Protein AF-K1Z0U1-F1 (afdb_monomer_lite)

Foldseek 3Di:
DDDDDDDDDDDDDDDDDDDDDDDPDDDPDDDDFQQAFDADLQLDTDDQDLLLFCSNCLAFDFAAVVQWDDPQQQWIAGPLFQKIWRLELPQQFWDFLVVLQVSQQVCLVCVVVTPRPNHHDNDNAKGFAALLRVLVLFALQDQFSQVVSCVSRGPPRDQWWEFHPAQAQDNQWGWTAGRRFGWIDIDGSHDITTTIIMDHDPPPATAGAFADDDDDVPDPDPPRGHDDADVVQWDDPVQQWIAGPAFQKIWGLALQQAFWFFQSVLQVQLQVCLVPVPDVRGPPPRRRHPHRAKGFAAPQRLLVQAHNNAFQQRGDPPRNHDNDDQWWEFHSRAGNSRRQKGWTAGRGRGIIDIDGRRDITTTMIMGHDPVGTHSTHGSHNSDPDDPDDDDDPDDDDDDDDDDDFAWDDPQQQWIAGPVPRDIDRLEPCFQPDDDPVCQVVSLQCCLVPVVVTPRPRHRDNDNDDDFAALCRLVVNADPPDDPFRVVVSVVNRRPDDDQFFGQHPNRDTDGSGVD

Structure (mmCIF, N/CA/C/O backbone):
data_AF-K1Z0U1-F1
#
_entry.id   AF-K1Z0U1-F1
#
loop_
_atom_site.group_PDB
_atom_site.id
_atom_site.type_symbol
_atom_site.label_atom_id
_atom_site.label_alt_id
_atom_site.label_comp_id
_atom_site.label_asym_id
_atom_site.label_entity_id
_atom_site.label_seq_id
_atom_site.pdbx_PDB_ins_code
_atom_site.Cartn_x
_atom_site.Cartn_y
_atom_site.Cartn_z
_atom_site.occupancy
_atom_site.B_iso_or_equiv
_atom_site.auth_seq_id
_atom_site.auth_comp_id
_atom_site.auth_asym_id
_atom_site.auth_atom_id
_atom_site.pdbx_PDB_model_num
ATOM 1 N N . MET A 1 1 ? 73.669 57.831 -0.403 1.00 35.62 1 MET A N 1
ATOM 2 C CA . MET A 1 1 ? 72.636 58.658 0.254 1.00 35.62 1 MET A CA 1
ATOM 3 C C . MET A 1 1 ? 71.558 57.719 0.785 1.00 35.62 1 MET A C 1
ATOM 5 O O . MET A 1 1 ? 71.158 56.834 0.049 1.00 35.62 1 MET A O 1
ATOM 9 N N . PHE A 1 2 ? 71.170 57.910 2.048 1.00 36.03 2 PHE A N 1
ATOM 10 C CA . PHE A 1 2 ? 70.019 57.343 2.772 1.00 36.03 2 PHE A CA 1
ATOM 11 C C . PHE A 1 2 ? 69.942 55.834 3.088 1.00 36.03 2 PHE A C 1
ATOM 13 O O . PHE A 1 2 ? 69.554 54.991 2.289 1.00 36.03 2 PHE A O 1
ATOM 20 N N . ARG A 1 3 ? 70.239 55.551 4.366 1.00 32.03 3 ARG A N 1
ATOM 21 C CA . ARG A 1 3 ? 69.765 54.416 5.171 1.00 32.03 3 ARG A CA 1
ATOM 22 C C . ARG A 1 3 ? 68.413 54.758 5.823 1.00 32.03 3 ARG A C 1
ATOM 24 O O . ARG A 1 3 ? 68.182 55.918 6.152 1.00 32.03 3 ARG A O 1
ATOM 31 N N . LYS A 1 4 ? 67.713 53.679 6.203 1.00 36.88 4 LYS A N 1
ATOM 32 C CA . LYS A 1 4 ? 66.630 53.507 7.199 1.00 36.88 4 LYS A CA 1
ATOM 33 C C . LYS A 1 4 ? 65.205 53.541 6.652 1.00 36.88 4 LYS A C 1
ATOM 35 O O . LYS A 1 4 ? 64.700 54.613 6.369 1.00 36.88 4 LYS A O 1
ATOM 40 N N . HIS A 1 5 ? 64.520 52.402 6.773 1.00 35.06 5 HIS A N 1
ATOM 41 C CA . HIS A 1 5 ? 63.205 52.334 7.415 1.00 35.06 5 HIS A CA 1
ATOM 42 C C . HIS A 1 5 ? 63.049 50.994 8.150 1.00 35.06 5 HIS A C 1
ATOM 44 O O . HIS A 1 5 ? 63.146 49.926 7.556 1.00 35.06 5 HIS A O 1
ATOM 50 N N . GLN A 1 6 ? 62.868 51.089 9.469 1.00 35.28 6 GLN A N 1
ATOM 51 C CA . GLN A 1 6 ? 62.226 50.083 10.311 1.00 35.28 6 GLN A CA 1
ATOM 52 C C . GLN A 1 6 ? 60.742 50.442 10.374 1.00 35.28 6 GLN A C 1
ATOM 54 O O . GLN A 1 6 ? 60.444 51.621 10.542 1.00 35.28 6 GLN A O 1
ATOM 59 N N . TRP A 1 7 ? 59.850 49.453 10.332 1.00 29.70 7 TRP A N 1
ATOM 60 C CA . TRP A 1 7 ? 58.493 49.578 10.865 1.00 29.70 7 TRP A CA 1
ATOM 61 C C . TRP A 1 7 ? 58.103 48.294 11.597 1.00 29.70 7 TRP A C 1
ATOM 63 O O . TRP A 1 7 ? 58.432 47.188 11.172 1.00 29.70 7 TRP A O 1
ATOM 73 N N . GLN A 1 8 ? 57.494 48.503 12.760 1.00 31.22 8 GLN A N 1
ATOM 74 C CA . GLN A 1 8 ? 57.138 47.525 13.780 1.00 31.22 8 GLN A CA 1
ATOM 75 C C . GLN A 1 8 ? 55.838 46.789 13.425 1.00 31.22 8 GLN A C 1
ATOM 77 O O . GLN A 1 8 ? 54.935 47.384 12.843 1.00 31.22 8 GLN A O 1
ATOM 82 N N . PHE A 1 9 ? 55.723 45.522 13.831 1.00 29.97 9 PHE A N 1
ATOM 83 C CA . PHE A 1 9 ? 54.470 44.764 13.804 1.00 29.97 9 PHE A CA 1
ATOM 84 C C . PHE A 1 9 ? 53.770 44.861 15.167 1.00 29.97 9 PHE A C 1
ATOM 86 O O . PHE A 1 9 ? 54.335 44.466 16.187 1.00 29.97 9 PHE A O 1
ATOM 93 N N . SER A 1 10 ? 52.538 45.373 15.178 1.00 31.59 10 SER A N 1
ATOM 94 C CA . SER A 1 10 ? 51.626 45.332 16.326 1.00 31.59 10 SER A CA 1
ATOM 95 C C . SER A 1 10 ? 50.847 44.013 16.335 1.00 31.59 10 SER A C 1
ATOM 97 O O . SER A 1 10 ? 50.192 43.674 15.352 1.00 31.59 10 SER A O 1
ATOM 99 N N . PHE A 1 11 ? 50.900 43.286 17.452 1.00 30.92 11 PHE A N 1
ATOM 100 C CA . PHE A 1 11 ? 50.076 42.103 17.719 1.00 30.92 11 PHE A CA 1
ATOM 101 C C . PHE A 1 11 ? 48.714 42.526 18.287 1.00 30.92 11 PHE A C 1
ATOM 103 O O . PHE A 1 11 ? 48.653 43.185 19.324 1.00 30.92 11 PHE A O 1
ATOM 110 N N . ILE A 1 12 ? 47.628 42.124 17.623 1.00 33.00 12 ILE A N 1
ATOM 111 C CA . ILE A 1 12 ? 46.251 42.232 18.122 1.00 33.00 12 ILE A CA 1
ATOM 112 C C . ILE A 1 12 ? 45.885 40.885 18.756 1.00 33.00 12 ILE A C 1
ATOM 114 O O . ILE A 1 12 ? 45.892 39.858 18.081 1.00 33.00 12 ILE A O 1
ATOM 118 N N . TRP A 1 13 ? 45.583 40.891 20.055 1.00 29.09 13 TRP A N 1
ATOM 119 C CA . TRP A 1 13 ? 45.054 39.740 20.789 1.00 29.09 13 TRP A CA 1
ATOM 120 C C . TRP A 1 13 ? 43.532 39.668 20.614 1.00 29.09 13 TRP A C 1
ATOM 122 O O . TRP A 1 13 ? 42.821 40.575 21.043 1.00 29.09 13 TRP A O 1
ATOM 132 N N . LEU A 1 14 ? 43.033 38.591 20.003 1.00 29.03 14 LEU A N 1
ATOM 133 C CA . LEU A 1 14 ? 41.606 38.273 19.930 1.00 29.03 14 LEU A CA 1
ATOM 134 C C . LEU A 1 14 ? 41.264 37.291 21.065 1.00 29.03 14 LEU A C 1
ATOM 136 O O . LEU A 1 14 ? 41.678 36.135 21.041 1.00 29.03 14 LEU A O 1
ATOM 140 N N . LEU A 1 15 ? 40.538 37.767 22.079 1.00 29.97 15 LEU A N 1
ATOM 141 C CA . LEU A 1 15 ? 39.983 36.953 23.165 1.00 29.97 15 LEU A CA 1
ATOM 142 C C . LEU A 1 15 ? 38.707 36.255 22.673 1.00 29.97 15 LEU A C 1
ATOM 144 O O . LEU A 1 15 ? 37.690 36.911 22.463 1.00 29.97 15 LEU A O 1
ATOM 148 N N . ILE A 1 16 ? 38.752 34.931 22.508 1.00 32.31 16 ILE A N 1
ATOM 149 C CA . ILE A 1 16 ? 37.563 34.093 22.300 1.00 32.31 16 ILE A CA 1
ATOM 150 C C . ILE A 1 16 ? 37.161 33.518 23.661 1.00 32.31 16 ILE A C 1
ATOM 152 O O . ILE A 1 16 ? 37.873 32.697 24.237 1.00 32.31 16 ILE A O 1
ATOM 156 N N . THR A 1 17 ? 36.027 33.968 24.195 1.00 33.22 17 THR A N 1
ATOM 157 C CA . THR A 1 17 ? 35.403 33.399 25.394 1.00 33.22 17 THR A CA 1
ATOM 158 C C . THR A 1 17 ? 34.650 32.124 25.022 1.00 33.22 17 THR A C 1
ATOM 160 O O . THR A 1 17 ? 33.667 32.175 24.285 1.00 33.22 17 THR A O 1
ATOM 163 N N . LEU A 1 18 ? 35.113 30.984 25.534 1.00 27.16 18 LEU A N 1
ATOM 164 C CA . LEU A 1 18 ? 34.466 29.681 25.402 1.00 27.16 18 LEU A CA 1
ATOM 165 C C . LEU A 1 18 ? 33.324 29.579 26.431 1.00 27.16 18 LEU A C 1
ATOM 167 O O . LEU A 1 18 ? 33.569 29.403 27.623 1.00 27.16 18 LEU A O 1
ATOM 171 N N . SER A 1 19 ? 32.076 29.716 25.987 1.00 30.39 19 SER A N 1
ATOM 172 C CA . SER A 1 19 ? 30.898 29.426 26.811 1.00 30.39 19 SER A CA 1
ATOM 173 C C . SER A 1 19 ? 30.681 27.913 26.869 1.00 30.39 19 SER A C 1
ATOM 175 O O . SER A 1 19 ? 30.326 27.291 25.871 1.00 30.39 19 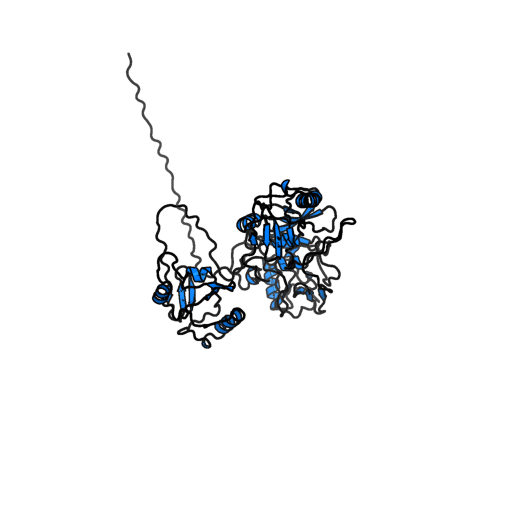SER A O 1
ATOM 177 N N . ILE A 1 20 ? 30.908 27.318 28.040 1.00 30.67 20 ILE A N 1
ATOM 178 C CA . ILE A 1 20 ? 30.615 25.909 28.320 1.00 30.67 20 ILE A CA 1
ATOM 179 C C . ILE A 1 20 ? 29.103 25.781 28.547 1.00 30.67 20 ILE A C 1
ATOM 181 O O . ILE A 1 20 ? 28.593 26.195 29.587 1.00 30.67 20 ILE A O 1
ATOM 185 N N . PHE A 1 21 ? 28.382 25.210 27.582 1.00 28.41 21 PHE A N 1
ATOM 186 C CA . PHE A 1 21 ? 27.039 24.679 27.813 1.00 28.41 21 PHE A CA 1
ATOM 187 C C . PHE A 1 21 ? 27.177 23.280 28.421 1.00 28.41 21 PHE A C 1
ATOM 189 O O . PHE A 1 21 ? 27.604 22.346 27.749 1.00 28.41 21 PHE A O 1
ATOM 196 N N . VAL A 1 22 ? 26.824 23.130 29.699 1.00 28.00 22 VAL A N 1
ATOM 197 C CA . VAL A 1 22 ? 26.619 21.810 30.310 1.00 28.00 22 VAL A CA 1
ATOM 198 C C . VAL A 1 22 ? 25.203 21.367 29.955 1.00 28.00 22 VAL A C 1
ATOM 200 O O . VAL A 1 22 ? 24.237 21.771 30.596 1.00 28.00 22 VAL A O 1
ATOM 203 N N . SER A 1 23 ? 25.065 20.565 28.900 1.00 26.28 23 SER A N 1
ATOM 204 C CA . SER A 1 23 ? 23.836 19.823 28.625 1.00 26.28 23 SER A CA 1
ATOM 205 C C . SER A 1 23 ? 23.777 18.614 29.558 1.00 26.28 23 SER A C 1
ATOM 207 O O . SER A 1 23 ? 24.543 17.665 29.402 1.00 26.28 23 SER A O 1
ATOM 209 N N . THR A 1 24 ? 22.876 18.634 30.538 1.00 25.89 24 THR A N 1
ATOM 210 C CA . THR A 1 24 ? 22.551 17.450 31.338 1.00 25.89 24 THR A CA 1
ATOM 211 C C . THR A 1 24 ? 21.703 16.501 30.494 1.00 25.89 24 THR A C 1
ATOM 213 O O . THR A 1 24 ? 20.479 16.622 30.451 1.00 25.89 24 THR A O 1
ATOM 216 N N . THR A 1 25 ? 22.338 15.562 29.797 1.00 27.08 25 THR A N 1
ATOM 217 C CA . THR A 1 25 ? 21.637 14.402 29.239 1.00 27.08 25 THR A CA 1
ATOM 218 C C . THR A 1 25 ? 21.277 13.473 30.391 1.00 27.08 25 THR A C 1
ATOM 220 O O . THR A 1 25 ? 22.159 12.946 31.069 1.00 27.08 25 THR A O 1
ATOM 223 N N . SER A 1 26 ? 19.981 13.291 30.639 1.00 29.16 26 SER A N 1
ATOM 224 C CA . SER A 1 26 ? 19.518 12.189 31.485 1.00 29.16 26 SER A CA 1
ATOM 225 C C . SER A 1 26 ? 19.732 10.878 30.721 1.00 29.16 26 SER A C 1
ATOM 227 O O . SER A 1 26 ? 19.401 10.833 29.534 1.00 29.16 26 SER A O 1
ATOM 229 N N . PRO A 1 27 ? 20.272 9.819 31.345 1.00 27.59 27 PRO A N 1
ATOM 230 C CA . PRO A 1 27 ? 20.353 8.521 30.701 1.00 27.59 27 PRO A CA 1
ATOM 231 C C . PRO A 1 27 ? 18.944 7.923 30.661 1.00 27.59 27 PRO A C 1
ATOM 233 O O . PRO A 1 27 ? 18.348 7.650 31.701 1.00 27.59 27 PRO A O 1
ATOM 236 N N . VAL A 1 28 ? 18.392 7.728 29.464 1.00 28.66 28 VAL A N 1
ATOM 237 C CA . VAL A 1 28 ? 17.271 6.802 29.279 1.00 28.66 28 VAL A CA 1
ATOM 238 C C . VAL A 1 28 ? 17.891 5.410 29.204 1.00 28.66 28 VAL A C 1
ATOM 240 O O . VAL A 1 28 ? 18.362 4.994 28.152 1.00 28.66 28 VAL A O 1
ATOM 243 N N . SER A 1 29 ? 17.961 4.720 30.343 1.00 31.48 29 SER A N 1
ATOM 244 C CA . SER A 1 29 ? 18.227 3.281 30.391 1.00 31.48 29 SER A CA 1
ATOM 245 C C . SER A 1 29 ? 16.896 2.532 30.395 1.00 31.48 29 SER A C 1
ATOM 247 O O . SER A 1 29 ? 16.054 2.779 31.262 1.00 31.48 29 SER A O 1
ATOM 249 N N . GLY A 1 30 ? 16.716 1.615 29.448 1.00 27.45 30 GLY A N 1
ATOM 250 C CA . GLY A 1 30 ? 15.532 0.767 29.358 1.00 27.45 30 GLY A CA 1
ATOM 251 C C . GLY A 1 30 ? 15.436 0.044 28.019 1.00 27.45 30 GLY A C 1
ATOM 252 O O . GLY A 1 30 ? 14.681 0.472 27.151 1.00 27.45 30 GLY A O 1
ATOM 253 N N . ASP A 1 31 ? 16.190 -1.047 27.892 1.00 35.94 31 ASP A N 1
ATOM 254 C CA . ASP A 1 31 ? 16.196 -1.986 26.768 1.00 35.94 31 ASP A CA 1
ATOM 255 C C . ASP A 1 31 ? 14.805 -2.527 26.388 1.00 35.94 31 ASP A C 1
ATOM 257 O O . ASP A 1 31 ? 13.952 -2.785 27.244 1.00 35.94 31 ASP A O 1
ATOM 261 N N . THR A 1 32 ? 14.574 -2.695 25.079 1.00 33.72 32 THR A N 1
ATOM 262 C CA . THR A 1 32 ? 13.774 -3.757 24.416 1.00 33.72 32 THR A CA 1
ATOM 263 C C . THR A 1 32 ? 13.890 -3.584 22.881 1.00 33.72 32 THR A C 1
ATOM 265 O O . THR A 1 32 ? 13.810 -2.448 22.409 1.00 33.72 32 THR A O 1
ATOM 268 N N . PRO A 1 33 ? 14.123 -4.651 22.084 1.00 32.78 33 PRO A N 1
ATOM 269 C CA . PRO A 1 33 ? 14.409 -4.551 20.646 1.00 32.78 33 PRO A CA 1
ATOM 270 C C . PRO A 1 33 ? 13.156 -4.208 19.816 1.00 32.78 33 PRO A C 1
ATOM 272 O O . PRO A 1 33 ? 12.057 -4.670 20.114 1.00 32.78 33 PRO A O 1
ATOM 275 N N . LEU A 1 34 ? 13.323 -3.385 18.774 1.00 36.78 34 LEU A N 1
ATOM 276 C CA . LEU A 1 34 ? 12.239 -2.821 17.955 1.00 36.78 34 LEU A CA 1
ATOM 277 C C . LEU A 1 34 ? 11.529 -3.892 17.108 1.00 36.78 34 LEU A C 1
ATOM 279 O O . LEU A 1 34 ? 12.112 -4.463 16.189 1.00 36.78 34 LEU A O 1
ATOM 283 N N . VAL A 1 35 ? 10.256 -4.116 17.430 1.00 46.69 35 VAL A N 1
ATOM 284 C CA . VAL A 1 35 ? 9.271 -4.937 16.717 1.00 46.69 35 VAL A CA 1
ATOM 285 C C . VAL A 1 35 ? 8.175 -3.976 16.276 1.00 46.69 35 VAL A C 1
ATOM 287 O O . VAL A 1 35 ? 7.444 -3.490 17.135 1.00 46.69 35 VAL A O 1
ATOM 290 N N . GLY A 1 36 ? 8.121 -3.642 14.981 1.00 62.62 36 GLY A N 1
ATOM 291 C CA . GLY A 1 36 ? 7.304 -2.525 14.499 1.00 62.62 36 GLY A CA 1
ATOM 292 C C . GLY A 1 36 ? 7.750 -1.171 15.073 1.00 62.62 36 GLY A C 1
ATOM 293 O O . GLY A 1 36 ? 8.184 -1.073 16.218 1.00 62.62 36 GLY A O 1
ATOM 294 N N . GLN A 1 37 ? 7.699 -0.088 14.299 1.00 77.12 37 GLN A N 1
ATOM 295 C CA . GLN A 1 37 ? 7.966 1.242 14.867 1.00 77.12 37 GLN A CA 1
ATOM 296 C C . GLN A 1 37 ? 6.645 1.914 15.231 1.00 77.12 37 GLN A C 1
ATOM 298 O O . GLN A 1 37 ? 5.746 2.029 14.398 1.00 77.12 37 GLN A O 1
ATOM 303 N N . CYS A 1 38 ? 6.536 2.343 16.488 1.00 86.06 38 CYS A N 1
ATOM 304 C CA . CYS A 1 38 ? 5.384 3.073 16.998 1.00 86.06 38 CYS A CA 1
ATOM 305 C C . CYS A 1 38 ? 5.815 4.452 17.467 1.00 86.06 38 CYS A C 1
ATOM 307 O O . CYS A 1 38 ? 6.906 4.618 18.013 1.00 86.06 38 CYS A O 1
ATOM 309 N N . TYR A 1 39 ? 4.945 5.437 17.277 1.00 88.31 39 TYR A N 1
ATOM 310 C CA . TYR A 1 39 ? 5.265 6.831 17.556 1.00 88.31 39 TYR A CA 1
ATOM 311 C C . TYR A 1 39 ? 4.127 7.534 18.282 1.00 88.31 39 TYR A C 1
ATOM 313 O O . TYR A 1 39 ? 2.955 7.252 18.025 1.00 88.31 39 TYR A O 1
ATOM 321 N N . ASP A 1 40 ? 4.463 8.480 19.152 1.00 87.75 40 ASP A N 1
ATOM 322 C CA . ASP A 1 40 ? 3.481 9.401 19.726 1.00 87.75 40 ASP A CA 1
ATOM 323 C C . ASP A 1 40 ? 3.001 10.444 18.688 1.00 87.75 40 ASP A C 1
ATOM 325 O O . ASP A 1 40 ? 3.449 10.467 17.533 1.00 87.75 40 ASP A O 1
ATOM 329 N N . ALA A 1 41 ? 2.070 11.321 19.082 1.00 89.25 41 ALA A N 1
ATOM 330 C CA . ALA A 1 41 ? 1.560 12.397 18.224 1.00 89.25 41 ALA A CA 1
ATOM 331 C C . ALA A 1 41 ? 2.625 13.435 17.814 1.00 89.25 41 ALA A C 1
ATOM 333 O O . ALA A 1 41 ? 2.437 14.160 16.842 1.00 89.25 41 ALA A O 1
ATOM 334 N N . LYS A 1 42 ? 3.752 13.505 18.534 1.00 87.31 42 LYS A N 1
ATOM 335 C CA . LYS A 1 42 ? 4.887 14.394 18.239 1.00 87.31 42 LYS A CA 1
ATOM 336 C C . LYS A 1 42 ? 5.961 13.707 17.395 1.00 87.31 42 LYS A C 1
ATOM 338 O O . LYS A 1 42 ? 7.005 14.307 17.153 1.00 87.31 42 LYS A O 1
ATOM 343 N N . GLY A 1 43 ? 5.718 12.472 16.959 1.00 85.94 43 GLY A N 1
ATOM 344 C CA . GLY A 1 43 ? 6.647 11.703 16.143 1.00 85.94 43 GLY A CA 1
ATOM 345 C C . GLY A 1 43 ? 7.806 11.079 16.923 1.00 85.94 43 GLY A C 1
ATOM 346 O O . GLY A 1 43 ? 8.726 10.544 16.302 1.00 85.94 43 GLY A O 1
ATOM 347 N N . ASN A 1 44 ? 7.785 11.100 18.260 1.00 84.69 44 ASN A N 1
ATOM 348 C CA . ASN A 1 44 ? 8.805 10.415 19.052 1.00 84.69 44 ASN A CA 1
ATOM 349 C C . ASN A 1 44 ? 8.539 8.915 19.053 1.00 84.69 44 ASN A C 1
ATOM 351 O O . ASN A 1 44 ? 7.395 8.486 19.201 1.00 84.69 44 ASN A O 1
ATOM 355 N N . LEU A 1 45 ? 9.604 8.125 18.948 1.00 85.38 45 LEU A N 1
ATOM 356 C CA . LEU A 1 45 ? 9.532 6.674 19.058 1.00 85.38 45 LEU A CA 1
ATOM 357 C C . LEU A 1 45 ? 9.045 6.267 20.459 1.00 85.38 45 LEU A C 1
ATOM 359 O O . LEU A 1 45 ? 9.559 6.747 21.471 1.00 85.38 45 LEU A O 1
ATOM 363 N N . ILE A 1 46 ? 8.075 5.359 20.511 1.00 83.94 46 ILE A N 1
ATOM 364 C CA . ILE A 1 46 ? 7.513 4.797 21.742 1.00 83.94 46 ILE A CA 1
ATOM 365 C C . ILE A 1 46 ? 7.491 3.269 21.676 1.00 83.94 46 ILE A C 1
ATOM 367 O O . ILE A 1 46 ? 7.627 2.666 20.612 1.00 83.94 46 ILE A O 1
ATOM 371 N N . LYS A 1 47 ? 7.285 2.624 22.828 1.00 83.44 47 LYS A N 1
ATOM 372 C CA . LYS A 1 47 ? 7.064 1.174 22.880 1.00 83.44 47 LYS A CA 1
ATOM 373 C C . LYS A 1 47 ? 5.745 0.823 22.193 1.00 83.44 47 LYS A C 1
ATOM 375 O O . LYS A 1 47 ? 4.723 1.429 22.501 1.00 83.44 47 LYS A O 1
ATOM 380 N N . CYS A 1 48 ? 5.771 -0.174 21.312 1.00 82.81 48 CYS A N 1
ATOM 381 C CA . CYS A 1 48 ? 4.591 -0.614 20.572 1.00 82.81 48 CYS A CA 1
ATOM 382 C C . CYS A 1 48 ? 3.503 -1.325 21.391 1.00 82.81 48 CYS A C 1
ATOM 384 O O . CYS A 1 48 ? 2.338 -1.021 21.129 1.00 82.81 48 CYS A O 1
ATOM 386 N N . PRO A 1 49 ? 3.809 -2.221 22.355 1.00 85.25 49 PRO A N 1
ATOM 387 C CA . PRO A 1 49 ? 2.792 -3.053 22.992 1.00 85.25 49 PRO A CA 1
ATOM 388 C C . PRO A 1 49 ? 1.594 -2.273 23.533 1.00 85.25 49 PRO A C 1
ATOM 390 O O . PRO A 1 49 ? 1.729 -1.404 24.398 1.00 85.25 49 PRO A O 1
ATOM 393 N N . GLY A 1 50 ? 0.407 -2.603 23.025 1.00 83.56 50 GLY A N 1
ATOM 394 C CA . GLY A 1 50 ? -0.854 -2.006 23.454 1.00 83.56 50 GLY A CA 1
ATOM 395 C C . GLY A 1 50 ? -1.090 -0.590 22.930 1.00 83.56 50 GLY A C 1
ATOM 396 O O . GLY A 1 50 ? -2.004 0.084 23.412 1.00 83.56 50 GLY A O 1
ATOM 397 N N . THR A 1 51 ? -0.308 -0.108 21.961 1.00 88.50 51 THR A N 1
ATOM 398 C CA . THR A 1 51 ? -0.552 1.178 21.288 1.00 88.50 51 THR A CA 1
ATOM 399 C C . THR A 1 51 ? -1.690 1.092 20.272 1.00 88.50 51 THR A C 1
ATOM 401 O O . THR A 1 51 ? -2.366 2.099 20.068 1.00 88.50 51 THR A O 1
ATOM 404 N N . GLY A 1 52 ? -1.965 -0.089 19.707 1.00 88.38 52 GLY A N 1
ATOM 405 C CA . GLY A 1 52 ? -2.923 -0.289 18.615 1.00 88.38 52 GLY A CA 1
ATOM 406 C C . GLY A 1 52 ? -2.419 0.195 17.251 1.00 88.38 52 GLY A C 1
ATOM 407 O O . GLY A 1 52 ? -3.190 0.222 16.292 1.00 88.38 52 GLY A O 1
ATOM 408 N N . GLN A 1 53 ? -1.151 0.605 17.166 1.00 91.38 53 GLN A N 1
ATOM 409 C CA . GLN A 1 53 ? -0.521 1.043 15.925 1.00 91.38 53 GLN A CA 1
ATOM 410 C C . GLN A 1 53 ? -0.173 -0.152 15.033 1.00 91.38 53 GLN A C 1
ATOM 412 O O . GLN A 1 53 ? -0.153 -1.306 15.468 1.00 91.38 53 GLN A O 1
ATOM 417 N N . ASP A 1 54 ? 0.145 0.123 13.773 1.00 84.56 54 ASP A N 1
ATOM 418 C CA . ASP A 1 54 ? 0.561 -0.907 12.820 1.00 84.56 54 ASP A CA 1
ATOM 419 C C . ASP A 1 54 ? 1.819 -1.651 13.302 1.00 84.56 54 ASP A C 1
ATOM 421 O O . ASP A 1 54 ? 1.906 -2.867 13.178 1.00 84.56 54 ASP A O 1
ATOM 425 N N . GLY A 1 55 ? 2.743 -0.953 13.975 1.00 81.19 55 GLY A N 1
ATOM 426 C CA . GLY A 1 55 ? 3.913 -1.581 14.593 1.00 81.19 55 GLY A CA 1
ATOM 427 C C . GLY A 1 55 ? 3.597 -2.508 15.780 1.00 81.19 55 GLY A C 1
ATOM 428 O O . GLY A 1 55 ? 4.344 -3.442 16.039 1.00 81.19 55 GLY A O 1
ATOM 429 N N . ASP A 1 56 ? 2.479 -2.298 16.480 1.00 83.94 56 ASP A N 1
ATOM 430 C CA . ASP A 1 56 ? 2.009 -3.168 17.573 1.00 83.94 56 ASP A CA 1
ATOM 431 C C . ASP A 1 56 ? 1.293 -4.403 17.025 1.00 83.94 56 ASP A C 1
ATOM 433 O O . ASP A 1 56 ? 1.541 -5.535 17.433 1.00 83.94 56 ASP A O 1
ATOM 437 N N . THR A 1 57 ? 0.411 -4.180 16.051 1.00 80.25 57 THR A N 1
ATOM 438 C CA . THR A 1 57 ? -0.437 -5.235 15.485 1.00 80.25 57 THR A CA 1
ATOM 439 C C . THR A 1 57 ? 0.293 -6.100 14.462 1.00 80.25 57 THR A C 1
ATOM 441 O O . THR A 1 57 ? 0.021 -7.297 14.384 1.00 80.25 57 THR A O 1
ATOM 444 N N . MET A 1 58 ? 1.201 -5.507 13.678 1.00 79.31 58 MET A N 1
ATOM 445 C CA . MET A 1 58 ? 1.942 -6.123 12.572 1.00 79.31 58 MET A CA 1
ATOM 446 C C . MET A 1 58 ? 1.069 -7.044 11.707 1.00 79.31 58 MET A C 1
ATOM 448 O O . MET A 1 58 ? 1.481 -8.158 11.366 1.00 79.31 58 MET A O 1
ATOM 452 N N . ALA A 1 59 ? -0.151 -6.600 11.395 1.00 81.38 59 ALA A N 1
ATOM 453 C CA . ALA A 1 59 ? -1.139 -7.414 10.700 1.00 81.38 59 ALA A CA 1
ATOM 454 C C . ALA A 1 59 ? -0.696 -7.747 9.263 1.00 81.38 59 ALA A C 1
ATOM 456 O O . ALA A 1 59 ? -0.061 -6.935 8.584 1.00 81.38 59 ALA A O 1
ATOM 457 N N . GLY A 1 60 ? -1.066 -8.942 8.795 1.00 77.50 60 GLY A N 1
ATOM 458 C CA . GLY A 1 60 ? -0.744 -9.445 7.459 1.00 77.50 60 GLY A CA 1
ATOM 459 C C . GLY A 1 60 ? 0.403 -10.462 7.393 1.00 77.50 60 GLY A C 1
ATOM 460 O O . GLY A 1 60 ? 1.114 -10.750 8.360 1.00 77.50 60 GLY A O 1
ATOM 461 N N . LEU A 1 61 ? 0.573 -11.030 6.201 1.00 79.81 61 LEU A N 1
ATOM 462 C CA . LEU A 1 61 ? 1.580 -12.040 5.884 1.00 79.81 61 LEU A CA 1
ATOM 463 C C . LEU A 1 61 ? 2.983 -11.423 5.799 1.00 79.81 61 LEU A C 1
ATOM 465 O O . LEU A 1 61 ? 3.172 -10.336 5.245 1.00 79.81 61 LEU A O 1
ATOM 469 N N . ALA A 1 62 ? 3.976 -12.134 6.335 1.00 79.62 62 ALA A N 1
ATOM 470 C CA . ALA A 1 62 ? 5.378 -11.742 6.227 1.00 79.62 62 ALA A CA 1
ATOM 471 C C . ALA A 1 62 ? 5.845 -11.720 4.764 1.00 79.62 62 ALA A C 1
ATOM 473 O O . ALA A 1 62 ? 5.346 -12.478 3.927 1.00 79.62 62 ALA A O 1
ATOM 474 N N . TRP A 1 63 ? 6.813 -10.855 4.459 1.00 80.31 63 TRP A N 1
ATOM 475 C CA . TRP A 1 63 ? 7.406 -10.819 3.125 1.00 80.31 63 TRP A CA 1
ATOM 476 C C . TRP A 1 63 ? 8.379 -11.992 2.943 1.00 80.31 63 TRP A C 1
ATOM 478 O O . TRP A 1 63 ? 8.992 -12.431 3.919 1.00 80.31 63 TRP A O 1
ATOM 488 N N . PRO A 1 64 ? 8.519 -12.522 1.716 1.00 79.88 64 PRO A N 1
ATOM 489 C CA . PRO A 1 64 ? 9.543 -13.513 1.417 1.00 79.88 64 PRO A CA 1
ATOM 490 C C . PRO A 1 64 ? 10.940 -12.889 1.469 1.00 79.88 64 PRO A C 1
ATOM 492 O O . PRO A 1 64 ? 11.108 -11.731 1.095 1.00 79.88 64 PRO A O 1
ATOM 495 N N . GLU A 1 65 ? 11.938 -13.686 1.851 1.00 75.12 65 GLU A N 1
ATOM 496 C CA . GLU A 1 65 ? 13.346 -13.282 1.864 1.00 75.12 65 GLU A CA 1
ATOM 497 C C . GLU A 1 65 ? 14.214 -14.241 1.026 1.00 75.12 65 GLU A C 1
ATOM 499 O O . GLU A 1 65 ? 14.210 -15.447 1.293 1.00 75.12 65 GLU A O 1
ATOM 504 N N . PRO A 1 66 ? 14.965 -13.741 0.023 1.00 82.62 66 PRO A N 1
ATOM 505 C CA . PRO A 1 66 ? 14.932 -12.367 -0.484 1.00 82.62 66 PRO A CA 1
ATOM 506 C C . PRO A 1 66 ? 13.615 -12.063 -1.219 1.00 82.62 66 PRO A C 1
ATOM 508 O O . PRO A 1 66 ? 13.088 -12.910 -1.948 1.00 82.62 66 PRO A O 1
ATOM 511 N N . ARG A 1 67 ? 13.100 -10.835 -1.074 1.00 87.06 67 ARG A N 1
ATOM 512 C CA . ARG A 1 67 ? 11.903 -10.393 -1.810 1.00 87.06 67 ARG A CA 1
ATOM 513 C C . ARG A 1 67 ? 12.189 -10.205 -3.297 1.00 87.06 67 ARG A C 1
ATOM 515 O O . ARG A 1 67 ? 11.444 -10.710 -4.133 1.00 87.06 67 ARG A O 1
ATOM 522 N N . PHE A 1 68 ? 13.250 -9.474 -3.620 1.00 91.25 68 PHE A N 1
ATOM 523 C CA . PHE A 1 68 ? 13.632 -9.157 -4.992 1.00 91.25 68 PHE A CA 1
ATOM 524 C C . PHE A 1 68 ? 14.803 -10.028 -5.431 1.00 91.25 68 PHE A C 1
ATOM 526 O O . PHE A 1 68 ? 15.816 -10.122 -4.741 1.00 91.25 68 PHE A O 1
ATOM 533 N N . VAL A 1 69 ? 14.655 -10.676 -6.584 1.00 93.44 69 VAL A N 1
ATOM 534 C CA . VAL A 1 69 ? 15.660 -11.576 -7.153 1.00 93.44 69 VAL A CA 1
ATOM 535 C C . VAL A 1 69 ? 16.074 -11.050 -8.520 1.00 93.44 69 VAL A C 1
ATOM 537 O O . VAL A 1 69 ? 15.259 -11.022 -9.439 1.00 93.44 69 VAL A O 1
ATOM 540 N N . ASP A 1 70 ? 17.334 -10.640 -8.650 1.00 94.56 70 ASP A N 1
ATOM 541 C CA . ASP A 1 70 ? 17.936 -10.271 -9.933 1.00 94.56 70 ASP A CA 1
ATOM 542 C C . ASP A 1 70 ? 18.096 -11.516 -10.817 1.00 94.56 70 ASP A C 1
ATOM 544 O O . ASP A 1 70 ? 18.769 -12.484 -10.441 1.00 94.56 70 ASP A O 1
ATOM 548 N N . ASN A 1 71 ? 17.472 -11.486 -11.994 1.00 93.44 71 ASN A N 1
ATOM 549 C CA . ASN A 1 71 ? 17.508 -12.583 -12.958 1.00 93.44 71 ASN A CA 1
ATOM 550 C C . ASN A 1 71 ? 18.768 -12.543 -13.846 1.00 93.44 71 ASN A C 1
ATOM 552 O O . ASN A 1 71 ? 19.001 -13.476 -14.614 1.00 93.44 71 ASN A O 1
ATOM 556 N N . ARG A 1 72 ? 19.611 -11.505 -13.711 1.00 95.50 72 ARG A N 1
ATOM 557 C CA . ARG A 1 72 ? 20.856 -11.280 -14.472 1.00 95.50 72 ARG A CA 1
ATOM 558 C C . ARG A 1 72 ? 20.660 -11.134 -15.982 1.00 95.50 72 ARG A C 1
ATOM 560 O O . ARG A 1 72 ? 21.576 -11.397 -16.756 1.00 95.50 72 ARG A O 1
ATOM 567 N N . ASP A 1 73 ? 19.475 -10.697 -16.381 1.00 95.81 73 ASP A N 1
ATOM 568 C CA . ASP A 1 73 ? 19.072 -10.425 -17.764 1.00 95.81 73 ASP A CA 1
ATOM 569 C C . ASP A 1 73 ? 18.490 -9.002 -17.927 1.00 95.81 73 ASP A C 1
ATOM 571 O O . ASP A 1 73 ? 17.836 -8.687 -18.922 1.00 95.81 73 ASP A O 1
ATOM 575 N N . GLY A 1 74 ? 18.713 -8.139 -16.926 1.00 95.69 74 GLY A N 1
ATOM 576 C CA . GLY A 1 74 ? 18.129 -6.800 -16.828 1.00 95.69 74 GLY A CA 1
ATOM 577 C C . GLY A 1 74 ? 16.709 -6.775 -16.255 1.00 95.69 74 GLY A C 1
ATOM 578 O O . GLY A 1 74 ? 16.036 -5.745 -16.336 1.00 95.69 74 GLY A O 1
ATOM 579 N N . THR A 1 75 ? 16.249 -7.873 -15.647 1.00 97.56 75 THR A N 1
ATOM 580 C CA . THR A 1 75 ? 14.960 -7.953 -14.947 1.00 97.56 75 THR A CA 1
ATOM 581 C C . THR A 1 75 ? 15.107 -8.385 -13.485 1.00 97.56 75 THR A C 1
ATOM 583 O O . THR A 1 75 ? 16.076 -9.038 -13.095 1.00 97.56 75 THR A O 1
ATOM 586 N N . VAL A 1 76 ? 14.124 -8.019 -12.659 1.00 97.38 76 VAL A N 1
ATOM 587 C CA . VAL A 1 76 ? 14.038 -8.391 -11.240 1.00 97.38 76 VAL A CA 1
ATOM 588 C C . VAL A 1 76 ? 12.684 -9.035 -10.963 1.00 97.38 76 VAL A C 1
ATOM 590 O O . VAL A 1 76 ? 11.638 -8.466 -11.279 1.00 97.38 76 VAL A O 1
ATOM 593 N N . THR A 1 77 ? 12.694 -10.214 -10.344 1.00 95.38 77 THR A N 1
ATOM 594 C CA . THR A 1 77 ? 11.487 -10.917 -9.892 1.00 95.38 77 THR A CA 1
ATOM 595 C C . THR A 1 77 ? 11.136 -10.511 -8.460 1.00 95.38 77 THR A C 1
ATOM 597 O O . THR A 1 77 ? 11.954 -10.681 -7.559 1.00 95.38 77 THR A O 1
ATOM 600 N N . ASP A 1 78 ? 9.910 -10.040 -8.226 1.00 94.56 78 ASP A N 1
ATOM 601 C CA . ASP A 1 78 ? 9.350 -9.807 -6.890 1.00 94.56 78 ASP A CA 1
ATOM 602 C C . ASP A 1 78 ? 8.612 -11.061 -6.395 1.00 94.56 78 ASP A C 1
ATOM 604 O O . ASP A 1 78 ? 7.524 -11.399 -6.867 1.00 94.56 78 ASP A O 1
ATOM 608 N N . LYS A 1 79 ? 9.189 -11.757 -5.413 1.00 89.69 79 LYS A N 1
ATOM 609 C CA . LYS A 1 79 ? 8.639 -12.982 -4.811 1.00 89.69 79 LYS A CA 1
ATOM 610 C C . LYS A 1 79 ? 7.377 -12.743 -3.981 1.00 89.69 79 LYS A C 1
ATOM 612 O O . LYS A 1 79 ? 6.623 -13.695 -3.740 1.00 89.69 79 LYS A O 1
ATOM 617 N N . LEU A 1 80 ? 7.127 -11.503 -3.550 1.00 86.62 80 LEU A N 1
ATOM 618 C CA . LEU A 1 80 ? 5.906 -11.156 -2.824 1.00 86.62 80 LEU A CA 1
ATOM 619 C C . LEU A 1 80 ? 4.692 -11.218 -3.755 1.00 86.62 80 LEU A C 1
ATOM 621 O O . LEU A 1 80 ? 3.656 -11.773 -3.393 1.00 86.62 80 LEU A O 1
ATOM 625 N N . THR A 1 81 ? 4.839 -10.687 -4.968 1.00 89.88 81 THR A N 1
ATOM 626 C CA . THR A 1 81 ? 3.742 -10.505 -5.929 1.00 89.88 81 THR A CA 1
ATOM 627 C C . THR A 1 81 ? 3.741 -11.519 -7.072 1.00 89.88 81 THR A C 1
ATOM 629 O O . THR A 1 81 ? 2.702 -11.702 -7.712 1.00 89.88 81 THR A O 1
ATOM 632 N N . ASN A 1 82 ? 4.869 -12.203 -7.296 1.00 90.56 82 ASN A N 1
ATOM 633 C CA . ASN A 1 82 ? 5.183 -13.000 -8.489 1.00 90.56 82 ASN A CA 1
ATOM 634 C C . ASN A 1 82 ? 5.142 -12.173 -9.792 1.00 90.56 82 ASN A C 1
ATOM 636 O O . ASN A 1 82 ? 4.771 -12.670 -10.860 1.00 90.56 82 ASN A O 1
ATOM 640 N N . LEU A 1 83 ? 5.509 -10.895 -9.698 1.00 93.94 83 LEU A N 1
ATOM 641 C CA . LEU A 1 83 ? 5.700 -10.008 -10.842 1.00 93.94 83 LEU A CA 1
ATOM 642 C C . LEU A 1 83 ? 7.180 -9.927 -11.200 1.00 93.94 83 LEU A C 1
ATOM 644 O O . LEU A 1 83 ? 8.054 -10.122 -10.355 1.00 93.94 83 LEU A O 1
ATOM 648 N N . MET A 1 84 ? 7.455 -9.602 -12.455 1.00 96.25 84 MET A N 1
ATOM 649 C CA . MET A 1 84 ? 8.795 -9.305 -12.934 1.00 96.25 84 MET A CA 1
ATOM 650 C C . MET A 1 84 ? 8.821 -7.885 -13.486 1.00 96.25 84 MET A C 1
ATOM 652 O O . MET A 1 84 ? 7.951 -7.481 -14.256 1.00 96.25 84 MET A O 1
ATOM 656 N N . TRP A 1 85 ? 9.826 -7.133 -13.068 1.00 97.75 85 TRP A N 1
ATOM 657 C CA . TRP A 1 85 ? 10.000 -5.718 -13.357 1.00 97.75 85 TRP A CA 1
ATOM 658 C C . TRP A 1 85 ? 11.284 -5.519 -14.157 1.00 97.75 85 TRP A C 1
ATOM 660 O O . TRP A 1 85 ? 12.242 -6.280 -13.987 1.00 97.75 85 TRP A O 1
ATOM 670 N N . LEU A 1 86 ? 11.339 -4.481 -14.995 1.00 97.75 86 LEU A N 1
ATOM 671 C CA . LEU A 1 86 ? 12.634 -4.031 -15.512 1.00 97.75 86 LEU A CA 1
ATOM 672 C C . LEU A 1 86 ? 13.528 -3.629 -14.339 1.00 97.75 86 LEU A C 1
ATOM 674 O O . LEU A 1 86 ? 13.084 -2.921 -13.434 1.00 97.75 86 LEU A O 1
ATOM 678 N N . ARG A 1 87 ? 14.788 -4.068 -14.351 1.00 97.88 87 ARG A N 1
ATOM 679 C CA . ARG A 1 87 ? 15.756 -3.706 -13.308 1.00 97.88 87 ARG A CA 1
ATOM 680 C C . ARG A 1 87 ? 16.058 -2.209 -13.328 1.00 97.88 87 ARG A C 1
ATOM 682 O O . ARG A 1 87 ? 16.191 -1.592 -12.275 1.00 97.88 87 ARG A O 1
ATOM 689 N N . ASP A 1 88 ? 16.141 -1.639 -14.527 1.00 97.75 88 ASP A N 1
ATOM 690 C CA . ASP A 1 88 ? 16.358 -0.217 -14.762 1.00 97.75 88 ASP A CA 1
ATOM 691 C C . ASP A 1 88 ? 15.028 0.545 -14.852 1.00 97.75 88 ASP A C 1
ATOM 693 O O . ASP A 1 88 ? 14.380 0.594 -15.900 1.00 97.75 88 ASP A O 1
ATOM 697 N N . ALA A 1 89 ? 14.636 1.182 -13.748 1.00 96.94 89 ALA A N 1
ATOM 698 C CA . ALA A 1 89 ? 13.428 2.006 -13.664 1.00 96.94 89 ALA A CA 1
ATOM 699 C C . ALA A 1 89 ? 13.513 3.298 -14.500 1.00 96.94 89 ALA A C 1
ATOM 701 O O . ALA A 1 89 ? 12.515 4.004 -14.658 1.00 96.94 89 ALA A O 1
ATOM 702 N N . GLY A 1 90 ? 14.712 3.643 -14.976 1.00 95.62 90 GLY A N 1
ATOM 703 C CA . GLY A 1 90 ? 14.985 4.797 -15.822 1.00 95.62 90 GLY A CA 1
ATOM 704 C C . GLY A 1 90 ? 15.028 4.471 -17.312 1.00 95.62 90 GLY A C 1
ATOM 705 O O . GLY A 1 90 ? 15.148 5.410 -18.100 1.00 95.62 90 GLY A O 1
ATOM 706 N N . CYS A 1 91 ? 14.913 3.194 -17.699 1.00 95.50 91 CYS A N 1
ATOM 707 C CA . CYS A 1 91 ? 15.032 2.790 -19.099 1.00 95.50 91 CYS A CA 1
ATOM 708 C C . CYS A 1 91 ? 13.971 3.459 -19.988 1.00 95.50 91 CYS A C 1
ATOM 710 O O . CYS A 1 91 ? 14.266 3.952 -21.079 1.00 95.50 91 CYS A O 1
ATOM 712 N N . ILE A 1 92 ? 12.726 3.523 -19.507 1.00 95.00 92 ILE A N 1
ATOM 713 C CA . ILE A 1 92 ? 11.650 4.208 -20.219 1.00 95.00 92 ILE A CA 1
ATOM 714 C C . ILE A 1 92 ? 11.586 5.666 -19.764 1.00 95.00 92 ILE A C 1
ATOM 716 O O . ILE A 1 92 ? 11.383 5.977 -18.589 1.00 95.00 92 ILE A O 1
ATOM 720 N N . THR A 1 93 ? 11.737 6.584 -20.718 1.00 91.06 93 THR A N 1
ATOM 721 C CA . THR A 1 93 ? 11.698 8.021 -20.433 1.00 91.06 93 THR A CA 1
ATOM 722 C C . THR A 1 93 ? 10.310 8.488 -19.986 1.00 91.06 93 THR A C 1
ATOM 724 O O . THR A 1 93 ? 9.272 7.910 -20.322 1.00 91.06 93 THR A O 1
ATOM 727 N N . LYS A 1 94 ? 10.292 9.578 -19.208 1.00 95.38 94 LYS A N 1
ATOM 728 C CA . LYS A 1 94 ? 9.049 10.191 -18.732 1.00 95.38 94 LYS A CA 1
ATOM 729 C C . LYS A 1 94 ? 8.159 10.589 -19.905 1.00 95.38 94 LYS A C 1
ATOM 731 O O . LYS A 1 94 ? 8.624 11.200 -20.864 1.00 95.38 94 LYS A O 1
ATOM 736 N N . SER A 1 95 ? 6.867 10.321 -19.787 1.00 96.00 95 SER A N 1
ATOM 737 C CA . SER A 1 95 ? 5.892 10.594 -20.843 1.00 96.00 95 SER A CA 1
ATOM 738 C C . SER A 1 95 ? 4.519 10.940 -20.268 1.00 96.00 95 SER A C 1
ATOM 740 O O . SER A 1 95 ? 4.271 10.802 -19.065 1.00 96.00 95 SER A O 1
ATOM 742 N N . SER A 1 96 ? 3.630 11.434 -21.135 1.00 96.50 96 SER A N 1
ATOM 743 C CA . SER A 1 96 ? 2.203 11.532 -20.824 1.00 96.50 96 SER A CA 1
ATOM 744 C C . SER A 1 96 ? 1.619 10.152 -20.534 1.00 96.50 96 SER A C 1
ATOM 746 O O . SER A 1 96 ? 2.218 9.137 -20.887 1.00 96.50 96 SER A O 1
ATOM 748 N N . TRP A 1 97 ? 0.434 10.083 -19.930 1.00 94.81 97 TRP A N 1
ATOM 749 C CA . TRP A 1 97 ? -0.166 8.783 -19.622 1.00 94.81 97 TRP A CA 1
ATOM 750 C C . TRP A 1 97 ? -0.373 7.932 -20.886 1.00 94.81 97 TRP A C 1
ATOM 752 O O . TRP A 1 97 ? 0.023 6.772 -20.918 1.00 94.81 97 TRP A O 1
ATOM 762 N N . GLN A 1 98 ? -0.910 8.517 -21.964 1.00 92.50 98 GLN A N 1
ATOM 763 C CA . GLN A 1 98 ? -1.053 7.801 -23.239 1.00 92.50 98 GLN A CA 1
ATOM 764 C C . GLN A 1 98 ? 0.315 7.452 -23.838 1.00 92.50 98 GLN A C 1
ATOM 766 O O . GLN A 1 98 ? 0.514 6.331 -24.299 1.00 92.50 98 GLN A O 1
ATOM 771 N N . GLY A 1 99 ? 1.276 8.378 -23.741 1.00 94.12 99 GLY A N 1
ATOM 772 C CA . GLY A 1 99 ? 2.655 8.128 -24.142 1.00 94.12 99 GLY A CA 1
ATOM 773 C C . GLY A 1 99 ? 3.268 6.934 -23.411 1.00 94.12 99 GLY A C 1
ATOM 774 O O . GLY A 1 99 ? 3.957 6.151 -24.042 1.00 94.12 99 GLY A O 1
ATOM 775 N N . SER A 1 100 ? 2.958 6.715 -22.130 1.00 93.94 100 SER A N 1
ATOM 776 C CA . SER A 1 100 ? 3.477 5.563 -21.383 1.00 93.94 100 SER A CA 1
ATOM 777 C C . SER A 1 100 ? 3.029 4.228 -21.980 1.00 93.94 100 SER A C 1
ATOM 779 O O . SER A 1 100 ? 3.840 3.317 -22.134 1.00 93.94 100 SER A O 1
ATOM 781 N N . VAL A 1 101 ? 1.759 4.128 -22.382 1.00 91.19 101 VAL A N 1
ATOM 782 C CA . VAL A 1 101 ? 1.199 2.928 -23.014 1.00 91.19 101 VAL A CA 1
ATOM 783 C C . VAL A 1 101 ? 1.842 2.693 -24.379 1.00 91.19 101 VAL A C 1
ATOM 785 O O . VAL A 1 101 ? 2.184 1.559 -24.712 1.00 91.19 101 VAL A O 1
ATOM 788 N N . ASP A 1 102 ? 2.027 3.755 -25.160 1.00 93.38 102 ASP A N 1
ATOM 789 C CA . ASP A 1 102 ? 2.593 3.664 -26.505 1.00 93.38 102 ASP A CA 1
ATOM 790 C C . ASP A 1 102 ? 4.098 3.350 -26.470 1.00 93.38 102 ASP A C 1
ATOM 792 O O . ASP A 1 102 ? 4.561 2.489 -27.216 1.00 93.38 102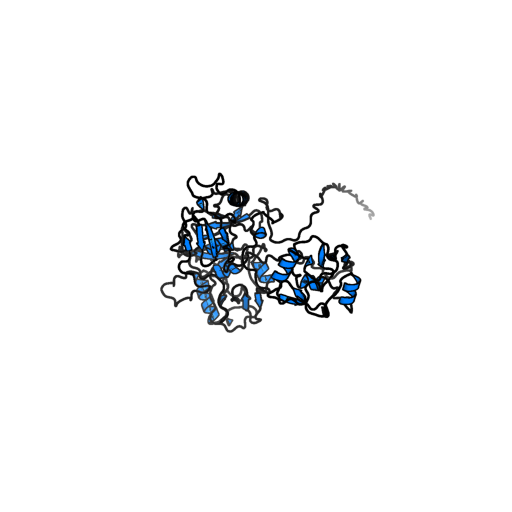 ASP A O 1
ATOM 796 N N . THR A 1 103 ? 4.850 3.953 -25.547 1.00 93.81 103 THR A N 1
ATOM 797 C CA . THR A 1 103 ? 6.285 3.698 -25.376 1.00 93.81 103 THR A CA 1
ATOM 798 C C . THR A 1 103 ? 6.561 2.281 -24.873 1.00 93.81 103 THR A C 1
ATOM 800 O O . THR A 1 103 ? 7.514 1.658 -25.327 1.00 93.81 103 THR A O 1
ATOM 803 N N . VAL A 1 104 ? 5.720 1.718 -23.992 1.00 94.75 104 VAL A N 1
ATOM 804 C CA . VAL A 1 104 ? 5.858 0.303 -23.591 1.00 94.75 104 VAL A CA 1
ATOM 805 C C . VAL A 1 104 ? 5.601 -0.640 -24.769 1.00 94.75 104 VAL A C 1
ATOM 807 O O . VAL A 1 104 ? 6.325 -1.619 -24.931 1.00 94.75 104 VAL A O 1
ATOM 810 N N . LYS A 1 105 ? 4.634 -0.333 -25.645 1.00 92.81 105 LYS A N 1
ATOM 811 C CA . LYS A 1 105 ? 4.434 -1.098 -26.890 1.00 92.81 105 LYS A CA 1
ATOM 812 C C . LYS A 1 105 ? 5.630 -0.982 -27.834 1.00 92.81 105 LYS A C 1
ATOM 814 O O . LYS A 1 105 ? 5.999 -1.966 -28.470 1.00 92.81 105 LYS A O 1
ATOM 819 N N . GLU A 1 106 ? 6.238 0.200 -27.935 1.00 94.81 106 GLU A N 1
ATOM 820 C CA . GLU A 1 106 ? 7.452 0.385 -28.734 1.00 94.81 106 GLU A CA 1
ATOM 821 C C . GLU A 1 106 ? 8.632 -0.411 -28.165 1.00 94.81 106 GLU A C 1
ATOM 823 O O . GLU A 1 106 ? 9.350 -1.040 -28.942 1.00 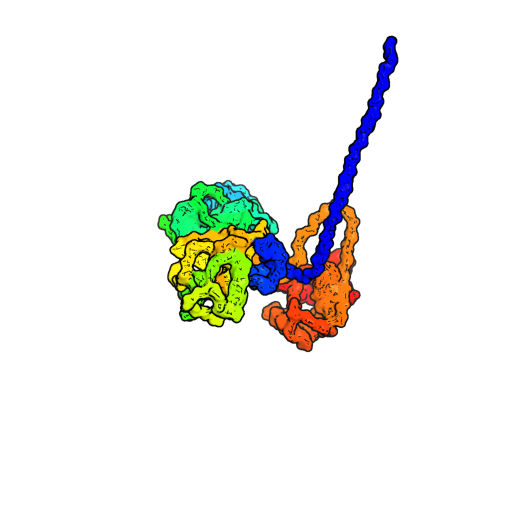94.81 106 GLU A O 1
ATOM 828 N N . PHE A 1 107 ? 8.788 -0.438 -26.838 1.00 95.25 107 PHE A N 1
ATOM 829 C CA . PHE A 1 107 ? 9.805 -1.230 -26.145 1.00 95.25 107 PHE A CA 1
ATOM 830 C C . PHE A 1 107 ? 9.684 -2.725 -26.445 1.00 95.25 107 PHE A C 1
ATOM 832 O O . PHE A 1 107 ? 10.684 -3.346 -26.782 1.00 95.25 107 PHE A O 1
ATOM 839 N N . ILE A 1 108 ? 8.471 -3.283 -26.425 1.00 93.56 108 ILE A N 1
ATOM 840 C CA . ILE A 1 108 ? 8.227 -4.694 -26.778 1.00 93.56 108 ILE A CA 1
ATOM 841 C C . ILE A 1 108 ? 8.697 -5.010 -28.203 1.00 93.56 108 ILE A C 1
ATOM 843 O O . ILE A 1 108 ? 9.319 -6.038 -28.443 1.00 93.56 108 ILE A O 1
ATOM 847 N N . GLY A 1 109 ? 8.395 -4.132 -29.164 1.00 92.94 109 GLY A N 1
ATOM 848 C CA . GLY A 1 109 ? 8.743 -4.369 -30.566 1.00 92.94 109 GLY A CA 1
ATOM 849 C C . GLY A 1 109 ? 10.193 -4.039 -30.926 1.00 92.94 109 GLY A C 1
ATOM 850 O O . GLY A 1 109 ? 10.692 -4.544 -31.927 1.00 92.94 109 GLY A O 1
ATOM 851 N N . ASN A 1 110 ? 10.847 -3.147 -30.175 1.00 93.44 110 ASN A N 1
ATOM 852 C CA . ASN A 1 110 ? 12.179 -2.618 -30.486 1.00 93.44 110 ASN A CA 1
ATOM 853 C C . ASN A 1 110 ? 12.972 -2.274 -29.205 1.00 93.44 110 ASN A C 1
ATOM 855 O O . ASN A 1 110 ? 13.289 -1.097 -28.992 1.00 93.44 110 ASN A O 1
ATOM 859 N N . PRO A 1 111 ? 13.314 -3.258 -28.354 1.00 92.81 111 PRO A N 1
ATOM 860 C CA . PRO A 1 111 ? 13.988 -2.996 -27.080 1.00 92.81 111 PRO A CA 1
ATOM 861 C C . PRO A 1 111 ? 15.343 -2.290 -27.259 1.00 92.81 111 PRO A C 1
ATOM 863 O O . PRO A 1 111 ? 15.671 -1.409 -26.471 1.00 92.81 111 PRO A O 1
ATOM 866 N N . ASP A 1 112 ? 16.063 -2.560 -28.356 1.00 91.62 112 ASP A N 1
ATOM 867 C CA . ASP A 1 112 ? 17.365 -1.948 -28.684 1.00 91.62 112 ASP A CA 1
ATOM 868 C C . ASP A 1 112 ? 17.330 -0.419 -28.874 1.00 91.62 112 ASP A C 1
ATOM 870 O O . ASP A 1 112 ? 18.375 0.232 -28.882 1.00 91.62 112 ASP A O 1
ATOM 874 N N . LYS A 1 113 ? 16.146 0.186 -29.059 1.00 93.62 113 LYS A N 1
ATOM 875 C CA . LYS A 1 113 ? 16.011 1.654 -29.112 1.00 93.62 113 LYS A CA 1
ATOM 876 C C . LYS A 1 113 ? 16.155 2.315 -27.743 1.00 93.62 113 LYS A C 1
ATOM 878 O O . LYS A 1 113 ? 16.310 3.534 -27.678 1.00 93.62 113 LYS A O 1
ATOM 883 N N . PHE A 1 114 ? 16.033 1.538 -26.675 1.00 94.12 114 PHE A N 1
ATOM 884 C CA . PHE A 1 114 ? 16.038 2.022 -25.310 1.00 94.12 114 PHE A CA 1
ATOM 885 C C . PHE A 1 114 ? 17.382 1.699 -24.667 1.00 94.12 114 PHE A C 1
ATOM 887 O O . PHE A 1 114 ? 17.884 0.582 -24.757 1.00 94.12 114 PHE A O 1
ATOM 894 N N . GLU A 1 115 ? 17.966 2.679 -23.986 1.00 90.31 115 GLU A N 1
ATOM 895 C CA . GLU A 1 115 ? 19.238 2.521 -23.278 1.00 90.31 115 GLU A CA 1
ATOM 896 C C . GLU A 1 115 ? 19.017 1.856 -21.906 1.00 90.31 115 GLU A C 1
ATOM 898 O O . GLU A 1 115 ? 19.389 2.404 -20.871 1.00 90.31 115 GLU A O 1
ATOM 903 N N . CYS A 1 116 ? 18.373 0.683 -21.884 1.00 94.25 116 CYS A N 1
ATOM 904 C CA . CYS A 1 116 ? 18.217 -0.107 -20.664 1.00 94.25 116 CYS A CA 1
ATOM 905 C C . CYS A 1 116 ? 19.576 -0.679 -20.234 1.00 94.25 116 CYS A C 1
ATOM 907 O O . CYS A 1 116 ? 20.224 -1.407 -20.992 1.00 94.25 116 CYS A O 1
ATOM 909 N N . VAL A 1 117 ? 19.989 -0.437 -18.991 1.00 94.06 117 VAL A N 1
ATOM 910 C CA . VAL A 1 117 ? 21.223 -1.031 -18.456 1.00 94.06 117 VAL A CA 1
ATOM 911 C C . VAL A 1 117 ? 21.094 -2.555 -18.342 1.00 94.06 117 VAL A C 1
ATOM 913 O O . VAL A 1 117 ? 20.202 -3.062 -17.665 1.00 94.06 117 VAL A O 1
ATOM 916 N N . GLU A 1 118 ? 22.027 -3.278 -18.973 1.00 90.75 118 GLU A N 1
ATOM 917 C CA . GLU A 1 118 ? 22.177 -4.745 -18.887 1.00 90.75 118 GLU A CA 1
ATOM 918 C C . GLU A 1 118 ? 20.933 -5.557 -19.307 1.00 90.75 118 GLU A C 1
ATOM 920 O O . GLU A 1 118 ? 20.817 -6.738 -18.975 1.00 90.75 118 GLU A O 1
ATOM 925 N N . TYR A 1 119 ? 20.012 -4.958 -20.068 1.00 95.06 119 TYR A N 1
ATOM 926 C CA . TYR A 1 119 ? 18.833 -5.664 -20.562 1.00 95.06 119 TYR A CA 1
ATOM 927 C C . TYR A 1 119 ? 19.189 -6.611 -21.706 1.00 95.06 119 TYR A C 1
ATOM 929 O O . TYR A 1 119 ? 19.694 -6.202 -22.748 1.00 95.06 119 TYR A O 1
ATOM 937 N N . SER A 1 120 ? 18.932 -7.896 -21.484 1.00 94.81 120 SER A N 1
ATOM 938 C CA . SER A 1 120 ? 19.173 -8.982 -22.443 1.00 94.81 120 SER A CA 1
ATOM 939 C C . SER A 1 120 ? 18.043 -10.013 -22.474 1.00 94.81 120 SER A C 1
ATOM 941 O O . SER A 1 120 ? 18.141 -11.013 -23.186 1.00 94.81 120 SER A O 1
ATOM 943 N N . ALA A 1 121 ? 16.972 -9.779 -21.713 1.00 92.50 121 ALA A N 1
ATOM 944 C CA . ALA A 1 121 ? 15.801 -10.636 -21.687 1.00 92.50 121 ALA A CA 1
ATOM 945 C C . ALA A 1 121 ? 14.978 -10.543 -22.984 1.00 92.50 121 ALA A C 1
ATOM 947 O O . ALA A 1 121 ? 14.847 -9.475 -23.583 1.00 92.50 121 ALA A O 1
ATOM 948 N N . ASP A 1 122 ? 14.362 -11.662 -23.365 1.00 89.44 122 ASP A N 1
ATOM 949 C CA . ASP A 1 122 ? 13.513 -11.800 -24.555 1.00 89.44 122 ASP A CA 1
ATOM 950 C C . ASP A 1 122 ? 12.054 -12.042 -24.127 1.00 89.44 122 ASP A C 1
ATOM 952 O O . ASP A 1 122 ? 11.546 -13.164 -24.151 1.00 89.44 122 ASP A O 1
ATOM 956 N N . TYR A 1 123 ? 11.411 -10.987 -23.613 1.00 91.94 123 TYR A N 1
ATOM 957 C CA . TYR A 1 123 ? 10.005 -10.998 -23.189 1.00 91.94 123 TYR A CA 1
ATOM 958 C C . TYR A 1 123 ? 9.190 -9.981 -23.990 1.00 91.94 123 TYR A C 1
ATOM 960 O O . TYR A 1 123 ? 9.619 -8.839 -24.169 1.00 91.94 123 TYR A O 1
ATOM 968 N N . ASP A 1 124 ? 7.988 -10.376 -24.408 1.00 89.56 124 ASP A N 1
ATOM 969 C CA . ASP A 1 124 ? 7.098 -9.612 -25.291 1.00 89.56 124 ASP A CA 1
ATOM 970 C C . ASP A 1 124 ? 5.755 -9.217 -24.641 1.00 89.56 124 ASP A C 1
ATOM 972 O O . ASP A 1 124 ? 4.895 -8.600 -25.268 1.00 89.56 124 ASP A O 1
ATOM 976 N N . ASP A 1 125 ? 5.584 -9.524 -23.357 1.00 91.12 125 ASP A N 1
ATOM 977 C CA . ASP A 1 125 ? 4.360 -9.356 -22.566 1.00 91.12 125 ASP A CA 1
ATOM 978 C C . ASP A 1 125 ? 4.482 -8.248 -21.500 1.00 91.12 125 ASP A C 1
ATOM 980 O O . ASP A 1 125 ? 3.786 -8.255 -20.477 1.00 91.12 125 ASP A O 1
ATOM 984 N N . TRP A 1 126 ? 5.367 -7.271 -21.730 1.00 93.69 126 TRP A N 1
ATOM 985 C CA . TRP A 1 126 ? 5.515 -6.097 -20.871 1.00 93.69 126 TRP A CA 1
ATOM 986 C C . TRP A 1 126 ? 4.265 -5.215 -20.874 1.00 93.69 126 TRP A C 1
ATOM 988 O O . TRP A 1 126 ? 3.563 -5.051 -21.869 1.00 93.69 126 TRP A O 1
ATOM 998 N N . THR A 1 127 ? 3.989 -4.585 -19.738 1.00 93.12 127 THR A N 1
ATOM 999 C CA . THR A 1 127 ? 2.828 -3.706 -19.573 1.00 93.12 127 THR A CA 1
ATOM 1000 C C . THR A 1 127 ? 3.151 -2.523 -18.674 1.00 93.12 127 THR A C 1
ATOM 1002 O O . THR A 1 127 ? 4.052 -2.593 -17.840 1.00 93.12 127 THR A O 1
ATOM 1005 N N . VAL A 1 128 ? 2.373 -1.448 -18.801 1.00 92.50 128 VAL A N 1
ATOM 1006 C CA . VAL A 1 128 ? 2.323 -0.399 -17.776 1.00 92.50 128 VAL A CA 1
ATOM 1007 C C . VAL A 1 128 ? 1.620 -0.978 -16.532 1.00 92.50 128 VAL A C 1
ATOM 1009 O O . VAL A 1 128 ? 0.550 -1.582 -16.682 1.00 92.50 128 VAL A O 1
ATOM 1012 N N . PRO A 1 129 ? 2.188 -0.818 -15.324 1.00 93.44 129 PRO A N 1
ATOM 1013 C CA . PRO A 1 129 ? 1.703 -1.469 -14.112 1.00 93.44 129 PRO A CA 1
ATOM 1014 C C . PRO A 1 129 ? 0.342 -0.929 -13.688 1.00 93.44 129 PRO A C 1
ATOM 1016 O O . PRO A 1 129 ? -0.002 0.221 -13.944 1.00 93.44 129 PRO A O 1
ATOM 1019 N N . THR A 1 130 ? -0.453 -1.733 -12.999 1.00 91.31 130 THR A N 1
ATOM 1020 C CA . THR A 1 130 ? -1.618 -1.250 -12.257 1.00 91.31 130 THR A CA 1
ATOM 1021 C C . THR A 1 130 ? -1.176 -0.520 -10.990 1.00 91.31 130 THR A C 1
ATOM 1023 O O . THR A 1 130 ? -0.048 -0.672 -10.519 1.00 91.31 130 THR A O 1
ATOM 1026 N N . ILE A 1 131 ? -2.071 0.274 -10.404 1.00 91.94 131 ILE A N 1
ATOM 1027 C CA . ILE A 1 131 ? -1.756 1.001 -9.179 1.00 91.94 131 ILE A CA 1
ATOM 1028 C C . ILE A 1 131 ? -1.516 0.045 -8.011 1.00 91.94 131 ILE A C 1
ATOM 1030 O O . ILE A 1 131 ? -0.662 0.335 -7.191 1.00 91.94 131 ILE A O 1
ATOM 1034 N N . LEU A 1 132 ? -2.180 -1.118 -7.976 1.00 88.81 132 LEU A N 1
ATOM 1035 C CA . LEU A 1 132 ? -1.941 -2.139 -6.950 1.00 88.81 132 LEU A CA 1
ATOM 1036 C C . LEU A 1 132 ? -0.584 -2.835 -7.122 1.00 88.81 132 LEU A C 1
ATOM 1038 O O . LEU A 1 132 ? 0.051 -3.189 -6.133 1.00 88.81 132 LEU A O 1
ATOM 1042 N N . GLU A 1 133 ? -0.124 -3.015 -8.364 1.00 92.56 133 GLU A N 1
ATOM 1043 C CA . GLU A 1 133 ? 1.220 -3.539 -8.639 1.00 92.56 133 GLU A CA 1
ATOM 1044 C C . GLU A 1 133 ? 2.289 -2.544 -8.164 1.00 92.56 133 GLU A C 1
ATOM 1046 O O . GLU A 1 133 ? 3.214 -2.947 -7.467 1.00 92.56 133 GLU A O 1
ATOM 1051 N N . LEU A 1 134 ? 2.134 -1.244 -8.447 1.00 95.94 134 LEU A N 1
ATOM 1052 C CA . LEU A 1 134 ? 3.040 -0.208 -7.928 1.00 95.94 134 LEU A CA 1
ATOM 1053 C C . LEU A 1 134 ? 2.965 -0.071 -6.403 1.00 95.94 134 LEU A C 1
ATOM 1055 O O . LEU A 1 134 ? 3.991 -0.002 -5.736 1.00 95.94 134 LEU A O 1
ATOM 1059 N N . GLU A 1 135 ? 1.757 -0.068 -5.843 1.00 93.69 135 GLU A N 1
ATOM 1060 C CA . GLU A 1 135 ? 1.511 0.056 -4.404 1.00 93.69 135 GLU A CA 1
ATOM 1061 C C . GLU A 1 135 ? 2.098 -1.124 -3.614 1.00 93.69 135 GLU A C 1
ATOM 1063 O O . GLU A 1 135 ? 2.426 -0.972 -2.439 1.00 93.69 135 GLU A O 1
ATOM 1068 N N . SER A 1 136 ? 2.341 -2.272 -4.261 1.00 92.75 136 SER A N 1
ATOM 1069 C CA . SER A 1 136 ? 3.075 -3.386 -3.650 1.00 92.75 136 SER A CA 1
ATOM 1070 C C . SER A 1 136 ? 4.516 -3.028 -3.257 1.00 92.75 136 SER A C 1
ATOM 1072 O O . SER A 1 136 ? 5.083 -3.683 -2.381 1.00 92.75 136 SER A O 1
ATOM 1074 N N . PHE A 1 137 ? 5.120 -1.992 -3.851 1.00 94.69 137 PHE A N 1
ATOM 1075 C CA . PHE A 1 137 ? 6.432 -1.485 -3.441 1.00 94.69 137 PHE A CA 1
ATOM 1076 C C . PHE A 1 137 ? 6.403 -0.684 -2.139 1.00 94.69 137 PHE A C 1
ATOM 1078 O O . PHE A 1 137 ? 7.469 -0.366 -1.619 1.00 94.69 137 PHE A O 1
ATOM 1085 N N . PHE A 1 138 ? 5.227 -0.350 -1.602 1.00 93.88 138 PHE A N 1
ATOM 1086 C CA . PHE A 1 138 ? 5.140 0.368 -0.338 1.00 93.88 138 PHE A CA 1
ATOM 1087 C C . PHE A 1 138 ? 5.850 -0.393 0.791 1.00 93.88 138 PHE A C 1
ATOM 1089 O O . PHE A 1 138 ? 5.677 -1.602 0.957 1.00 93.88 138 PHE A O 1
ATOM 1096 N N . ASN A 1 139 ? 6.636 0.347 1.569 1.00 89.69 139 ASN A N 1
ATOM 1097 C CA . ASN A 1 139 ? 7.366 -0.145 2.723 1.00 89.69 139 ASN A CA 1
ATOM 1098 C C . ASN A 1 139 ? 7.313 0.909 3.840 1.00 89.69 139 ASN A C 1
ATOM 1100 O O . ASN A 1 139 ? 7.916 1.973 3.720 1.00 89.69 139 ASN A O 1
ATOM 1104 N N . ALA A 1 140 ? 6.600 0.611 4.926 1.00 88.31 140 ALA A N 1
ATOM 1105 C CA . ALA A 1 140 ? 6.427 1.520 6.061 1.00 88.31 140 ALA A CA 1
ATOM 1106 C C . ALA A 1 140 ? 7.674 1.681 6.958 1.00 88.31 140 ALA A C 1
ATOM 1108 O O . ALA A 1 140 ? 7.628 2.469 7.897 1.00 88.31 140 ALA A O 1
ATOM 1109 N N . GLU A 1 141 ? 8.778 0.975 6.693 1.00 80.06 141 GLU A N 1
ATOM 1110 C CA . GLU A 1 141 ? 10.035 1.111 7.451 1.00 80.06 141 GLU A CA 1
ATOM 1111 C C . GLU A 1 141 ? 11.015 2.117 6.851 1.00 80.06 141 GLU A C 1
ATOM 1113 O O . GLU A 1 141 ? 11.966 2.518 7.523 1.00 80.06 141 GLU A O 1
ATOM 1118 N N . VAL A 1 142 ? 10.826 2.509 5.589 1.00 83.00 142 VAL A N 1
ATOM 1119 C CA . VAL A 1 142 ? 11.814 3.314 4.867 1.00 83.00 142 VAL A CA 1
ATOM 1120 C C . VAL A 1 142 ? 11.251 4.693 4.540 1.00 83.00 142 VAL A C 1
ATOM 1122 O O . VAL A 1 142 ? 10.147 4.800 4.008 1.00 83.00 142 VAL A O 1
ATOM 1125 N N . PRO A 1 143 ? 11.998 5.773 4.818 1.00 82.00 143 PRO A N 1
ATOM 1126 C CA . PRO A 1 143 ? 11.544 7.130 4.527 1.00 82.00 143 PRO A CA 1
ATOM 1127 C C . PRO A 1 143 ? 11.558 7.453 3.025 1.00 82.00 143 PRO A C 1
ATOM 1129 O O . PRO A 1 143 ? 10.953 8.439 2.617 1.00 82.00 143 PRO A O 1
ATOM 1132 N N . ASN A 1 144 ? 12.257 6.646 2.217 1.00 84.81 144 ASN A N 1
ATOM 1133 C CA . ASN A 1 144 ? 12.445 6.846 0.785 1.00 84.81 144 ASN A CA 1
ATOM 1134 C C . ASN A 1 144 ? 12.387 5.503 0.041 1.00 84.81 144 ASN A C 1
ATOM 1136 O O . ASN A 1 144 ? 13.286 4.666 0.170 1.00 84.81 144 ASN A O 1
ATOM 1140 N N . LEU A 1 145 ? 11.323 5.291 -0.740 1.00 90.56 145 LEU A N 1
ATOM 1141 C CA . LEU A 1 145 ? 11.113 4.029 -1.457 1.00 90.56 145 LEU A CA 1
ATOM 1142 C C . LEU A 1 145 ? 12.061 3.878 -2.650 1.00 90.56 145 LEU A C 1
ATOM 1144 O O . LEU A 1 145 ? 12.525 2.772 -2.912 1.00 90.56 145 LEU A O 1
ATOM 1148 N N . ALA A 1 146 ? 12.369 4.962 -3.366 1.00 92.31 146 ALA A N 1
ATOM 1149 C CA . ALA A 1 146 ? 13.286 4.928 -4.503 1.00 92.31 146 ALA A CA 1
ATOM 1150 C C . ALA A 1 146 ? 14.694 4.491 -4.074 1.00 92.31 146 ALA A C 1
ATOM 1152 O O . ALA A 1 146 ? 15.288 3.611 -4.698 1.00 92.31 146 ALA A O 1
ATOM 1153 N N . GLU A 1 147 ? 15.209 5.068 -2.987 1.00 88.31 147 GLU A N 1
ATOM 1154 C CA . GLU A 1 147 ? 16.500 4.683 -2.410 1.00 88.31 147 GLU A CA 1
ATOM 1155 C C . GLU A 1 147 ? 16.497 3.217 -1.962 1.00 88.31 147 GLU A C 1
ATOM 1157 O O . GLU A 1 147 ? 17.397 2.456 -2.320 1.00 88.31 147 GLU A O 1
ATOM 1162 N N . TRP A 1 148 ? 15.456 2.794 -1.240 1.00 92.06 148 TRP A N 1
ATOM 1163 C CA . TRP A 1 148 ? 15.316 1.408 -0.800 1.00 92.06 148 TRP A CA 1
ATOM 1164 C C . TRP A 1 148 ? 15.273 0.415 -1.971 1.00 92.06 148 TRP A C 1
ATOM 1166 O O . TRP A 1 148 ? 15.974 -0.597 -1.931 1.00 92.06 148 TRP A O 1
ATOM 1176 N N . LEU A 1 149 ? 14.514 0.704 -3.033 1.00 93.31 149 LEU A N 1
ATOM 1177 C CA . LEU A 1 149 ? 14.446 -0.142 -4.229 1.00 93.31 149 LEU A CA 1
ATOM 1178 C C . LEU A 1 149 ? 15.805 -0.232 -4.932 1.00 93.31 149 LEU A C 1
ATOM 1180 O O . LEU A 1 149 ? 16.225 -1.332 -5.292 1.00 93.31 149 LEU A O 1
ATOM 1184 N N . ASN A 1 150 ? 16.521 0.890 -5.071 1.00 90.00 150 ASN A N 1
ATOM 1185 C CA . ASN A 1 150 ? 17.867 0.896 -5.651 1.00 90.00 150 ASN A CA 1
ATOM 1186 C C . ASN A 1 150 ? 18.849 0.043 -4.822 1.00 90.00 150 ASN A C 1
ATOM 1188 O O . ASN A 1 150 ? 19.646 -0.717 -5.369 1.00 90.00 150 ASN A O 1
ATOM 1192 N N . ASN A 1 151 ? 18.742 0.094 -3.493 1.00 86.44 151 ASN A N 1
ATOM 1193 C CA . ASN A 1 151 ? 19.526 -0.755 -2.590 1.00 86.44 151 ASN A CA 1
ATOM 1194 C C . ASN A 1 151 ? 19.073 -2.228 -2.589 1.00 86.44 151 ASN A C 1
ATOM 1196 O O . ASN A 1 151 ? 19.786 -3.0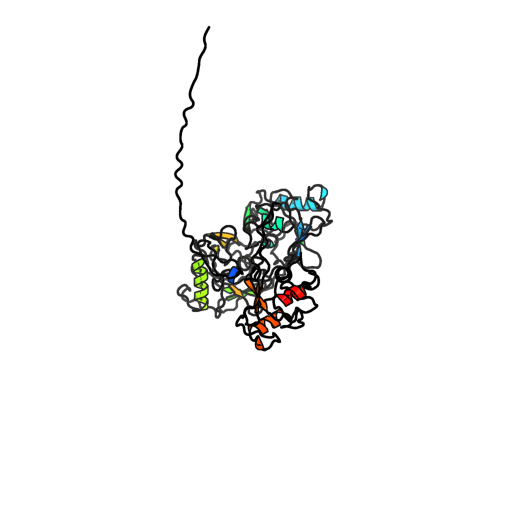88 -2.075 1.00 86.44 151 ASN A O 1
ATOM 1200 N N . SER A 1 152 ? 17.914 -2.526 -3.181 1.00 86.12 152 SER A N 1
ATOM 1201 C CA . SER A 1 152 ? 17.312 -3.862 -3.243 1.00 86.12 152 SER A CA 1
ATOM 1202 C C . SER A 1 152 ? 17.473 -4.546 -4.610 1.00 86.12 152 SER A C 1
ATOM 1204 O O . SER A 1 152 ? 16.816 -5.550 -4.877 1.00 86.12 152 SER A O 1
ATOM 1206 N N . GLY A 1 153 ? 18.347 -4.022 -5.476 1.00 87.81 153 GLY A N 1
ATOM 1207 C CA . GLY A 1 153 ? 18.725 -4.641 -6.754 1.00 87.81 153 GLY A CA 1
ATOM 1208 C C . GLY A 1 153 ? 18.200 -3.931 -8.003 1.00 87.81 153 GLY A C 1
ATOM 1209 O O . GLY A 1 153 ? 18.682 -4.216 -9.102 1.00 87.81 153 GLY A O 1
ATOM 1210 N N . PHE A 1 154 ? 17.276 -2.980 -7.849 1.00 96.69 154 PHE A N 1
ATOM 1211 C CA . PHE A 1 154 ? 16.877 -2.080 -8.930 1.00 96.69 154 PHE A CA 1
ATOM 1212 C C . PHE A 1 154 ? 17.926 -0.992 -9.160 1.00 96.69 154 PHE A C 1
ATOM 1214 O O . PHE A 1 154 ? 18.804 -0.768 -8.332 1.00 96.69 154 PHE A O 1
ATOM 1221 N N . ILE A 1 155 ? 17.837 -0.298 -10.289 1.00 96.06 155 ILE A N 1
ATOM 1222 C CA . ILE A 1 155 ? 18.641 0.893 -10.552 1.00 96.06 155 ILE A CA 1
ATOM 1223 C C . ILE A 1 155 ? 17.779 1.991 -11.169 1.00 96.06 155 ILE A C 1
ATOM 1225 O O . ILE A 1 155 ? 16.738 1.727 -11.774 1.00 96.06 155 ILE A O 1
ATOM 1229 N N . ASN A 1 156 ? 18.240 3.236 -11.034 1.00 96.06 156 ASN A N 1
ATOM 1230 C CA . ASN A 1 156 ? 17.579 4.430 -11.562 1.00 96.06 156 ASN A CA 1
ATOM 1231 C C . ASN A 1 156 ? 16.117 4.607 -11.109 1.00 96.06 156 ASN A C 1
ATOM 1233 O O . ASN A 1 156 ? 15.373 5.360 -11.743 1.00 96.06 156 ASN A O 1
ATOM 1237 N N . ALA A 1 157 ? 15.698 3.981 -10.003 1.00 96.44 157 ALA A N 1
ATOM 1238 C CA . ALA A 1 157 ? 14.455 4.349 -9.337 1.00 96.44 157 ALA A CA 1
ATOM 1239 C C . ALA A 1 157 ? 14.612 5.770 -8.777 1.00 96.44 157 ALA A C 1
ATOM 1241 O O . ALA A 1 157 ? 15.627 6.091 -8.154 1.00 96.44 157 ALA A O 1
ATOM 1242 N N . ARG A 1 158 ? 13.644 6.650 -9.048 1.00 94.88 158 ARG A N 1
ATOM 1243 C CA . ARG A 1 158 ? 13.710 8.086 -8.730 1.00 94.88 158 ARG A CA 1
ATOM 1244 C C . ARG A 1 158 ? 12.572 8.473 -7.801 1.00 94.88 158 ARG A C 1
ATOM 1246 O O . ARG A 1 158 ? 11.453 8.013 -7.987 1.00 94.88 158 ARG A O 1
ATOM 1253 N N . GLU A 1 159 ? 12.831 9.389 -6.874 1.00 95.00 159 GLU A N 1
ATOM 1254 C CA . GLU A 1 159 ? 11.816 10.017 -6.013 1.00 95.00 159 GLU A CA 1
ATOM 1255 C C . GLU A 1 159 ? 10.850 10.863 -6.849 1.00 95.00 159 GLU A C 1
ATOM 1257 O O . GLU A 1 159 ? 11.055 12.049 -7.109 1.00 95.00 159 GLU A O 1
ATOM 1262 N N . SER A 1 160 ? 9.834 10.220 -7.407 1.00 96.31 160 SER A N 1
ATOM 1263 C CA . SER A 1 160 ? 8.941 10.839 -8.373 1.00 96.31 160 SER A CA 1
ATOM 1264 C C . SER A 1 160 ? 7.673 10.005 -8.523 1.00 96.31 160 SER A C 1
ATOM 1266 O O . SER A 1 160 ? 7.546 8.927 -7.941 1.00 96.31 160 SER A O 1
ATOM 1268 N N . PHE A 1 161 ? 6.739 10.506 -9.325 1.00 98.06 161 PHE A N 1
ATOM 1269 C CA . PHE A 1 161 ? 5.524 9.786 -9.664 1.00 98.06 161 PHE A CA 1
ATOM 1270 C C . PHE A 1 161 ? 5.771 8.800 -10.804 1.00 98.06 161 PHE A C 1
ATOM 1272 O O . PHE A 1 161 ? 6.487 9.100 -11.769 1.00 98.06 161 PHE A O 1
ATOM 1279 N N . TYR A 1 162 ? 5.143 7.638 -10.687 1.00 98.31 162 TYR A N 1
ATOM 1280 C CA . TYR A 1 162 ? 5.137 6.578 -11.683 1.00 98.31 162 TYR A CA 1
ATOM 1281 C C . TYR A 1 162 ? 3.709 6.341 -12.150 1.00 98.31 162 TYR A C 1
ATOM 1283 O O . TYR A 1 162 ? 2.797 6.193 -11.333 1.00 98.31 162 TYR A O 1
ATOM 1291 N N . TRP A 1 163 ? 3.517 6.341 -13.467 1.00 97.25 163 TRP A N 1
ATOM 1292 C CA . TRP A 1 163 ? 2.217 6.102 -14.072 1.00 97.25 163 TRP A CA 1
ATOM 1293 C C . TRP A 1 163 ? 1.750 4.676 -13.830 1.00 97.25 163 TRP A C 1
ATOM 1295 O O . TRP A 1 163 ? 2.499 3.723 -14.038 1.00 97.25 163 TRP A O 1
ATOM 1305 N N . SER A 1 164 ? 0.471 4.547 -13.483 1.00 93.94 164 SER A N 1
ATOM 1306 C CA . SER A 1 164 ? -0.237 3.281 -13.584 1.00 93.94 164 SER A CA 1
ATOM 1307 C C . SER A 1 164 ? -1.196 3.267 -14.776 1.00 93.94 164 SER A C 1
ATOM 1309 O O . SER A 1 164 ? -1.689 4.305 -15.219 1.00 93.94 164 SER A O 1
ATOM 1311 N N . ASN A 1 165 ? -1.540 2.074 -15.247 1.00 89.25 165 ASN A N 1
ATOM 1312 C CA . ASN A 1 165 ? -2.598 1.827 -16.220 1.00 89.25 165 ASN A CA 1
ATOM 1313 C C . ASN A 1 165 ? -3.955 1.543 -15.553 1.00 89.25 165 ASN A C 1
ATOM 1315 O O . ASN A 1 165 ? -4.863 0.992 -16.171 1.00 89.25 165 ASN A O 1
ATOM 1319 N N . THR A 1 166 ? -4.098 1.855 -14.261 1.00 86.56 166 THR A N 1
ATOM 1320 C CA . THR A 1 166 ? -5.397 1.760 -13.588 1.00 86.56 166 THR A CA 1
ATOM 1321 C C . THR A 1 166 ? -6.259 2.941 -13.992 1.00 86.56 166 THR A C 1
ATOM 1323 O O . THR A 1 166 ? -5.830 4.094 -13.914 1.00 86.56 166 THR A O 1
ATOM 1326 N N . LEU A 1 167 ? -7.478 2.646 -14.438 1.00 77.75 167 LEU A N 1
ATOM 1327 C CA . LEU A 1 167 ? -8.444 3.677 -14.785 1.00 77.75 167 LEU A CA 1
ATOM 1328 C C . LEU A 1 167 ? -8.866 4.449 -13.536 1.00 77.75 167 LEU A C 1
ATOM 1330 O O . LEU A 1 167 ? -8.901 3.905 -12.436 1.00 77.75 167 LEU A O 1
ATOM 1334 N N . TYR A 1 168 ? -9.191 5.717 -13.741 1.00 79.88 168 TYR A N 1
ATOM 1335 C CA . TYR A 1 168 ? -9.826 6.573 -12.752 1.00 79.88 168 TYR A CA 1
ATOM 1336 C C . TYR A 1 168 ? -11.240 6.901 -13.236 1.00 79.88 168 TYR A C 1
ATOM 1338 O O . TYR A 1 168 ? -11.474 6.943 -14.449 1.00 79.88 168 TYR A O 1
ATOM 1346 N N . ALA A 1 169 ? -12.167 7.144 -12.307 1.00 75.38 169 ALA A N 1
ATOM 1347 C CA . ALA A 1 169 ? -13.556 7.470 -12.628 1.00 75.38 169 ALA A CA 1
ATOM 1348 C C . ALA A 1 169 ? -13.660 8.675 -13.585 1.00 75.38 169 ALA A C 1
ATOM 1350 O O . ALA A 1 169 ? -14.429 8.658 -14.547 1.00 75.38 169 ALA A O 1
ATOM 1351 N N . ASN A 1 170 ? -12.805 9.689 -13.396 1.00 81.31 170 ASN A N 1
ATOM 1352 C CA . ASN A 1 170 ? -12.631 10.770 -14.363 1.00 81.31 170 ASN A CA 1
ATOM 1353 C C . ASN A 1 170 ? -11.653 10.363 -15.493 1.00 81.31 170 ASN A C 1
ATOM 1355 O O . ASN A 1 170 ? -10.462 10.156 -15.238 1.00 81.31 170 ASN A O 1
ATOM 1359 N N . PRO A 1 171 ? -12.086 10.354 -16.768 1.00 83.94 171 PRO A N 1
ATOM 1360 C CA . PRO A 1 171 ? -11.264 9.882 -17.883 1.00 83.94 171 PRO A CA 1
ATOM 1361 C C . PRO A 1 171 ? -10.038 10.758 -18.192 1.00 83.94 171 PRO A C 1
ATOM 1363 O O . PRO A 1 171 ? -9.132 10.290 -18.892 1.00 83.94 171 PRO A O 1
ATOM 1366 N N . TYR A 1 172 ? -9.986 11.999 -17.692 1.00 88.25 172 TYR A N 1
ATOM 1367 C CA . TYR A 1 172 ? -8.874 12.937 -17.891 1.00 88.25 172 TYR A CA 1
ATOM 1368 C C . TYR A 1 172 ? -7.704 12.725 -16.924 1.00 88.25 172 TYR A C 1
ATOM 1370 O O . TYR A 1 172 ? -6.613 13.252 -17.169 1.00 88.25 172 TYR A O 1
ATOM 1378 N N . ASN A 1 173 ? -7.911 11.952 -15.858 1.00 90.50 173 ASN A N 1
ATOM 1379 C CA . ASN A 1 173 ? -6.893 11.656 -14.858 1.00 90.50 173 ASN A CA 1
ATOM 1380 C C . ASN A 1 173 ? -6.511 10.175 -14.888 1.00 90.50 173 ASN A C 1
ATOM 1382 O O . ASN A 1 173 ? -7.241 9.330 -15.408 1.00 90.50 173 ASN A O 1
ATOM 1386 N N . ALA A 1 174 ? -5.346 9.867 -14.336 1.00 91.38 174 ALA A N 1
ATOM 1387 C CA . ALA A 1 174 ? -4.903 8.506 -14.090 1.00 91.38 174 ALA A CA 1
ATOM 1388 C C . ALA A 1 174 ? -4.172 8.423 -12.751 1.00 91.38 174 ALA A C 1
ATOM 1390 O O . ALA A 1 174 ? -3.629 9.419 -12.265 1.00 91.38 174 ALA A O 1
ATOM 1391 N N . TRP A 1 175 ? -4.165 7.226 -12.173 1.00 94.25 175 TRP A N 1
ATOM 1392 C CA . TRP A 1 175 ? -3.497 6.958 -10.909 1.00 94.25 175 TRP A CA 1
ATOM 1393 C C . TRP A 1 175 ? -1.975 6.947 -11.067 1.00 94.25 175 TRP A C 1
ATOM 1395 O O . TRP A 1 175 ? -1.441 6.356 -12.014 1.00 94.25 175 TRP A O 1
ATOM 1405 N N . VAL A 1 176 ? -1.290 7.551 -10.102 1.00 96.88 176 VAL A N 1
ATOM 1406 C CA . VAL A 1 176 ? 0.163 7.533 -9.943 1.00 96.88 176 VAL A CA 1
ATOM 1407 C C . VAL A 1 176 ? 0.549 7.023 -8.562 1.00 96.88 176 VAL A C 1
ATOM 1409 O O . VAL A 1 176 ? -0.178 7.226 -7.590 1.00 96.88 176 VAL A O 1
ATOM 1412 N N . PHE A 1 177 ? 1.726 6.412 -8.483 1.00 98.19 177 PHE A N 1
ATOM 1413 C CA . PHE A 1 177 ? 2.378 6.055 -7.226 1.00 98.19 177 PHE A CA 1
ATOM 1414 C C . PHE A 1 177 ? 3.639 6.896 -7.029 1.00 98.19 177 PHE A C 1
ATOM 1416 O O . PHE A 1 177 ? 4.421 7.062 -7.969 1.00 98.19 177 PHE A O 1
ATOM 1423 N N . SER A 1 178 ? 3.838 7.437 -5.829 1.00 97.62 178 SER A N 1
ATOM 1424 C CA . SER A 1 178 ? 5.043 8.189 -5.466 1.00 97.62 178 SER A CA 1
ATOM 1425 C C . SER A 1 178 ? 6.110 7.266 -4.883 1.00 97.62 178 SER A C 1
ATOM 1427 O O . SER A 1 178 ? 5.901 6.696 -3.817 1.00 97.62 178 SER A O 1
ATOM 1429 N N . LEU A 1 179 ? 7.290 7.178 -5.510 1.00 96.75 179 LEU A N 1
ATOM 1430 C CA . LEU A 1 179 ? 8.450 6.501 -4.900 1.00 96.75 179 LEU A CA 1
ATOM 1431 C C . LEU A 1 179 ? 9.198 7.364 -3.875 1.00 96.75 179 LEU A C 1
ATOM 1433 O O . LEU A 1 179 ? 10.211 6.930 -3.334 1.00 96.75 179 LEU A O 1
ATOM 1437 N N . GLN A 1 180 ? 8.728 8.578 -3.596 1.00 88.94 180 GLN A N 1
ATOM 1438 C CA . GLN A 1 180 ? 9.247 9.348 -2.470 1.00 88.94 180 GLN A CA 1
ATOM 1439 C C . GLN A 1 180 ? 8.674 8.798 -1.159 1.00 88.94 180 GLN A C 1
ATOM 1441 O O . GLN A 1 180 ? 9.415 8.377 -0.282 1.00 88.94 180 GLN A O 1
ATOM 1446 N N . SER A 1 181 ? 7.345 8.767 -1.062 1.00 85.69 181 SER A N 1
ATOM 1447 C CA . SER A 1 181 ? 6.606 8.532 0.183 1.00 85.69 181 SER A CA 1
ATOM 1448 C C . SER A 1 181 ? 5.694 7.306 0.134 1.00 85.69 181 SER A C 1
ATOM 1450 O O . SER A 1 181 ? 5.368 6.752 1.176 1.00 85.69 181 SER A O 1
ATOM 1452 N N . GLY A 1 182 ? 5.264 6.867 -1.051 1.00 95.44 182 GLY A N 1
ATOM 1453 C CA . GLY A 1 182 ? 4.254 5.818 -1.217 1.00 95.44 182 GLY A CA 1
ATOM 1454 C C . GLY A 1 182 ? 2.821 6.327 -1.381 1.00 95.44 182 GLY A C 1
ATOM 1455 O O . GLY A 1 182 ? 1.871 5.556 -1.231 1.00 95.44 182 GLY A O 1
ATOM 1456 N N . GLU A 1 183 ? 2.636 7.619 -1.656 1.00 97.19 183 GLU A N 1
ATOM 1457 C CA . GLU A 1 183 ? 1.314 8.177 -1.947 1.00 97.19 183 GLU A CA 1
ATOM 1458 C C . GLU A 1 183 ? 0.715 7.583 -3.219 1.00 97.19 183 GLU A C 1
ATOM 1460 O O . GLU A 1 183 ? 1.413 7.348 -4.211 1.00 97.19 183 GLU A O 1
ATOM 1465 N N . VAL A 1 184 ? -0.602 7.392 -3.191 1.00 97.06 184 VAL A N 1
ATOM 1466 C CA . VAL A 1 184 ? -1.404 7.034 -4.359 1.00 97.06 184 VAL A CA 1
ATOM 1467 C C . VAL A 1 184 ? -2.330 8.197 -4.657 1.00 97.06 184 VAL A C 1
ATOM 1469 O O . VAL A 1 184 ? -3.292 8.423 -3.928 1.00 97.06 184 VAL A O 1
ATOM 1472 N N . LEU A 1 185 ? -2.038 8.914 -5.738 1.00 95.56 185 LEU A N 1
ATOM 1473 C CA . LEU A 1 185 ? -2.762 10.111 -6.165 1.00 95.56 185 LEU A CA 1
ATOM 1474 C C . LEU A 1 185 ? -3.285 9.923 -7.587 1.00 95.56 185 LEU A C 1
ATOM 1476 O O . LEU A 1 185 ? -2.849 9.028 -8.310 1.00 95.56 185 LEU A O 1
ATOM 1480 N N . TYR A 1 186 ? -4.176 10.802 -8.026 1.00 92.38 186 TYR A N 1
ATOM 1481 C CA . TYR A 1 186 ? -4.582 10.895 -9.424 1.00 92.38 186 TYR A CA 1
ATOM 1482 C C . TYR A 1 186 ? -4.115 12.225 -10.011 1.00 92.38 186 TYR A C 1
ATOM 1484 O O . TYR A 1 186 ? -4.252 13.282 -9.399 1.00 92.38 186 TYR A O 1
ATOM 1492 N N . LEU A 1 187 ? -3.551 12.180 -11.216 1.00 93.62 187 LEU A N 1
ATOM 1493 C CA . LEU A 1 187 ? -3.015 13.352 -11.906 1.00 93.62 187 LEU A CA 1
ATOM 1494 C C . LEU A 1 187 ? -3.530 13.412 -13.341 1.00 93.62 187 LEU A C 1
ATOM 1496 O O . LEU A 1 187 ? -3.933 12.402 -13.920 1.00 93.62 187 LEU A O 1
ATOM 1500 N N . SER A 1 188 ? -3.498 14.608 -13.931 1.00 94.62 188 SER A N 1
ATOM 1501 C CA . SER A 1 188 ? -3.906 14.809 -15.323 1.00 94.62 188 SER A CA 1
ATOM 1502 C C . SER A 1 188 ? -3.040 13.982 -16.271 1.00 94.62 188 SER A C 1
ATOM 1504 O O . SER A 1 188 ? -1.812 14.070 -16.236 1.00 94.62 188 SER A O 1
ATOM 1506 N N . LYS A 1 189 ? -3.683 13.259 -17.195 1.00 93.31 189 LYS A N 1
ATOM 1507 C CA . LYS A 1 189 ? -3.021 12.427 -18.216 1.00 93.31 189 LYS A CA 1
ATOM 1508 C C . LYS A 1 189 ? -2.076 13.197 -19.149 1.00 93.31 189 LYS A C 1
ATOM 1510 O O . LYS A 1 189 ? -1.304 12.571 -19.873 1.00 93.31 189 LYS A O 1
ATOM 1515 N N . LEU A 1 190 ? -2.132 14.533 -19.145 1.00 94.50 190 LEU A N 1
ATOM 1516 C CA . LEU A 1 190 ? -1.257 15.414 -19.927 1.00 94.50 190 LEU A CA 1
ATOM 1517 C C . LEU A 1 190 ? 0.112 15.666 -19.270 1.00 94.50 190 LEU A C 1
ATOM 1519 O O . LEU A 1 190 ? 1.007 16.196 -19.926 1.00 94.50 190 LEU A O 1
ATOM 1523 N N . GLN A 1 191 ? 0.280 15.330 -17.989 1.00 96.25 191 GLN A N 1
ATOM 1524 C CA . GLN A 1 191 ? 1.544 15.514 -17.271 1.00 96.25 191 GLN A CA 1
ATOM 1525 C C . GLN A 1 191 ? 2.569 14.431 -17.618 1.00 96.25 191 GLN A C 1
ATOM 1527 O O . GLN A 1 191 ? 2.204 13.341 -18.041 1.00 96.25 191 GLN A O 1
ATOM 1532 N N . TYR A 1 192 ? 3.854 14.727 -17.412 1.00 97.00 192 TYR A N 1
ATOM 1533 C CA . TYR A 1 192 ? 4.959 13.821 -17.730 1.00 97.00 192 TYR A CA 1
ATOM 1534 C C . TYR A 1 192 ? 5.507 13.165 -16.462 1.00 97.00 192 TYR A C 1
ATOM 1536 O O . TYR A 1 192 ? 6.185 13.825 -15.674 1.00 97.00 192 TYR A O 1
ATOM 1544 N N . HIS A 1 193 ? 5.264 11.863 -16.307 1.00 97.38 193 HIS A N 1
ATOM 1545 C CA . HIS A 1 193 ? 5.715 11.062 -15.161 1.00 97.38 193 HIS A CA 1
ATOM 1546 C C . HIS A 1 193 ? 6.474 9.817 -15.626 1.00 97.38 193 HIS A C 1
ATOM 1548 O O . HIS A 1 193 ? 6.531 9.528 -16.823 1.00 97.38 193 HIS A O 1
ATOM 1554 N N . ASN A 1 194 ? 7.134 9.126 -14.694 1.00 97.81 194 ASN A N 1
ATOM 1555 C CA . ASN A 1 194 ? 7.971 7.965 -15.010 1.00 97.81 194 ASN A CA 1
ATOM 1556 C C . ASN A 1 194 ? 7.112 6.752 -15.374 1.00 97.81 194 ASN A C 1
ATOM 1558 O O . ASN A 1 194 ? 5.951 6.649 -14.974 1.00 97.81 194 ASN A O 1
ATOM 1562 N N . VAL A 1 195 ? 7.704 5.822 -16.116 1.00 96.12 195 VAL A N 1
ATOM 1563 C CA . VAL A 1 195 ? 7.048 4.602 -16.586 1.00 96.12 195 VAL A CA 1
ATOM 1564 C C . VAL A 1 195 ? 7.933 3.434 -16.201 1.00 96.12 195 VAL A C 1
ATOM 1566 O O . VAL A 1 195 ? 9.111 3.429 -16.541 1.00 96.12 195 VAL A O 1
ATOM 1569 N N . TRP A 1 196 ? 7.374 2.453 -15.497 1.00 97.38 196 TRP A N 1
ATOM 1570 C CA . TRP A 1 196 ? 8.133 1.287 -15.060 1.00 97.38 196 TRP A CA 1
ATOM 1571 C C . TRP A 1 196 ? 7.438 0.005 -15.506 1.00 97.38 196 TRP A C 1
ATOM 1573 O O . TRP A 1 196 ? 6.478 -0.413 -14.863 1.00 97.38 196 TRP A O 1
ATOM 1583 N N . PRO A 1 197 ? 7.875 -0.598 -16.623 1.00 96.19 197 PRO A N 1
ATOM 1584 C CA . PRO A 1 197 ? 7.244 -1.790 -17.164 1.00 96.19 197 PRO A CA 1
ATOM 1585 C C . PRO A 1 197 ? 7.277 -2.978 -16.199 1.00 96.19 197 PRO A C 1
ATOM 1587 O O . PRO A 1 197 ? 8.286 -3.244 -15.540 1.00 96.19 197 PRO A O 1
ATOM 1590 N N . VAL A 1 198 ? 6.168 -3.715 -16.182 1.00 95.75 198 VAL A N 1
ATOM 1591 C CA . VAL A 1 198 ? 5.970 -4.935 -15.396 1.00 95.75 198 VAL A CA 1
ATOM 1592 C C . VAL A 1 198 ? 5.346 -6.031 -16.254 1.00 95.75 198 VAL A C 1
ATOM 1594 O O . VAL A 1 198 ? 4.582 -5.753 -17.185 1.00 95.75 198 VAL A O 1
ATOM 1597 N N . ARG A 1 199 ? 5.628 -7.284 -15.910 1.00 92.75 199 ARG A N 1
ATOM 1598 C CA . ARG A 1 199 ? 5.020 -8.482 -16.496 1.00 92.75 199 ARG A CA 1
ATOM 1599 C C . ARG A 1 199 ? 4.717 -9.529 -15.422 1.00 92.75 199 ARG A C 1
ATOM 1601 O O . ARG A 1 199 ? 5.251 -9.478 -14.314 1.00 92.75 199 ARG A O 1
ATOM 1608 N N . ALA A 1 200 ? 3.847 -10.481 -15.748 1.00 88.19 200 ALA A N 1
ATOM 1609 C CA . ALA A 1 200 ? 3.589 -11.628 -14.879 1.00 88.19 200 ALA A CA 1
ATOM 1610 C C . ALA A 1 200 ? 4.647 -12.716 -15.108 1.00 88.19 200 ALA A C 1
ATOM 1612 O O . ALA A 1 200 ? 5.097 -12.907 -16.235 1.00 88.19 200 ALA A O 1
ATOM 1613 N N . VAL A 1 201 ? 5.007 -13.467 -14.066 1.00 85.38 201 VAL A N 1
ATOM 1614 C CA . VAL A 1 201 ? 5.844 -14.666 -14.220 1.00 85.38 201 VAL A CA 1
ATOM 1615 C C . VAL A 1 201 ? 4.949 -15.860 -14.597 1.00 85.38 201 VAL A C 1
ATOM 1617 O O . VAL A 1 201 ? 4.067 -16.227 -13.809 1.00 85.38 201 VAL A O 1
ATOM 1620 N N . PRO A 1 202 ? 5.121 -16.486 -15.780 1.00 77.31 202 PRO A N 1
ATOM 1621 C CA . PRO A 1 202 ? 4.292 -17.617 -16.193 1.00 77.31 202 PRO A CA 1
ATOM 1622 C C . PRO A 1 202 ? 4.368 -18.791 -15.207 1.00 77.31 202 PRO A C 1
ATOM 1624 O O . PRO A 1 202 ? 5.444 -19.169 -14.756 1.00 77.31 202 PRO A O 1
ATOM 1627 N N . GLY A 1 203 ? 3.218 -19.396 -14.894 1.00 69.56 203 GLY A N 1
ATOM 1628 C CA . GLY A 1 203 ? 3.131 -20.609 -14.069 1.00 69.56 203 GLY A CA 1
ATOM 1629 C C . GLY A 1 203 ? 3.115 -20.403 -12.548 1.00 69.56 203 GLY A C 1
ATOM 1630 O O . GLY A 1 203 ? 2.719 -21.329 -11.846 1.00 69.56 203 GLY A O 1
ATOM 1631 N N . GLU A 1 204 ? 3.457 -19.216 -12.029 1.00 69.75 204 GLU A N 1
ATOM 1632 C CA . GLU A 1 204 ? 3.496 -18.968 -10.572 1.00 69.75 204 GLU A CA 1
ATOM 1633 C C . GLU A 1 204 ? 2.291 -18.185 -10.016 1.00 69.75 204 GLU A C 1
ATOM 1635 O O . GLU A 1 204 ? 2.112 -18.138 -8.801 1.00 69.75 204 GLU A O 1
ATOM 1640 N N . GLY A 1 205 ? 1.425 -17.633 -10.877 1.00 67.75 205 GLY A N 1
ATOM 1641 C CA . GLY A 1 205 ? 0.208 -16.903 -10.491 1.00 67.75 205 GLY A CA 1
ATOM 1642 C C . GLY A 1 205 ? 0.485 -15.566 -9.785 1.00 67.75 205 GLY A C 1
ATOM 1643 O O . GLY A 1 205 ? 1.320 -15.474 -8.891 1.00 67.75 205 GLY A O 1
ATOM 1644 N N . VAL A 1 206 ? -0.231 -14.507 -10.167 1.00 71.94 206 VAL A N 1
ATOM 1645 C CA . VAL A 1 206 ? -0.057 -13.167 -9.580 1.00 71.94 206 VAL A CA 1
ATOM 1646 C C . VAL A 1 206 ? -0.782 -13.076 -8.233 1.00 71.94 206 VAL A C 1
ATOM 1648 O O . VAL A 1 206 ? -1.977 -13.364 -8.153 1.00 71.94 206 VAL A O 1
ATOM 1651 N N . LYS A 1 207 ? -0.070 -12.651 -7.182 1.00 80.25 207 LYS A N 1
ATOM 1652 C CA . LYS A 1 207 ? -0.585 -12.597 -5.798 1.00 80.25 207 LYS A CA 1
ATOM 1653 C C . LYS A 1 207 ? -1.218 -11.259 -5.405 1.00 80.25 207 LYS A C 1
ATOM 1655 O O . LYS A 1 207 ? -1.805 -11.162 -4.331 1.00 80.25 207 LYS A O 1
ATOM 1660 N N . VAL A 1 208 ? -1.131 -10.228 -6.246 1.00 76.75 208 VAL A N 1
ATOM 1661 C CA . VAL A 1 208 ? -1.840 -8.967 -5.980 1.00 76.75 208 VAL A CA 1
ATOM 1662 C C . VAL A 1 208 ? -3.355 -9.138 -6.200 1.00 76.75 208 VAL A C 1
ATOM 1664 O O . VAL A 1 208 ? -3.756 -9.911 -7.076 1.00 76.75 208 VAL A O 1
ATOM 1667 N N . PRO A 1 209 ? -4.229 -8.462 -5.432 1.00 70.94 209 PRO A N 1
ATOM 1668 C CA . PRO A 1 209 ? -5.670 -8.470 -5.689 1.00 70.94 209 PRO A CA 1
ATOM 1669 C C . PRO A 1 209 ? -6.006 -8.016 -7.116 1.00 70.94 209 PRO A C 1
ATOM 1671 O O . PRO A 1 209 ? -5.446 -7.033 -7.596 1.00 70.94 209 PRO A O 1
ATOM 1674 N N . ALA A 1 210 ? -6.942 -8.693 -7.791 1.00 62.84 210 ALA A N 1
ATOM 1675 C CA . ALA A 1 210 ? -7.354 -8.277 -9.130 1.00 62.84 210 ALA A CA 1
ATOM 1676 C C . ALA A 1 210 ? -8.077 -6.915 -9.110 1.00 62.84 210 ALA A C 1
ATOM 1678 O O . ALA A 1 210 ? -8.968 -6.656 -8.284 1.00 62.84 210 ALA A O 1
ATOM 1679 N N . VAL A 1 211 ? -7.714 -6.052 -10.060 1.00 61.84 211 VAL A N 1
ATOM 1680 C CA . VAL A 1 211 ? -8.360 -4.755 -10.308 1.00 61.84 211 VAL A CA 1
ATOM 1681 C C . VAL A 1 211 ? -9.530 -4.944 -11.278 1.00 61.84 211 VAL A C 1
ATOM 1683 O O . VAL A 1 211 ? -9.454 -5.761 -12.196 1.00 61.84 211 VAL A O 1
ATOM 1686 N N . GLU A 1 212 ? -10.606 -4.174 -11.108 1.00 53.56 212 GLU A N 1
ATOM 1687 C CA . GLU A 1 212 ? -11.591 -4.010 -12.179 1.00 53.56 212 GLU A CA 1
ATOM 1688 C C . GLU A 1 212 ? -10.941 -3.211 -13.313 1.00 53.56 212 GLU A C 1
ATOM 1690 O O . GLU A 1 212 ? -10.563 -2.051 -13.157 1.00 53.56 212 GLU A O 1
ATOM 1695 N N . THR A 1 213 ? -10.766 -3.846 -14.464 1.00 47.81 213 THR A N 1
ATOM 1696 C CA . THR A 1 213 ? -10.370 -3.172 -15.697 1.00 47.81 213 THR A CA 1
ATOM 1697 C C . THR A 1 213 ? -11.614 -3.009 -16.561 1.00 47.81 213 THR A C 1
ATOM 1699 O O . THR A 1 213 ? -12.262 -3.988 -16.925 1.00 47.81 213 THR A O 1
ATOM 1702 N N . VAL A 1 214 ? -11.975 -1.769 -16.894 1.00 38.53 214 VAL A N 1
ATOM 1703 C CA . VAL A 1 214 ? -12.894 -1.520 -18.010 1.00 38.53 214 VAL A CA 1
ATOM 1704 C C . VAL A 1 214 ? -12.033 -1.519 -19.264 1.00 38.53 214 VAL A C 1
ATOM 1706 O O . VAL A 1 214 ? -11.068 -0.762 -19.350 1.00 38.53 214 VAL A O 1
ATOM 1709 N N . SER A 1 215 ? -12.325 -2.385 -20.230 1.00 34.91 215 SER A N 1
ATOM 1710 C CA . SER A 1 215 ? -11.660 -2.311 -21.530 1.00 34.91 215 SER A CA 1
ATOM 1711 C C . SER A 1 215 ? -11.904 -0.919 -22.126 1.00 34.91 215 SER A C 1
ATOM 1713 O O . SER A 1 215 ? -13.068 -0.527 -22.256 1.00 34.91 215 SER A O 1
ATOM 1715 N N . PRO A 1 216 ? -10.865 -0.160 -22.520 1.00 35.66 216 PRO A N 1
ATOM 1716 C CA . PRO A 1 216 ? -11.073 0.951 -23.433 1.00 35.66 216 PRO A CA 1
ATOM 1717 C C . PRO A 1 216 ? -11.770 0.380 -24.667 1.00 35.66 216 PRO A C 1
ATOM 1719 O O . PRO A 1 216 ? -11.331 -0.639 -25.208 1.00 35.66 216 PRO A O 1
ATOM 1722 N N . ALA A 1 217 ? -12.879 0.986 -25.088 1.00 32.03 217 ALA A N 1
ATOM 1723 C CA . ALA A 1 217 ? -13.547 0.587 -26.318 1.00 32.03 217 ALA A CA 1
ATOM 1724 C C . ALA A 1 217 ? -12.526 0.649 -27.472 1.00 32.03 217 ALA A C 1
ATOM 1726 O O . ALA A 1 217 ? -12.144 1.737 -27.897 1.00 32.03 217 ALA A O 1
ATOM 1727 N N . GLY A 1 218 ? -12.057 -0.516 -27.933 1.00 37.44 218 GLY A N 1
ATOM 1728 C CA . GLY A 1 218 ? -11.138 -0.640 -29.068 1.00 37.44 218 GLY A CA 1
ATOM 1729 C C . GLY A 1 218 ? -9.744 -1.222 -28.803 1.00 37.44 218 GLY A C 1
ATOM 1730 O O . GLY A 1 218 ? -8.952 -1.231 -29.740 1.00 37.44 218 GLY A O 1
ATOM 1731 N N . SER A 1 219 ? -9.415 -1.731 -27.612 1.00 37.03 219 SER A N 1
ATOM 1732 C CA . SER A 1 219 ? -8.178 -2.511 -27.422 1.00 37.03 219 SER A CA 1
ATOM 1733 C C . SER A 1 219 ? -8.470 -3.887 -26.846 1.00 37.03 219 SER A C 1
ATOM 1735 O O . SER A 1 219 ? -9.193 -4.001 -25.854 1.00 37.03 219 SER A O 1
ATOM 1737 N N . ASP A 1 220 ? -7.887 -4.904 -27.474 1.00 37.00 220 ASP A N 1
ATOM 1738 C CA . ASP A 1 220 ? -7.931 -6.298 -27.059 1.00 37.00 220 ASP A CA 1
ATOM 1739 C C . ASP A 1 220 ? -7.705 -6.460 -25.549 1.00 37.00 220 ASP A C 1
ATOM 1741 O O . ASP A 1 220 ? -6.911 -5.758 -24.921 1.00 37.00 220 ASP A O 1
ATOM 1745 N N . VAL A 1 221 ? -8.497 -7.367 -24.984 1.00 36.78 221 VAL A N 1
ATOM 1746 C CA . VAL A 1 221 ? -8.620 -7.736 -23.571 1.00 36.78 221 VAL A CA 1
ATOM 1747 C C . VAL A 1 221 ? -7.285 -7.631 -22.822 1.00 36.78 221 VAL A C 1
ATOM 1749 O O . VAL A 1 221 ? -6.417 -8.479 -23.000 1.00 36.78 221 VAL A O 1
ATOM 1752 N N . VAL A 1 222 ? -7.133 -6.651 -21.920 1.00 43.41 222 VAL A N 1
ATOM 1753 C CA . VAL A 1 222 ? -6.129 -6.764 -20.849 1.00 43.41 222 VAL A CA 1
ATOM 1754 C C . VAL A 1 222 ? -6.675 -7.806 -19.872 1.00 43.41 222 VAL A C 1
ATOM 1756 O O . VAL A 1 222 ? -7.731 -7.559 -19.278 1.00 43.41 222 VAL A O 1
ATOM 1759 N N . PRO A 1 223 ? -6.024 -8.969 -19.698 1.00 47.12 223 PRO A N 1
ATOM 1760 C CA . PRO A 1 223 ? -6.468 -9.947 -18.719 1.00 47.12 223 PRO A CA 1
ATOM 1761 C C . PRO A 1 223 ? -6.465 -9.296 -17.335 1.00 47.12 223 PRO A C 1
ATOM 1763 O O . PRO A 1 223 ? -5.499 -8.617 -16.976 1.00 47.12 223 PRO A O 1
ATOM 1766 N N . GLN A 1 224 ? -7.522 -9.501 -16.545 1.00 55.53 224 GLN A N 1
ATOM 1767 C CA . GLN A 1 224 ? -7.465 -9.175 -15.121 1.00 55.53 224 GLN A CA 1
ATOM 1768 C C . GLN A 1 224 ? -6.329 -9.998 -14.503 1.00 55.53 224 GLN A C 1
ATOM 1770 O O . GLN A 1 224 ? -6.424 -11.219 -14.387 1.00 55.53 224 GLN A O 1
ATOM 1775 N N . ARG A 1 225 ? -5.224 -9.329 -14.167 1.00 64.94 225 ARG A N 1
ATOM 1776 C CA . ARG A 1 225 ? -4.093 -9.929 -13.459 1.00 64.94 225 ARG A CA 1
ATOM 1777 C C . ARG A 1 225 ? -4.346 -9.812 -11.962 1.00 64.94 225 ARG A C 1
ATOM 1779 O O . ARG A 1 225 ? -4.695 -8.735 -11.483 1.00 64.94 225 ARG A O 1
ATOM 1786 N N . GLY A 1 226 ? -4.194 -10.923 -11.247 1.00 71.19 226 GLY A N 1
ATOM 1787 C CA . GLY A 1 226 ? -4.328 -10.981 -9.794 1.00 71.19 226 GLY A CA 1
ATOM 1788 C C . GLY A 1 226 ? -5.292 -12.052 -9.291 1.00 71.19 226 GLY A C 1
ATOM 1789 O O . GLY A 1 226 ? -5.823 -12.860 -10.054 1.00 71.19 226 GLY A O 1
ATOM 1790 N N . ILE A 1 227 ? -5.516 -12.050 -7.979 1.00 70.69 227 ILE A N 1
ATOM 1791 C CA . ILE A 1 227 ? -6.417 -12.987 -7.299 1.00 70.69 227 ILE A CA 1
ATOM 1792 C C . ILE A 1 227 ? -7.867 -12.687 -7.698 1.00 70.69 227 ILE A C 1
ATOM 1794 O O . ILE A 1 227 ? -8.342 -11.561 -7.524 1.00 70.69 227 ILE A O 1
ATOM 1798 N N . ALA A 1 228 ? -8.577 -13.704 -8.201 1.00 72.38 228 ALA A N 1
ATOM 1799 C CA . ALA A 1 228 ? -9.987 -13.601 -8.569 1.00 72.38 228 ALA A CA 1
ATOM 1800 C C . ALA A 1 228 ? -10.843 -13.141 -7.378 1.00 72.38 228 ALA A C 1
ATOM 1802 O O . ALA A 1 228 ? -10.710 -13.646 -6.261 1.00 72.38 228 ALA A O 1
ATOM 1803 N N . ARG A 1 229 ? -11.750 -12.187 -7.620 1.00 76.56 229 ARG A N 1
ATOM 1804 C CA . ARG A 1 229 ? -12.631 -11.666 -6.571 1.00 76.56 229 ARG A CA 1
ATOM 1805 C C . ARG A 1 229 ? -13.722 -12.692 -6.233 1.00 76.56 229 ARG A C 1
ATOM 1807 O O . ARG A 1 229 ? -14.365 -13.206 -7.150 1.00 76.56 229 ARG A O 1
ATOM 1814 N N . PRO A 1 230 ? -13.981 -12.966 -4.945 1.00 83.31 230 PRO A N 1
ATOM 1815 C CA . PRO A 1 230 ? -15.130 -13.768 -4.553 1.00 83.31 230 PRO A CA 1
ATOM 1816 C C . PRO A 1 230 ? -16.432 -13.039 -4.895 1.00 83.31 230 PRO A C 1
ATOM 1818 O O . PRO A 1 230 ? -16.499 -11.809 -4.850 1.00 83.31 230 PRO A O 1
ATOM 1821 N N . SER A 1 231 ? -17.472 -13.811 -5.212 1.00 84.06 231 SER A N 1
ATOM 1822 C CA . SER A 1 231 ? -18.833 -13.314 -5.417 1.00 84.06 231 SER A CA 1
ATOM 1823 C C . SER A 1 231 ? -19.777 -14.015 -4.430 1.00 84.06 231 SER A C 1
ATOM 1825 O O . SER A 1 231 ? -19.933 -15.235 -4.527 1.00 84.06 231 SER A O 1
ATOM 1827 N N . PRO A 1 232 ? -20.373 -13.290 -3.463 1.00 89.94 232 PRO A N 1
ATOM 1828 C CA . PRO A 1 232 ? -20.225 -11.848 -3.231 1.00 89.94 232 PRO A CA 1
ATOM 1829 C C . PRO A 1 232 ? -18.848 -11.471 -2.647 1.00 89.94 232 PRO A C 1
ATOM 1831 O O . PRO A 1 232 ? -18.232 -12.260 -1.928 1.00 89.94 232 PRO A O 1
ATOM 1834 N N . ARG A 1 233 ? -18.375 -10.241 -2.910 1.00 89.88 233 ARG A N 1
ATOM 1835 C CA . ARG A 1 233 ? -17.146 -9.702 -2.290 1.00 89.88 233 ARG A CA 1
ATOM 1836 C C . ARG A 1 233 ? -17.355 -9.393 -0.810 1.00 89.88 233 ARG A C 1
ATOM 1838 O O . ARG A 1 233 ? -16.491 -9.709 0.002 1.00 89.88 233 ARG A O 1
ATOM 1845 N N . PHE A 1 234 ? -18.502 -8.809 -0.478 1.00 94.12 234 PHE A N 1
ATOM 1846 C CA . PHE A 1 234 ? -18.865 -8.413 0.877 1.00 94.12 234 PHE A CA 1
ATOM 1847 C C . PHE A 1 234 ? -20.107 -9.168 1.349 1.00 94.12 234 PHE A C 1
ATOM 1849 O O . PHE A 1 234 ? -21.074 -9.309 0.601 1.00 94.12 234 PHE A O 1
ATOM 1856 N N . THR A 1 235 ? -20.088 -9.613 2.600 1.00 94.75 235 THR A N 1
ATOM 1857 C CA . THR A 1 235 ? -21.211 -10.270 3.274 1.00 94.75 235 THR A CA 1
ATOM 1858 C C . THR A 1 235 ? -21.662 -9.396 4.439 1.00 94.75 235 THR A C 1
ATOM 1860 O O . THR A 1 235 ? -20.884 -9.148 5.357 1.00 94.75 235 THR A O 1
ATOM 1863 N N . ASP A 1 236 ? -22.907 -8.925 4.417 1.00 94.94 236 ASP A N 1
ATOM 1864 C CA . ASP A 1 236 ? -23.534 -8.290 5.582 1.00 94.94 236 ASP A CA 1
ATOM 1865 C C . ASP A 1 236 ? -23.912 -9.365 6.607 1.00 94.94 236 ASP A C 1
ATOM 1867 O O . ASP A 1 236 ? -24.659 -10.291 6.287 1.00 94.94 236 ASP A O 1
ATOM 1871 N N . ASN A 1 237 ? -23.403 -9.243 7.832 1.00 92.81 237 ASN A N 1
ATOM 1872 C CA . ASN A 1 237 ? -23.644 -10.225 8.889 1.00 92.81 237 ASN A CA 1
ATOM 1873 C C . ASN A 1 237 ? -24.946 -9.958 9.664 1.00 92.81 237 ASN A C 1
ATOM 1875 O O . ASN A 1 237 ? -25.336 -10.763 10.508 1.00 92.81 237 ASN A O 1
ATOM 1879 N N . GLY A 1 238 ? -25.628 -8.835 9.407 1.00 89.44 238 GLY A N 1
ATOM 1880 C CA . GLY A 1 238 ? -26.873 -8.468 10.090 1.00 89.44 238 GLY A CA 1
ATOM 1881 C C . GLY A 1 238 ? -26.697 -8.038 11.553 1.00 89.44 238 GLY A C 1
ATOM 1882 O O . GLY A 1 238 ? -27.685 -7.753 12.227 1.00 89.44 238 GLY A O 1
ATOM 1883 N N . ASP A 1 239 ? -25.458 -7.948 12.038 1.00 86.50 239 ASP A N 1
ATOM 1884 C CA . ASP A 1 239 ? -25.077 -7.582 13.411 1.00 86.50 239 ASP A CA 1
ATOM 1885 C C . ASP A 1 239 ? -24.348 -6.223 13.489 1.00 86.50 239 ASP A C 1
ATOM 1887 O O . ASP A 1 239 ? -23.724 -5.893 14.496 1.00 86.50 239 ASP A O 1
ATOM 1891 N N . GLY A 1 240 ? -24.413 -5.431 12.412 1.00 88.19 240 GLY A N 1
ATOM 1892 C CA . GLY A 1 240 ? -23.682 -4.166 12.283 1.00 88.19 240 GLY A CA 1
ATOM 1893 C C . GLY A 1 240 ? -22.262 -4.313 11.726 1.00 88.19 240 GLY A C 1
ATOM 1894 O O . GLY A 1 240 ? -21.535 -3.319 11.665 1.00 88.19 240 GLY A O 1
ATOM 1895 N N . THR A 1 241 ? -21.873 -5.511 11.282 1.00 92.94 241 THR A N 1
ATOM 1896 C CA . THR A 1 241 ? -20.574 -5.777 10.648 1.00 92.94 241 THR A CA 1
ATOM 1897 C C . THR A 1 241 ? -20.703 -6.273 9.209 1.00 92.94 241 THR A C 1
ATOM 1899 O O . THR A 1 241 ? -21.739 -6.791 8.790 1.00 92.94 241 THR A O 1
ATOM 1902 N N . VAL A 1 242 ? -19.624 -6.105 8.446 1.00 95.19 242 VAL A N 1
ATOM 1903 C CA . VAL A 1 242 ? -19.500 -6.556 7.058 1.00 95.19 242 VAL A CA 1
ATOM 1904 C C . VAL A 1 242 ? -18.223 -7.368 6.918 1.00 95.19 242 VAL A C 1
ATOM 1906 O O . VAL A 1 242 ? -17.139 -6.884 7.233 1.00 95.19 242 VAL A O 1
ATOM 1909 N N . THR A 1 243 ? -18.333 -8.595 6.427 1.00 94.19 243 THR A N 1
ATOM 1910 C CA . THR A 1 243 ? -17.181 -9.444 6.119 1.00 94.19 243 THR A CA 1
ATOM 1911 C C . THR A 1 243 ? -16.731 -9.240 4.680 1.00 94.19 243 THR A C 1
ATOM 1913 O O . THR A 1 243 ? -17.523 -9.368 3.752 1.00 94.19 243 THR A O 1
ATOM 1916 N N . ASP A 1 244 ? -15.443 -8.977 4.494 1.00 93.44 244 ASP A N 1
ATOM 1917 C CA . ASP A 1 244 ? -14.773 -9.018 3.203 1.00 93.44 244 ASP A CA 1
ATOM 1918 C C . ASP A 1 244 ? -14.294 -10.453 2.919 1.00 93.44 244 ASP A C 1
ATOM 1920 O O . ASP A 1 244 ? -13.393 -10.982 3.574 1.00 93.44 244 ASP A O 1
ATOM 1924 N N . ASN A 1 245 ? -14.897 -11.099 1.921 1.00 90.31 245 ASN A N 1
ATOM 1925 C CA . ASN A 1 245 ? -14.590 -12.481 1.565 1.00 90.31 245 ASN A CA 1
ATOM 1926 C C . ASN A 1 245 ? -13.234 -12.642 0.860 1.00 90.31 245 ASN A C 1
ATOM 1928 O O . ASN A 1 245 ? -12.725 -13.761 0.826 1.00 90.31 245 ASN A O 1
ATOM 1932 N N . LEU A 1 246 ? -12.648 -11.573 0.302 1.00 86.88 246 LEU A N 1
ATOM 1933 C CA . LEU A 1 246 ? -11.319 -11.634 -0.317 1.00 86.88 246 LEU A CA 1
ATOM 1934 C C . LEU A 1 246 ? -10.228 -11.558 0.747 1.00 86.88 246 LEU A C 1
ATOM 1936 O O . LEU A 1 246 ? -9.314 -12.374 0.751 1.00 86.88 246 LEU A O 1
ATOM 1940 N N . THR A 1 247 ? -10.321 -10.564 1.631 1.00 88.31 247 THR A N 1
ATOM 1941 C CA . THR A 1 247 ? -9.273 -10.267 2.620 1.00 88.31 247 THR A CA 1
ATOM 1942 C C . THR A 1 247 ? -9.485 -10.980 3.941 1.00 88.31 247 THR A C 1
ATOM 1944 O O . THR A 1 247 ? -8.604 -10.936 4.789 1.00 88.31 247 THR A O 1
ATOM 1947 N N . ARG A 1 248 ? -10.637 -11.636 4.135 1.00 89.38 248 ARG A N 1
ATOM 1948 C CA . ARG A 1 248 ? -11.021 -12.277 5.404 1.00 89.38 248 ARG A CA 1
ATOM 1949 C C . ARG A 1 248 ? -11.006 -11.302 6.587 1.00 89.38 248 ARG A C 1
ATOM 1951 O O . ARG A 1 248 ? -10.921 -11.724 7.737 1.00 89.38 248 ARG A O 1
ATOM 1958 N N . LEU A 1 249 ? -11.141 -10.010 6.302 1.00 93.12 249 LEU A N 1
ATOM 1959 C CA . LEU A 1 249 ? -11.324 -8.962 7.292 1.00 93.12 249 LEU A CA 1
ATOM 1960 C C . LEU A 1 249 ? -12.812 -8.741 7.547 1.00 93.12 249 LEU A C 1
ATOM 1962 O O . LEU A 1 249 ? -13.666 -8.984 6.690 1.00 93.12 249 LEU A O 1
ATOM 1966 N N . MET A 1 250 ? -13.131 -8.258 8.738 1.00 94.31 250 MET A N 1
ATOM 1967 C CA . MET A 1 250 ? -14.470 -7.817 9.095 1.00 94.31 250 MET A CA 1
ATOM 1968 C C . MET A 1 250 ? -14.419 -6.349 9.499 1.00 94.31 250 MET A C 1
ATOM 1970 O O . MET A 1 250 ? -13.596 -5.935 10.306 1.00 94.31 250 MET A O 1
ATOM 1974 N N . TRP A 1 251 ? -15.326 -5.573 8.934 1.00 95.75 251 TRP A N 1
ATOM 1975 C CA . TRP A 1 251 ? -15.382 -4.126 9.045 1.00 95.75 251 TRP A CA 1
ATOM 1976 C C . TRP A 1 251 ? -16.648 -3.708 9.781 1.00 95.75 251 TRP A C 1
ATOM 1978 O O . TRP A 1 251 ? -17.688 -4.371 9.675 1.00 95.75 251 TRP A O 1
ATOM 1988 N N . LEU A 1 252 ? -16.600 -2.574 10.483 1.00 93.44 252 LEU A N 1
ATOM 1989 C CA . LEU A 1 252 ? -17.837 -1.923 10.905 1.00 93.44 252 LEU A CA 1
ATOM 1990 C C . LEU A 1 252 ? -18.650 -1.516 9.677 1.00 93.44 252 LEU A C 1
ATOM 1992 O O . LEU A 1 252 ? -18.128 -0.881 8.761 1.00 93.44 252 LEU A O 1
ATOM 1996 N N . LYS A 1 253 ? -19.948 -1.842 9.678 1.00 92.88 253 LYS A N 1
ATOM 1997 C CA . LYS A 1 253 ? -20.854 -1.508 8.570 1.00 92.88 253 LYS A CA 1
ATOM 1998 C C . LYS A 1 253 ? -21.008 -0.000 8.380 1.00 92.88 253 LYS A C 1
ATOM 2000 O O . LYS A 1 253 ? -21.228 0.456 7.264 1.00 92.88 253 LYS A O 1
ATOM 2005 N N . SER A 1 254 ? -20.916 0.764 9.468 1.00 91.06 254 SER A N 1
ATOM 2006 C CA . SER A 1 254 ? -21.125 2.209 9.466 1.00 91.06 254 SER A CA 1
ATOM 2007 C C . SER A 1 254 ? -19.960 2.926 10.144 1.00 91.06 254 SER A C 1
ATOM 2009 O O . SER A 1 254 ? -19.935 2.980 11.372 1.00 91.06 254 SER A O 1
ATOM 2011 N N . PRO A 1 255 ? -18.991 3.493 9.404 1.00 87.94 255 PRO A N 1
ATOM 2012 C CA . PRO A 1 255 ? -17.832 4.128 10.029 1.00 87.94 255 PRO A CA 1
ATOM 2013 C C . PRO A 1 255 ? -18.175 5.428 10.766 1.00 87.94 255 PRO A C 1
ATOM 2015 O O . PRO A 1 255 ? -17.521 5.776 11.741 1.00 87.94 255 PRO A O 1
ATOM 2018 N N . ASN A 1 256 ? -19.277 6.098 10.408 1.00 85.00 256 ASN A N 1
ATOM 2019 C CA . ASN A 1 256 ? -19.819 7.217 11.196 1.00 85.00 256 ASN A CA 1
ATOM 2020 C C . ASN A 1 256 ? -20.383 6.814 12.576 1.00 85.00 256 ASN A C 1
ATOM 2022 O O . ASN A 1 256 ? -21.034 7.635 13.231 1.00 85.00 256 ASN A O 1
ATOM 2026 N N . PHE A 1 257 ? -20.206 5.552 12.982 1.00 82.44 257 PHE A N 1
ATOM 2027 C CA . PHE A 1 257 ? -20.389 5.112 14.359 1.00 82.44 257 PHE A CA 1
ATOM 2028 C C . PHE A 1 257 ? -19.493 5.913 15.307 1.00 82.44 257 PHE A C 1
ATOM 2030 O O . PHE A 1 257 ? -19.940 6.252 16.400 1.00 82.44 257 PHE A O 1
ATOM 2037 N N . PHE A 1 258 ? -18.288 6.272 14.851 1.00 86.44 258 PHE A N 1
ATOM 2038 C CA . PHE A 1 258 ? -17.378 7.177 15.541 1.00 86.44 258 PHE A CA 1
ATOM 2039 C C . PHE A 1 258 ? -17.439 8.580 14.935 1.00 86.44 258 PHE A C 1
ATOM 2041 O O . PHE A 1 258 ? -17.572 8.754 13.719 1.00 86.44 258 PHE A O 1
ATOM 2048 N N . ALA A 1 259 ? -17.329 9.595 15.793 1.00 86.81 259 ALA A N 1
ATOM 2049 C CA . ALA A 1 259 ? -17.027 10.946 15.343 1.00 86.81 259 ALA A CA 1
ATOM 2050 C C . ALA A 1 259 ? -15.596 11.002 14.789 1.00 86.81 259 ALA A C 1
ATOM 2052 O O . ALA A 1 259 ? -14.724 10.257 15.239 1.00 86.81 259 ALA A O 1
ATOM 2053 N N . GLY A 1 260 ? -15.362 11.891 13.823 1.00 91.44 260 GLY A N 1
ATOM 2054 C CA . GLY A 1 260 ? -14.005 12.168 13.369 1.00 91.44 260 GLY A CA 1
ATOM 2055 C C . GLY A 1 260 ? -13.171 12.760 14.503 1.00 91.44 260 GLY A C 1
ATOM 2056 O O . GLY A 1 260 ? -13.688 13.526 15.320 1.00 91.44 260 GLY A O 1
ATOM 2057 N N . THR A 1 261 ? -11.899 12.385 14.568 1.00 95.94 261 THR A N 1
ATOM 2058 C CA . THR A 1 261 ? -10.997 12.774 15.655 1.00 95.94 261 THR A CA 1
ATOM 2059 C C . THR A 1 261 ? -9.535 12.752 15.197 1.00 95.94 261 THR A C 1
ATOM 2061 O O . THR A 1 261 ? -9.247 12.382 14.054 1.00 95.94 261 THR A O 1
ATOM 2064 N N . ASP A 1 262 ? -8.630 13.176 16.074 1.00 97.31 262 ASP A N 1
ATOM 2065 C CA . ASP A 1 262 ? -7.188 13.060 15.877 1.00 97.31 262 ASP A CA 1
ATOM 2066 C C . ASP A 1 262 ? -6.704 11.611 15.991 1.00 97.31 262 ASP A C 1
ATOM 2068 O O . ASP A 1 262 ? -7.411 10.719 16.467 1.00 97.31 262 ASP A O 1
ATOM 2072 N N . TRP A 1 263 ? -5.501 11.354 15.490 1.00 97.44 263 TRP A N 1
ATOM 2073 C CA . TRP A 1 263 ? -5.001 9.998 15.298 1.00 97.44 263 TRP A CA 1
ATOM 2074 C C . TRP A 1 263 ? -4.795 9.237 16.616 1.00 97.44 263 TRP A C 1
ATOM 2076 O O . TRP A 1 263 ? -5.128 8.055 16.718 1.00 97.44 263 TRP A O 1
ATOM 2086 N N . GLU A 1 264 ? -4.280 9.909 17.648 1.00 95.44 264 GLU A N 1
ATOM 2087 C CA . GLU A 1 264 ? -4.041 9.291 18.956 1.00 95.44 264 GLU A CA 1
ATOM 2088 C C . GLU A 1 264 ? -5.365 9.017 19.681 1.00 95.44 264 GLU A C 1
ATOM 2090 O O . GLU A 1 264 ? -5.581 7.918 20.209 1.00 95.44 264 GLU A O 1
ATOM 2095 N N . THR A 1 265 ? -6.302 9.966 19.615 1.00 95.56 265 THR A N 1
ATOM 2096 C CA . THR A 1 265 ? -7.658 9.780 20.130 1.00 95.56 265 THR A CA 1
ATOM 2097 C C . THR A 1 265 ? -8.387 8.653 19.393 1.00 95.56 265 THR A C 1
ATOM 2099 O O . THR A 1 265 ? -9.052 7.849 20.045 1.00 95.56 265 THR A O 1
ATOM 2102 N N . ALA A 1 266 ? -8.215 8.495 18.074 1.00 95.94 266 ALA A N 1
ATOM 2103 C CA . ALA A 1 266 ? -8.801 7.386 17.314 1.00 95.94 266 ALA A CA 1
ATOM 2104 C C . ALA A 1 266 ? -8.342 6.011 17.835 1.00 95.94 266 ALA A C 1
ATOM 2106 O O . ALA A 1 266 ? -9.170 5.123 18.069 1.00 95.94 266 ALA A O 1
ATOM 2107 N N . LEU A 1 267 ? -7.037 5.837 18.076 1.00 95.19 267 LEU A N 1
ATOM 2108 C CA . LEU A 1 267 ? -6.484 4.608 18.658 1.00 95.19 267 LEU A CA 1
ATOM 2109 C C . LEU A 1 267 ? -7.058 4.343 20.058 1.00 95.19 267 LEU A C 1
ATOM 2111 O O . LEU A 1 267 ? -7.433 3.212 20.379 1.00 95.19 267 LEU A O 1
ATOM 2115 N N . GLN A 1 268 ? -7.176 5.383 20.888 1.00 92.81 268 GLN A N 1
ATOM 2116 C CA . GLN A 1 268 ? -7.723 5.265 22.240 1.00 92.81 268 GLN A CA 1
ATOM 2117 C C . GLN A 1 268 ? -9.233 4.970 22.249 1.00 92.81 268 GLN A C 1
ATOM 2119 O O . GLN A 1 268 ? -9.705 4.179 23.075 1.00 92.81 268 GLN A O 1
ATOM 2124 N N . MET A 1 269 ? -9.989 5.551 21.315 1.00 90.69 269 MET A N 1
ATOM 2125 C CA . MET A 1 269 ? -11.418 5.289 21.127 1.00 90.69 269 MET A CA 1
ATOM 2126 C C . MET A 1 269 ? -11.662 3.817 20.798 1.00 90.69 269 MET A C 1
ATOM 2128 O O . MET A 1 269 ? -12.526 3.194 21.412 1.00 90.69 269 MET A O 1
ATOM 2132 N N . ILE A 1 270 ? -10.860 3.225 19.909 1.00 92.06 270 ILE A N 1
ATOM 2133 C CA . ILE A 1 270 ? -10.986 1.803 19.557 1.00 92.06 270 ILE A CA 1
ATOM 2134 C C . ILE A 1 270 ? -10.643 0.895 20.747 1.00 92.06 270 ILE A C 1
ATOM 2136 O O . ILE A 1 270 ? -11.382 -0.049 21.031 1.00 92.06 270 ILE A O 1
ATOM 2140 N N . LYS A 1 271 ? -9.583 1.199 21.509 1.00 90.50 271 LYS A N 1
ATOM 2141 C CA . LYS A 1 271 ? -9.264 0.453 22.745 1.00 90.50 271 LYS A CA 1
ATOM 2142 C C . LYS A 1 271 ? -10.407 0.504 23.753 1.00 90.50 271 LYS A C 1
ATOM 2144 O O . LYS A 1 271 ? -10.767 -0.510 24.347 1.00 90.50 271 LYS A O 1
ATOM 2149 N N . THR A 1 272 ? -10.994 1.684 23.926 1.00 88.81 272 THR A N 1
ATOM 2150 C CA . THR A 1 272 ? -12.140 1.877 24.820 1.00 88.81 272 THR A CA 1
ATOM 2151 C C . THR A 1 272 ? -13.332 1.063 24.333 1.00 88.81 272 THR A C 1
ATOM 2153 O O . THR A 1 272 ? -13.913 0.313 25.112 1.00 88.81 272 THR A O 1
ATOM 2156 N N . PHE A 1 273 ? -13.627 1.117 23.034 1.00 86.81 273 PHE A N 1
ATOM 2157 C CA . PHE A 1 273 ? -14.710 0.367 22.404 1.00 86.81 273 PHE A CA 1
ATOM 2158 C C . PHE A 1 273 ? -14.586 -1.153 22.593 1.00 86.81 273 PHE A C 1
ATOM 2160 O O . PHE A 1 273 ? -15.581 -1.825 22.859 1.00 86.81 273 PHE A O 1
ATOM 2167 N N . ASN A 1 274 ? -13.364 -1.686 22.565 1.00 88.50 274 ASN A N 1
ATOM 2168 C CA . ASN A 1 274 ? -13.093 -3.100 22.837 1.00 88.50 274 ASN A CA 1
ATOM 2169 C C . ASN A 1 274 ? -13.356 -3.517 24.296 1.00 88.50 274 ASN A C 1
ATOM 2171 O O . ASN A 1 274 ? -13.588 -4.690 24.574 1.00 88.50 274 ASN A O 1
ATOM 2175 N N . THR A 1 275 ? -13.335 -2.588 25.251 1.00 84.88 275 THR A N 1
ATOM 2176 C CA . THR A 1 275 ? -13.584 -2.900 26.673 1.00 84.88 275 THR A CA 1
ATOM 2177 C C . THR A 1 275 ? -15.006 -2.566 27.110 1.00 84.88 275 THR A C 1
ATOM 2179 O O . THR A 1 275 ? -15.579 -3.259 27.951 1.00 84.88 275 THR A O 1
ATOM 2182 N N . VAL A 1 276 ? -15.593 -1.525 26.519 1.00 73.44 276 VAL A N 1
ATOM 2183 C CA . VAL A 1 276 ? -16.932 -1.024 26.820 1.00 73.44 276 VAL A CA 1
ATOM 2184 C C . VAL A 1 276 ? -17.666 -0.802 25.489 1.00 73.44 276 VAL A C 1
ATOM 2186 O O . VAL A 1 276 ? -17.510 0.252 24.874 1.00 73.44 276 VAL A O 1
ATOM 2189 N N . PRO A 1 277 ? -18.506 -1.760 25.043 1.00 60.69 277 PRO A N 1
ATOM 2190 C CA . PRO A 1 277 ? -19.152 -1.722 23.722 1.00 60.69 277 PRO A CA 1
ATOM 2191 C C . PRO A 1 277 ? -20.104 -0.533 23.490 1.00 60.69 277 PRO A C 1
ATOM 2193 O O . PRO A 1 277 ? -20.537 -0.293 22.368 1.00 60.69 277 PRO A O 1
ATOM 2196 N N . MET A 1 278 ? -20.432 0.240 24.530 1.00 61.53 278 MET A N 1
ATOM 2197 C CA . MET A 1 278 ? -21.140 1.521 24.431 1.00 61.53 278 MET A CA 1
ATOM 2198 C C . MET A 1 278 ? -20.231 2.662 24.890 1.00 61.53 278 MET A C 1
ATOM 2200 O O . MET A 1 278 ? -20.466 3.277 25.931 1.00 61.53 278 MET A O 1
ATOM 2204 N N . ALA A 1 279 ? -19.168 2.920 24.130 1.00 52.34 279 ALA A N 1
ATOM 2205 C CA . ALA A 1 279 ? -18.338 4.098 24.341 1.00 52.34 279 ALA A CA 1
ATOM 2206 C C . ALA A 1 279 ? -19.206 5.380 24.213 1.00 52.34 279 ALA A C 1
ATOM 2208 O O . ALA A 1 279 ? -20.138 5.390 23.398 1.00 52.34 279 ALA A O 1
ATOM 2209 N N . PRO A 1 280 ? -18.963 6.445 25.005 1.00 51.78 280 PRO A N 1
ATOM 2210 C CA . PRO A 1 280 ? -19.738 7.696 24.968 1.00 51.78 280 PRO A CA 1
ATOM 2211 C C . PRO A 1 280 ? -19.867 8.326 23.572 1.00 51.78 280 PRO A C 1
ATOM 2213 O O . PRO A 1 280 ? -20.790 9.100 23.318 1.00 51.78 280 PRO A O 1
ATOM 2216 N N . GLU A 1 281 ? -18.940 7.991 22.678 1.00 54.06 281 GLU A N 1
ATOM 2217 C CA . GLU A 1 281 ? -18.798 8.517 21.326 1.00 54.06 281 GLU A CA 1
ATOM 2218 C C . GLU A 1 281 ? -19.613 7.730 20.281 1.00 54.06 281 GLU A C 1
ATOM 2220 O O . GLU A 1 281 ? -19.739 8.184 19.143 1.00 54.06 281 GLU A O 1
ATOM 2225 N N . ALA A 1 282 ? -20.197 6.580 20.652 1.00 58.62 282 ALA A N 1
ATOM 2226 C CA . ALA A 1 282 ? -21.080 5.804 19.786 1.00 58.62 282 ALA A CA 1
ATOM 2227 C C . ALA A 1 282 ? -22.404 6.545 19.540 1.00 58.62 282 ALA A C 1
ATOM 2229 O O . ALA A 1 282 ? -23.075 7.017 20.465 1.00 58.62 282 ALA A O 1
ATOM 2230 N N . LYS A 1 283 ? -22.840 6.616 18.278 1.00 58.28 283 LYS A N 1
ATOM 2231 C CA . LYS A 1 283 ? -24.126 7.241 17.928 1.00 58.28 283 LYS A CA 1
ATOM 2232 C C . LYS A 1 283 ? -25.296 6.564 18.665 1.00 58.28 283 LYS A C 1
ATOM 2234 O O . LYS A 1 283 ? -25.503 5.355 18.555 1.00 58.28 283 LYS A O 1
ATOM 2239 N N . LYS A 1 284 ? -26.117 7.361 19.366 1.00 54.75 284 LYS A N 1
ATOM 2240 C CA . LYS A 1 284 ? -27.330 6.890 20.066 1.00 54.75 284 LYS A CA 1
ATOM 2241 C C . LYS A 1 284 ? -28.222 6.050 19.140 1.00 54.75 284 LYS A C 1
ATOM 2243 O O . LYS A 1 284 ? -28.677 6.546 18.113 1.00 54.75 284 LYS A O 1
ATOM 2248 N N . GLY A 1 285 ? -28.526 4.819 19.555 1.00 55.69 285 GLY A N 1
ATOM 2249 C CA . GLY A 1 285 ? -29.472 3.922 18.879 1.00 55.69 285 GLY A CA 1
ATOM 2250 C C . GLY A 1 285 ? -28.849 2.881 17.941 1.00 55.69 285 GLY A C 1
ATOM 2251 O O . GLY A 1 285 ? -29.579 2.017 17.464 1.00 55.69 285 GLY A O 1
ATOM 2252 N N . ALA A 1 286 ? -27.534 2.911 17.703 1.00 61.06 286 ALA A N 1
ATOM 2253 C CA . ALA A 1 286 ? -26.840 1.817 17.026 1.00 61.06 286 ALA A CA 1
ATOM 2254 C C . ALA A 1 286 ? -26.569 0.671 18.018 1.00 61.06 286 ALA A C 1
ATOM 2256 O O . ALA A 1 286 ? -26.024 0.901 19.099 1.00 61.06 286 ALA A O 1
ATOM 2257 N N . ALA A 1 287 ? -26.952 -0.560 17.668 1.00 63.62 287 ALA A N 1
ATOM 2258 C CA . ALA A 1 287 ? -26.521 -1.734 18.419 1.00 63.62 287 ALA A CA 1
ATOM 2259 C C . ALA A 1 287 ? -25.008 -1.915 18.226 1.00 63.62 287 ALA A C 1
ATOM 2261 O O . ALA A 1 287 ? -24.527 -1.892 17.093 1.00 63.62 287 ALA A O 1
ATOM 2262 N N . ALA A 1 288 ? -24.268 -2.063 19.323 1.00 67.81 288 ALA A N 1
ATOM 2263 C CA . ALA A 1 288 ? -22.841 -2.338 19.263 1.00 67.81 288 ALA A CA 1
ATOM 2264 C C . ALA A 1 288 ? -22.609 -3.758 18.718 1.00 67.81 288 ALA A C 1
ATOM 2266 O O . ALA A 1 288 ? -23.247 -4.697 19.208 1.00 67.81 288 ALA A O 1
ATOM 2267 N N . PRO A 1 289 ? -21.713 -3.938 17.738 1.00 78.56 289 PRO A N 1
ATOM 2268 C CA . PRO A 1 289 ? -21.297 -5.257 17.289 1.00 78.56 289 PRO A CA 1
ATOM 2269 C C . PRO A 1 289 ? -20.760 -6.132 18.428 1.00 78.56 289 PRO A C 1
ATOM 2271 O O . PRO A 1 289 ? -20.161 -5.616 19.371 1.00 78.56 289 PRO A O 1
ATOM 2274 N N . PRO A 1 290 ? -20.902 -7.464 18.338 1.00 81.94 290 PRO A N 1
ATOM 2275 C CA . PRO A 1 290 ? -20.605 -8.382 19.441 1.00 81.94 290 PRO A CA 1
ATOM 2276 C C . PRO A 1 290 ? -19.104 -8.697 19.627 1.00 81.94 290 PRO A C 1
ATOM 2278 O O . PRO A 1 290 ? -18.768 -9.684 20.281 1.00 81.94 290 PRO A O 1
ATOM 2281 N N . TYR A 1 291 ? -18.200 -7.903 19.046 1.00 87.88 291 TYR A N 1
ATOM 2282 C CA . TYR A 1 291 ? -16.756 -8.175 18.990 1.00 87.88 291 TYR A CA 1
ATOM 2283 C C . TYR A 1 291 ? -15.940 -7.117 19.740 1.00 87.88 291 TYR A C 1
ATOM 2285 O O . TYR A 1 291 ? -16.373 -5.971 19.854 1.00 87.88 291 TYR A O 1
ATOM 2293 N N . ASN A 1 292 ? -14.760 -7.507 20.228 1.00 88.56 292 ASN A N 1
ATOM 2294 C CA . ASN A 1 292 ? -13.911 -6.719 21.131 1.00 88.56 292 ASN A CA 1
ATOM 2295 C C . ASN A 1 292 ? -12.414 -6.724 20.759 1.00 88.56 292 ASN A C 1
ATOM 2297 O O . ASN A 1 292 ? -11.553 -6.439 21.586 1.00 88.56 292 ASN A O 1
ATOM 2301 N N . ASP A 1 293 ? -12.108 -7.081 19.522 1.00 90.06 293 ASP A N 1
ATOM 2302 C CA . ASP A 1 293 ? -10.776 -7.182 18.926 1.00 90.06 293 ASP A CA 1
ATOM 2303 C C . ASP A 1 293 ? -10.646 -6.233 17.721 1.00 90.06 293 ASP A C 1
ATOM 2305 O O . ASP A 1 293 ? -9.942 -6.516 16.750 1.00 90.06 293 ASP A O 1
ATOM 2309 N N . TRP A 1 294 ? -11.356 -5.102 17.766 1.00 92.44 294 TRP A N 1
ATOM 2310 C CA . TRP A 1 294 ? -11.283 -4.065 16.743 1.00 92.44 294 TRP A CA 1
ATOM 2311 C C . TRP A 1 294 ? -9.938 -3.344 16.792 1.00 92.44 294 TRP A C 1
ATOM 2313 O O . TRP A 1 294 ? -9.384 -3.094 17.862 1.00 92.44 294 TRP A O 1
ATOM 2323 N N . ARG A 1 295 ? -9.440 -2.944 15.627 1.00 94.56 295 ARG A N 1
ATOM 2324 C CA . ARG A 1 295 ? -8.263 -2.087 15.465 1.00 94.56 295 ARG A CA 1
ATOM 2325 C C . ARG A 1 295 ? -8.527 -1.040 14.394 1.00 94.56 295 ARG A C 1
ATOM 2327 O O . ARG A 1 295 ? -9.447 -1.177 13.586 1.00 94.56 295 ARG A O 1
ATOM 2334 N N . LEU A 1 296 ? -7.703 -0.003 14.378 1.00 96.25 296 LEU A N 1
ATOM 2335 C CA . LEU A 1 296 ? -7.615 0.873 13.220 1.00 96.25 296 LEU A CA 1
ATOM 2336 C C . LEU A 1 296 ? -6.893 0.094 12.101 1.00 96.25 296 LEU A C 1
ATOM 2338 O O . LEU A 1 296 ? -5.888 -0.557 12.401 1.00 96.25 296 LEU A O 1
ATOM 2342 N N . PRO A 1 297 ? -7.392 0.102 10.853 1.00 96.50 297 PRO A N 1
ATOM 2343 C CA . PRO A 1 297 ? -6.789 -0.657 9.766 1.00 96.50 297 PRO A CA 1
ATOM 2344 C C . PRO A 1 297 ? -5.398 -0.123 9.468 1.00 96.50 297 PRO A C 1
ATOM 2346 O O . PRO A 1 297 ? -5.194 1.088 9.496 1.00 96.50 297 PRO A O 1
ATOM 2349 N N . ASN A 1 298 ? -4.449 -0.984 9.125 1.00 94.81 298 ASN A N 1
ATOM 2350 C CA . ASN A 1 298 ? -3.213 -0.499 8.523 1.00 94.81 298 ASN A CA 1
ATOM 2351 C C . ASN A 1 298 ? -3.448 -0.015 7.080 1.00 94.81 298 ASN A C 1
ATOM 2353 O O . ASN A 1 298 ? -4.529 -0.186 6.502 1.00 94.81 298 ASN A O 1
ATOM 2357 N N . ARG A 1 299 ? -2.429 0.611 6.481 1.00 94.69 299 ARG A N 1
ATOM 2358 C CA . ARG A 1 299 ? -2.504 1.167 5.121 1.00 94.69 299 ARG A CA 1
ATOM 2359 C C . ARG A 1 299 ? -2.959 0.135 4.082 1.00 94.69 299 ARG A C 1
ATOM 2361 O O . ARG A 1 299 ? -3.797 0.461 3.243 1.00 94.69 299 ARG A O 1
ATOM 2368 N N . ASN A 1 300 ? -2.451 -1.098 4.150 1.00 92.38 300 ASN A N 1
ATOM 2369 C CA . ASN A 1 300 ? -2.792 -2.159 3.197 1.00 92.38 300 ASN A CA 1
ATOM 2370 C C . ASN A 1 300 ? -4.232 -2.656 3.392 1.00 92.38 300 ASN A C 1
ATOM 2372 O O . ASN A 1 300 ? -4.942 -2.887 2.414 1.00 92.38 300 ASN A O 1
ATOM 2376 N N . GLU A 1 301 ? -4.686 -2.780 4.640 1.00 94.25 301 GLU A N 1
ATOM 2377 C CA . GLU A 1 301 ? -6.059 -3.164 4.975 1.00 94.25 301 GLU A CA 1
ATOM 2378 C C . GLU A 1 301 ? -7.064 -2.139 4.451 1.00 94.25 301 GLU A C 1
ATOM 2380 O O . GLU A 1 301 ? -8.005 -2.517 3.753 1.00 94.25 301 GLU A O 1
ATOM 2385 N N . LEU A 1 302 ? -6.849 -0.843 4.705 1.00 95.50 302 LEU A N 1
ATOM 2386 C CA . LEU A 1 302 ? -7.754 0.195 4.207 1.00 95.50 302 LEU A CA 1
ATOM 2387 C C . LEU A 1 302 ? -7.712 0.303 2.678 1.00 95.50 302 LEU A C 1
ATOM 2389 O O . LEU A 1 302 ? -8.765 0.378 2.050 1.00 95.50 302 LEU A O 1
ATOM 2393 N N . ALA A 1 303 ? -6.527 0.233 2.062 1.00 92.94 303 ALA A N 1
ATOM 2394 C CA . ALA A 1 303 ? -6.397 0.233 0.603 1.00 92.94 303 ALA A CA 1
ATOM 2395 C C . ALA A 1 303 ? -7.139 -0.946 -0.058 1.00 92.94 303 ALA A C 1
ATOM 2397 O O . ALA A 1 303 ? -7.663 -0.806 -1.161 1.00 92.94 303 ALA A O 1
ATOM 2398 N N . SER A 1 304 ? -7.235 -2.097 0.618 1.00 91.12 304 SER A N 1
ATOM 2399 C CA . SER A 1 304 ? -7.824 -3.323 0.059 1.00 91.12 304 SER A CA 1
ATOM 2400 C C . SER A 1 304 ? -9.334 -3.262 -0.218 1.00 91.12 304 SER A C 1
ATOM 2402 O O . SER A 1 304 ? -9.847 -4.077 -1.001 1.00 91.12 304 SER A O 1
ATOM 2404 N N . ILE A 1 305 ? -10.041 -2.320 0.419 1.00 91.31 305 ILE A N 1
ATOM 2405 C CA . ILE A 1 305 ? -11.476 -2.084 0.215 1.00 91.31 305 ILE A CA 1
ATOM 2406 C C . ILE A 1 305 ? -11.758 -0.903 -0.718 1.00 91.31 305 ILE A C 1
ATOM 2408 O O . ILE A 1 305 ? -12.901 -0.745 -1.136 1.00 91.31 305 ILE A O 1
ATOM 2412 N N . ILE A 1 306 ? -10.743 -0.114 -1.087 1.00 91.12 306 ILE A N 1
ATOM 2413 C CA . ILE A 1 306 ? -10.903 1.009 -2.012 1.00 91.12 306 ILE A CA 1
ATOM 2414 C C . ILE A 1 306 ? -11.085 0.496 -3.444 1.00 91.12 306 ILE A C 1
ATOM 2416 O O . ILE A 1 306 ? -10.261 -0.257 -3.970 1.00 91.12 306 ILE A O 1
ATOM 2420 N N . SER A 1 307 ? -12.147 0.947 -4.112 1.00 88.12 307 SER A N 1
ATOM 2421 C CA . SER A 1 307 ? -12.267 0.823 -5.565 1.00 88.12 307 SER A CA 1
ATOM 2422 C C . SER A 1 307 ? -11.620 2.019 -6.245 1.00 88.12 307 SER A C 1
ATOM 2424 O O . SER A 1 307 ? -11.944 3.165 -5.961 1.00 88.12 307 SER A O 1
ATOM 2426 N N . ARG A 1 308 ? -10.733 1.737 -7.201 1.00 84.31 308 ARG A N 1
ATOM 2427 C CA . ARG A 1 308 ? -10.051 2.747 -8.024 1.00 84.31 308 ARG A CA 1
ATOM 2428 C C . ARG A 1 308 ? -10.901 3.234 -9.208 1.00 84.31 308 ARG A C 1
ATOM 2430 O O . ARG A 1 308 ? -10.474 4.147 -9.910 1.00 84.31 308 ARG A O 1
ATOM 2437 N N . LEU A 1 309 ? -12.066 2.612 -9.428 1.00 78.69 309 LEU A N 1
ATOM 2438 C CA . LEU A 1 309 ? -12.997 2.912 -10.522 1.00 78.69 309 LEU A CA 1
ATOM 2439 C C . LEU A 1 309 ? -14.220 3.733 -10.106 1.00 78.69 309 LEU A C 1
ATOM 2441 O O . LEU A 1 309 ? -14.928 4.234 -10.977 1.00 78.69 309 LEU A O 1
ATOM 2445 N N . HIS A 1 310 ? -14.488 3.833 -8.808 1.00 77.94 310 HIS A N 1
ATOM 2446 C CA . HIS A 1 310 ? -15.667 4.512 -8.292 1.00 77.94 310 HIS A CA 1
ATOM 2447 C C . HIS A 1 310 ? -15.255 5.803 -7.597 1.00 77.94 310 HIS A C 1
ATOM 2449 O O . HIS A 1 310 ? -14.276 5.824 -6.853 1.00 77.94 310 HIS A O 1
ATOM 2455 N N . ASP A 1 311 ? -16.029 6.856 -7.843 1.00 81.06 311 ASP A N 1
ATOM 2456 C CA . ASP A 1 311 ? -16.077 8.017 -6.958 1.00 81.06 311 ASP A CA 1
ATOM 2457 C C . ASP A 1 311 ? -17.054 7.727 -5.802 1.00 81.06 311 ASP A C 1
ATOM 2459 O O . ASP A 1 311 ? -17.558 6.614 -5.682 1.00 81.06 311 ASP A O 1
ATOM 2463 N N . PHE A 1 312 ? -17.355 8.719 -4.960 1.00 84.62 312 PHE A N 1
ATOM 2464 C CA . PHE A 1 312 ? -18.107 8.554 -3.713 1.00 84.62 312 PHE A CA 1
ATOM 2465 C C . PHE A 1 312 ? -19.320 7.582 -3.773 1.00 84.62 312 PHE A C 1
ATOM 2467 O O . PHE A 1 312 ? -20.340 7.916 -4.386 1.00 84.62 312 PHE A O 1
ATOM 2474 N N . PRO A 1 313 ? -19.274 6.441 -3.045 1.00 88.69 313 PRO A N 1
ATOM 2475 C CA . PRO A 1 313 ? -18.127 5.931 -2.290 1.00 88.69 313 PRO A CA 1
ATOM 2476 C C . PRO A 1 313 ? -17.116 5.207 -3.190 1.00 88.69 313 PRO A C 1
ATOM 2478 O O . PRO A 1 313 ? -17.500 4.344 -3.977 1.00 88.69 313 PRO A O 1
ATOM 2481 N N . ALA A 1 314 ? -15.824 5.478 -2.989 1.00 91.38 314 ALA A N 1
ATOM 2482 C CA . ALA A 1 314 ? -14.707 4.808 -3.654 1.00 91.38 314 ALA A CA 1
ATOM 2483 C C . ALA A 1 314 ? -14.541 3.353 -3.164 1.00 91.38 314 ALA A C 1
ATOM 2485 O O . ALA A 1 314 ? -13.505 2.960 -2.634 1.00 91.38 314 ALA A O 1
ATOM 2486 N N . LEU A 1 315 ? -15.588 2.542 -3.317 1.00 90.88 315 LEU A N 1
ATOM 2487 C CA . LEU A 1 315 ? -15.736 1.162 -2.860 1.00 90.88 315 LEU A CA 1
ATOM 2488 C C . LEU A 1 315 ? -16.311 0.298 -3.998 1.00 90.88 315 LEU A C 1
ATOM 2490 O O . LEU A 1 315 ? -16.927 0.831 -4.920 1.00 90.88 315 LEU A O 1
ATOM 2494 N N . PRO A 1 316 ? -16.109 -1.031 -3.995 1.00 87.88 316 PRO A N 1
ATOM 2495 C CA . PRO A 1 316 ? -16.686 -1.907 -5.013 1.00 87.88 316 PRO A CA 1
ATOM 2496 C C . PRO A 1 316 ? -18.222 -1.915 -5.004 1.00 87.88 316 PRO A C 1
ATOM 2498 O O . PRO A 1 316 ? -18.852 -1.702 -3.965 1.00 87.88 316 PRO A O 1
ATOM 2501 N N . ASP A 1 317 ? -18.818 -2.240 -6.151 1.00 83.31 317 ASP A N 1
ATOM 2502 C CA . ASP A 1 317 ? -20.269 -2.373 -6.293 1.00 83.31 317 ASP A CA 1
ATOM 2503 C C . ASP A 1 317 ? -20.864 -3.445 -5.370 1.00 83.31 317 ASP A C 1
ATOM 2505 O O . ASP A 1 317 ? -20.223 -4.434 -5.002 1.00 83.31 317 ASP A O 1
ATOM 2509 N N . GLY A 1 318 ? -22.136 -3.261 -5.003 1.00 84.44 318 GLY A N 1
ATOM 2510 C CA . GLY A 1 318 ? -22.861 -4.199 -4.139 1.00 84.44 318 GLY A CA 1
ATOM 2511 C C . GLY A 1 318 ? -22.372 -4.217 -2.687 1.00 84.44 318 GLY A C 1
ATOM 2512 O O . GLY A 1 318 ? -22.727 -5.121 -1.930 1.00 84.44 318 GLY A O 1
ATOM 2513 N N . GLN A 1 319 ? -21.563 -3.233 -2.290 1.00 90.88 319 GLN A N 1
ATOM 2514 C CA . GLN A 1 319 ? -21.106 -3.069 -0.917 1.00 90.88 319 GLN A CA 1
ATOM 2515 C C . GLN A 1 319 ? -22.280 -2.745 0.041 1.00 90.88 319 GLN A C 1
ATOM 2517 O O . GLN A 1 319 ? -23.152 -1.944 -0.307 1.00 90.88 319 GLN A O 1
ATOM 2522 N N . PRO A 1 320 ? -22.334 -3.355 1.242 1.00 94.69 320 PRO A N 1
ATOM 2523 C CA . PRO A 1 320 ? -23.414 -3.142 2.209 1.00 94.69 320 PRO A CA 1
ATOM 2524 C C . PRO A 1 320 ? -23.119 -2.053 3.259 1.00 94.69 320 PRO A C 1
ATOM 2526 O O . PRO A 1 320 ? -23.894 -1.895 4.203 1.00 94.69 320 PRO A O 1
ATOM 2529 N N . PHE A 1 321 ? -22.006 -1.325 3.153 1.00 94.44 321 PHE A N 1
ATOM 2530 C CA . PHE A 1 321 ? -21.647 -0.248 4.072 1.00 94.44 321 PHE A CA 1
ATOM 2531 C C . PHE A 1 321 ? -22.631 0.922 3.998 1.00 94.44 321 PHE A C 1
ATOM 2533 O O . PHE A 1 321 ? -23.191 1.269 2.956 1.00 94.44 321 PHE A O 1
ATOM 2540 N N . THR A 1 322 ? -22.833 1.561 5.143 1.00 92.06 322 THR A N 1
ATOM 2541 C CA . THR A 1 322 ? -23.769 2.672 5.320 1.00 92.06 322 THR A CA 1
ATOM 2542 C C . THR A 1 322 ? -23.085 3.836 6.012 1.00 92.06 322 THR A C 1
ATOM 2544 O O . THR A 1 322 ? -22.079 3.658 6.682 1.00 92.06 322 THR A O 1
ATOM 2547 N N . GLY A 1 323 ? -23.634 5.046 5.903 1.00 87.19 323 GLY A N 1
ATOM 2548 C CA . GLY A 1 323 ? -23.148 6.170 6.707 1.00 87.19 323 GLY A CA 1
ATOM 2549 C C . GLY A 1 323 ? -21.714 6.617 6.397 1.00 87.19 323 GLY A C 1
ATOM 2550 O O . GLY A 1 323 ? -21.106 7.276 7.238 1.00 87.19 323 GLY A O 1
ATOM 2551 N N . LEU A 1 324 ? -21.189 6.271 5.220 1.00 90.56 324 LEU A N 1
ATOM 2552 C CA . LEU A 1 324 ? -19.919 6.780 4.705 1.00 90.56 324 LEU A CA 1
ATOM 2553 C C . LEU A 1 324 ? -19.983 8.303 4.560 1.00 90.56 324 LEU A C 1
ATOM 2555 O O . LEU A 1 324 ? -21.025 8.863 4.211 1.00 90.56 324 LEU A O 1
ATOM 2559 N N . GLN A 1 325 ? -18.870 8.969 4.844 1.00 90.38 325 GLN A N 1
ATOM 2560 C CA . GLN A 1 325 ? -18.705 10.406 4.661 1.00 90.38 325 GLN A CA 1
ATOM 2561 C C . GLN A 1 325 ? -17.657 10.642 3.578 1.00 90.38 325 GLN A C 1
ATOM 2563 O O . GLN A 1 325 ? -16.704 9.871 3.477 1.00 90.38 325 GLN A O 1
ATOM 2568 N N . SER A 1 326 ? -17.816 11.704 2.784 1.00 92.62 326 SER A N 1
ATOM 2569 C CA . SER A 1 326 ? -16.711 12.192 1.956 1.00 92.62 326 SER A CA 1
ATOM 2570 C C . SER A 1 326 ? -15.686 12.842 2.886 1.00 92.62 326 SER A C 1
ATOM 2572 O O . SER A 1 326 ? -15.841 13.983 3.323 1.00 92.62 326 SER A O 1
ATOM 2574 N N . SER A 1 327 ? -14.723 12.038 3.321 1.00 92.81 327 SER A N 1
ATOM 2575 C CA . SER A 1 327 ? -13.649 12.436 4.217 1.00 92.81 327 SER A CA 1
ATOM 2576 C C . SER A 1 327 ? -12.497 11.443 4.110 1.00 92.81 327 SER A C 1
ATOM 2578 O O . SER A 1 327 ? -12.644 10.348 3.551 1.00 92.81 327 SER A O 1
ATOM 2580 N N . TYR A 1 328 ? -11.362 11.824 4.684 1.00 96.62 328 TYR A N 1
ATOM 2581 C CA . TYR A 1 328 ? -10.259 10.914 4.942 1.00 96.62 328 TYR A CA 1
ATOM 2582 C C . TYR A 1 328 ? -10.566 10.047 6.158 1.00 96.62 328 TYR A C 1
ATOM 2584 O O . TYR A 1 328 ? -11.174 10.507 7.126 1.00 96.62 328 TYR A O 1
ATOM 2592 N N . TYR A 1 329 ? -10.118 8.798 6.114 1.00 97.62 329 TYR A N 1
ATOM 2593 C CA . TYR A 1 329 ? -10.203 7.860 7.225 1.00 97.62 329 TYR A CA 1
ATOM 2594 C C . TYR A 1 329 ? -8.811 7.420 7.629 1.00 97.62 329 TYR A C 1
ATOM 2596 O O . TYR A 1 329 ? -8.004 7.053 6.773 1.00 97.62 329 TYR A O 1
ATOM 2604 N N . TRP A 1 330 ? -8.543 7.470 8.931 1.00 98.19 330 TRP A N 1
ATOM 2605 C CA . TRP A 1 330 ? -7.244 7.119 9.473 1.00 98.19 330 TRP A CA 1
ATOM 2606 C C . TRP A 1 330 ? -6.887 5.651 9.246 1.00 98.19 330 TRP A C 1
ATOM 2608 O O . TRP A 1 330 ? -7.734 4.761 9.341 1.00 98.19 330 TRP A O 1
ATOM 2618 N N . THR A 1 331 ? -5.597 5.412 9.030 1.00 97.75 331 THR A N 1
ATOM 2619 C CA . THR A 1 331 ? -4.965 4.100 9.183 1.00 97.75 331 THR A CA 1
ATOM 2620 C C . THR A 1 331 ? -4.098 4.088 10.445 1.00 97.75 331 THR A C 1
ATOM 2622 O O . THR A 1 331 ? -3.736 5.144 10.958 1.00 97.75 331 THR A O 1
ATOM 2625 N N . SER A 1 332 ? -3.706 2.916 10.937 1.00 96.31 332 SER A N 1
ATOM 2626 C CA . SER A 1 332 ? -2.751 2.747 12.041 1.00 96.31 332 SER A CA 1
ATOM 2627 C C . SER A 1 332 ? -1.282 2.915 11.626 1.00 96.31 332 SER A C 1
ATOM 2629 O O . SER A 1 332 ? -0.391 2.789 12.470 1.00 96.31 332 SER A O 1
ATOM 2631 N N . THR A 1 333 ? -1.011 3.205 10.349 1.00 95.38 333 THR A N 1
ATOM 2632 C CA . THR A 1 333 ? 0.340 3.294 9.785 1.00 95.38 333 THR A CA 1
ATOM 2633 C C . THR A 1 333 ? 0.861 4.736 9.866 1.00 95.38 333 THR A C 1
ATOM 2635 O O . THR A 1 333 ? 0.264 5.662 9.315 1.00 95.38 333 THR A O 1
ATOM 2638 N N . THR A 1 334 ? 1.999 4.937 10.537 1.00 94.12 334 THR A N 1
ATOM 2639 C CA . THR A 1 334 ? 2.733 6.221 10.563 1.00 94.12 334 THR A CA 1
ATOM 2640 C C . THR A 1 334 ? 3.550 6.393 9.274 1.00 94.12 334 THR A C 1
ATOM 2642 O O . THR A 1 334 ? 3.974 5.404 8.677 1.00 94.12 334 THR A O 1
ATOM 2645 N N . LEU A 1 335 ? 3.774 7.630 8.822 1.00 89.31 335 LEU A N 1
ATOM 2646 C CA . LEU A 1 335 ? 4.691 7.910 7.713 1.00 89.31 335 LEU A CA 1
ATOM 2647 C C . LEU A 1 335 ? 6.152 7.854 8.214 1.00 89.31 335 LEU A C 1
ATOM 2649 O O . LEU A 1 335 ? 6.518 8.662 9.064 1.00 89.31 335 LEU A O 1
ATOM 2653 N N . PRO A 1 336 ? 7.018 6.965 7.694 1.00 79.50 336 PRO A N 1
ATOM 2654 C CA . PRO A 1 336 ? 8.398 6.840 8.183 1.00 79.50 336 PRO A CA 1
ATOM 2655 C C . PRO A 1 336 ? 9.277 8.072 7.920 1.00 79.50 336 PRO A C 1
ATOM 2657 O O . PRO A 1 336 ? 10.170 8.365 8.708 1.00 79.50 336 PRO A O 1
ATOM 2660 N N . GLY A 1 337 ? 9.039 8.803 6.824 1.00 77.50 337 GLY A N 1
ATOM 2661 C CA . GLY A 1 337 ? 9.794 10.019 6.485 1.00 77.50 337 GLY A CA 1
ATOM 2662 C C . GLY A 1 337 ? 9.437 11.246 7.327 1.00 77.50 337 GLY A C 1
ATOM 2663 O O . GLY A 1 337 ? 10.225 12.187 7.386 1.00 77.50 337 GLY A O 1
ATOM 2664 N N . ASP A 1 338 ? 8.274 11.228 7.981 1.00 84.69 338 ASP A N 1
ATOM 2665 C CA . ASP A 1 338 ? 7.815 12.278 8.885 1.00 84.69 338 ASP A CA 1
ATOM 2666 C C . ASP A 1 338 ? 6.823 11.688 9.899 1.00 84.69 338 ASP A C 1
ATOM 2668 O O . ASP A 1 338 ? 5.621 11.565 9.647 1.00 84.69 338 ASP A O 1
ATOM 2672 N N . SER A 1 339 ? 7.344 11.287 11.058 1.00 89.94 339 SER A N 1
ATOM 2673 C CA . SER A 1 339 ? 6.607 10.518 12.062 1.00 89.94 339 SER A CA 1
ATOM 2674 C C . SER A 1 339 ? 5.511 11.310 12.787 1.00 89.94 339 SER A C 1
ATOM 2676 O O . SER A 1 339 ? 4.730 10.710 13.539 1.00 89.94 339 SER A O 1
ATOM 2678 N N . VAL A 1 340 ? 5.402 12.627 12.556 1.00 90.50 340 VAL A N 1
ATOM 2679 C CA . VAL A 1 340 ? 4.243 13.428 12.995 1.00 90.50 340 VAL A CA 1
ATOM 2680 C C . VAL A 1 340 ? 3.021 13.241 12.092 1.00 90.50 340 VAL A C 1
ATOM 2682 O O . VAL A 1 340 ? 1.924 13.675 12.446 1.00 90.50 340 VAL A O 1
ATOM 2685 N N . MET A 1 341 ? 3.185 12.572 10.948 1.00 93.06 341 MET A N 1
ATOM 2686 C CA . MET A 1 341 ? 2.125 12.286 9.987 1.00 93.06 341 MET A CA 1
ATOM 2687 C C . MET A 1 341 ? 1.687 10.816 10.066 1.00 93.06 341 MET A C 1
ATOM 2689 O O . MET A 1 341 ? 2.475 9.914 10.359 1.00 93.06 341 MET A O 1
ATOM 2693 N N . ALA A 1 342 ? 0.420 10.553 9.761 1.00 97.19 342 ALA A N 1
ATOM 2694 C CA . ALA A 1 342 ? -0.128 9.209 9.612 1.00 97.19 342 ALA A CA 1
ATOM 2695 C C . ALA A 1 342 ? -0.887 9.068 8.289 1.00 97.19 342 ALA A C 1
ATOM 2697 O O . ALA A 1 342 ? -1.389 10.049 7.739 1.00 97.19 342 ALA A O 1
ATOM 2698 N N . TRP A 1 343 ? -0.961 7.844 7.767 1.00 97.81 343 TRP A N 1
ATOM 2699 C CA . TRP A 1 343 ? -1.636 7.548 6.504 1.00 97.81 343 TRP A CA 1
ATOM 2700 C C . TRP A 1 343 ? -3.158 7.554 6.649 1.00 97.81 343 TRP A C 1
ATOM 2702 O O . TRP A 1 343 ? -3.706 7.127 7.670 1.00 97.81 343 TRP A O 1
ATOM 2712 N N . SER A 1 344 ? -3.845 7.975 5.592 1.00 97.56 344 SER A N 1
ATOM 2713 C CA . SER A 1 344 ? -5.301 7.999 5.497 1.00 97.56 344 SER A CA 1
ATOM 2714 C C . SER A 1 344 ? -5.777 7.851 4.051 1.00 97.56 344 SER A C 1
ATOM 2716 O O . SER A 1 344 ? -5.066 8.228 3.119 1.00 97.56 344 SER A O 1
ATOM 2718 N N . ALA A 1 345 ? -6.993 7.335 3.865 1.00 97.00 345 ALA A N 1
ATOM 2719 C CA . ALA A 1 345 ? -7.606 7.200 2.541 1.00 97.00 345 ALA A CA 1
ATOM 2720 C C . ALA A 1 345 ? -8.895 8.017 2.418 1.00 97.00 345 ALA A C 1
ATOM 2722 O O . ALA A 1 345 ? -9.721 7.998 3.337 1.00 97.00 345 ALA A O 1
ATOM 2723 N N . HIS A 1 346 ? -9.096 8.691 1.283 1.00 94.25 346 HIS A N 1
ATOM 2724 C CA . HIS A 1 346 ? -10.313 9.464 1.021 1.00 94.25 346 HIS A CA 1
ATOM 2725 C C . HIS A 1 346 ? -11.438 8.583 0.471 1.00 94.25 346 HIS A C 1
ATOM 2727 O O . HIS A 1 346 ? -11.264 7.918 -0.546 1.00 94.25 346 HIS A O 1
ATOM 2733 N N . GLN A 1 347 ? -12.632 8.615 1.066 1.00 91.62 347 GLN A N 1
ATOM 2734 C CA . GLN A 1 347 ? -13.751 7.774 0.599 1.00 91.62 347 GLN A CA 1
ATOM 2735 C C . GLN A 1 347 ? -14.504 8.310 -0.622 1.00 91.62 347 GLN A C 1
ATOM 2737 O O . GLN A 1 347 ? -15.326 7.590 -1.180 1.00 91.62 347 GLN A O 1
ATOM 2742 N N . GLU A 1 348 ? -14.267 9.549 -1.053 1.00 88.50 348 GLU A N 1
ATOM 2743 C CA . GLU A 1 348 ? -14.850 10.051 -2.309 1.00 88.50 348 GLU A CA 1
ATOM 2744 C C . GLU A 1 348 ? -13.966 9.792 -3.527 1.00 88.50 348 GLU A C 1
ATOM 2746 O O . GLU A 1 348 ? -14.513 9.511 -4.583 1.00 88.50 348 GLU A O 1
ATOM 2751 N N . TYR A 1 349 ? -12.639 9.837 -3.389 1.00 88.19 349 TYR A N 1
ATOM 2752 C CA . TYR A 1 349 ? -11.729 9.701 -4.536 1.00 88.19 349 TYR A CA 1
ATOM 2753 C C . TYR A 1 349 ? -10.913 8.409 -4.497 1.00 88.19 349 TYR A C 1
ATOM 2755 O O . TYR A 1 349 ? -10.431 7.947 -5.526 1.00 88.19 349 TYR A O 1
ATOM 2763 N N . GLY A 1 350 ? -10.735 7.825 -3.311 1.00 90.94 350 GLY A N 1
ATOM 2764 C CA . GLY A 1 350 ? -9.931 6.632 -3.086 1.00 90.94 350 GLY A CA 1
ATOM 2765 C C . GLY A 1 350 ? -8.435 6.896 -2.922 1.00 90.94 350 GLY A C 1
ATOM 2766 O O . GLY A 1 350 ? -7.697 5.942 -2.703 1.00 90.94 350 GLY A O 1
ATOM 2767 N N . ASP A 1 351 ? -7.942 8.130 -3.032 1.00 93.94 351 ASP A N 1
ATOM 2768 C CA . ASP A 1 351 ? -6.513 8.421 -2.881 1.00 93.94 351 ASP A CA 1
ATOM 2769 C C . ASP A 1 351 ? -5.994 8.062 -1.478 1.00 93.94 351 ASP A C 1
ATOM 2771 O O . ASP A 1 351 ? -6.742 8.065 -0.497 1.00 93.94 351 ASP A O 1
ATOM 2775 N N . MET A 1 352 ? -4.716 7.681 -1.413 1.00 96.75 352 MET A N 1
ATOM 2776 C CA . MET A 1 352 ? -4.016 7.310 -0.181 1.00 96.75 352 MET A CA 1
ATOM 2777 C C . MET A 1 352 ? -2.877 8.303 0.036 1.00 96.75 352 MET A C 1
ATOM 2779 O O . MET A 1 352 ? -1.881 8.281 -0.694 1.00 96.75 352 MET A O 1
ATOM 2783 N N . THR A 1 353 ? -3.030 9.155 1.045 1.00 96.44 353 THR A N 1
ATOM 2784 C CA . THR A 1 353 ? -2.081 10.212 1.421 1.00 96.44 353 THR A CA 1
ATOM 2785 C C . THR A 1 353 ? -1.918 10.246 2.942 1.00 96.44 353 THR A C 1
ATOM 2787 O O . THR A 1 353 ? -2.406 9.365 3.652 1.00 96.44 353 THR A O 1
ATOM 2790 N N . PHE A 1 354 ? -1.197 11.225 3.468 1.00 95.62 354 PHE A N 1
ATOM 2791 C CA . PHE A 1 354 ? -0.893 11.345 4.884 1.00 95.62 354 PHE A CA 1
ATOM 2792 C C . PHE A 1 354 ? -1.262 12.728 5.427 1.00 95.62 354 PHE A C 1
ATOM 2794 O O . PHE A 1 354 ? -1.205 13.743 4.733 1.00 95.62 354 PHE A O 1
ATOM 2801 N N . HIS A 1 355 ? -1.625 12.770 6.706 1.00 97.56 355 HIS A N 1
ATOM 2802 C CA . HIS A 1 355 ? -2.005 13.990 7.411 1.00 97.56 355 HIS A CA 1
ATOM 2803 C C . HIS A 1 355 ? -1.365 14.047 8.796 1.00 97.56 355 HIS A C 1
ATOM 2805 O O . HIS A 1 355 ? -1.004 13.015 9.363 1.00 97.56 355 HIS A O 1
ATOM 2811 N N . ALA A 1 356 ? -1.232 15.259 9.337 1.00 96.94 356 ALA A N 1
ATOM 2812 C CA . ALA A 1 356 ? -0.686 15.477 10.670 1.00 96.94 356 ALA A CA 1
ATOM 2813 C C . ALA A 1 356 ? -1.556 14.775 11.713 1.00 96.94 356 ALA A C 1
ATOM 2815 O O . ALA A 1 356 ? -2.784 14.841 11.637 1.00 96.94 356 ALA A O 1
ATOM 2816 N N . LYS A 1 357 ? -0.937 14.101 12.684 1.00 97.25 357 LYS A N 1
ATOM 2817 C CA . LYS A 1 357 ? -1.649 13.285 13.682 1.00 97.25 357 LYS A CA 1
ATOM 2818 C C . LYS A 1 357 ? -2.645 14.073 14.538 1.00 97.25 357 LYS A C 1
ATOM 2820 O O . LYS A 1 357 ? -3.520 13.451 15.127 1.00 97.25 357 LYS A O 1
ATOM 2825 N N . ASP A 1 358 ? -2.533 15.400 14.587 1.00 95.19 358 ASP A N 1
ATOM 2826 C CA . ASP A 1 358 ? -3.438 16.320 15.287 1.00 95.19 358 ASP A CA 1
ATOM 2827 C C . ASP A 1 358 ? -4.621 16.821 14.430 1.00 95.19 358 ASP A C 1
ATOM 2829 O O . ASP A 1 358 ? -5.518 17.497 14.940 1.00 95.19 358 ASP A O 1
ATOM 2833 N N . SER A 1 359 ? -4.649 16.495 13.135 1.00 96.44 359 SER A N 1
ATOM 2834 C CA . SER A 1 359 ? -5.782 16.788 12.255 1.00 96.44 359 SER A CA 1
ATOM 2835 C C . SER A 1 359 ? -6.950 15.822 12.487 1.00 96.44 359 SER A C 1
ATOM 2837 O O . SER A 1 359 ? -6.816 14.823 13.180 1.00 96.44 359 SER A O 1
ATOM 2839 N N . THR A 1 360 ? -8.139 16.159 11.976 1.00 96.56 360 THR A N 1
ATOM 2840 C CA . THR A 1 360 ? -9.377 15.398 12.226 1.00 96.56 360 THR A CA 1
ATOM 2841 C C . THR A 1 360 ? -9.794 14.576 11.010 1.00 96.56 360 THR A C 1
ATOM 2843 O O . THR A 1 360 ? -10.059 15.139 9.947 1.00 96.56 360 THR A O 1
ATOM 2846 N N . GLN A 1 361 ? -9.937 13.261 11.187 1.00 96.56 361 GLN A N 1
ATOM 2847 C CA . GLN A 1 361 ? -10.327 12.309 10.141 1.00 96.56 361 GLN A CA 1
ATOM 2848 C C . GLN A 1 361 ? -11.312 11.282 10.703 1.00 96.56 361 GLN A C 1
ATOM 2850 O O . GLN A 1 361 ? -11.472 11.135 11.916 1.00 96.56 361 GLN A O 1
ATOM 2855 N N . GLY A 1 362 ? -12.010 10.575 9.816 1.00 95.88 362 GLY A N 1
ATOM 2856 C CA . GLY A 1 362 ? -12.910 9.489 10.183 1.00 95.88 362 GLY A CA 1
ATOM 2857 C C . GLY A 1 362 ? -12.174 8.278 10.763 1.00 95.88 362 GLY A C 1
ATOM 2858 O O . GLY A 1 362 ? -11.023 7.995 10.430 1.00 95.88 362 GLY A O 1
ATOM 2859 N N . VAL A 1 363 ? -12.877 7.513 11.598 1.00 95.38 363 VAL A N 1
ATOM 2860 C CA . VAL A 1 363 ? -12.375 6.272 12.198 1.00 95.38 363 VAL A CA 1
ATOM 2861 C C . VAL A 1 363 ? -13.176 5.109 11.630 1.00 95.38 363 VAL A C 1
ATOM 2863 O O . VAL A 1 363 ? -14.392 5.049 11.806 1.00 95.38 363 VAL A O 1
ATOM 2866 N N . TRP A 1 364 ? -12.508 4.179 10.946 1.00 95.69 364 TRP A N 1
ATOM 2867 C CA . TRP A 1 364 ? -13.161 2.997 10.386 1.00 95.69 364 TRP A CA 1
ATOM 2868 C C . TRP A 1 364 ? -12.480 1.716 10.859 1.00 95.69 364 TRP A C 1
ATOM 2870 O O . TRP A 1 364 ? -11.534 1.259 10.229 1.00 95.69 364 TRP A O 1
ATOM 2880 N N . PRO A 1 365 ? -12.943 1.126 11.971 1.00 94.81 365 PRO A N 1
ATOM 2881 C CA . PRO A 1 365 ? -12.307 -0.054 12.523 1.00 94.81 365 PRO A CA 1
ATOM 2882 C C . PRO A 1 365 ? -12.508 -1.309 11.687 1.00 94.81 365 PRO A C 1
ATOM 2884 O O . PRO A 1 365 ? -13.566 -1.542 11.087 1.00 94.81 365 PRO A O 1
ATOM 2887 N N . VAL A 1 366 ? -11.490 -2.154 11.768 1.00 95.56 366 VAL A N 1
ATOM 2888 C CA . VAL A 1 366 ? -11.418 -3.478 11.168 1.00 95.56 366 VAL A CA 1
ATOM 2889 C C . VAL A 1 366 ? -11.037 -4.501 12.235 1.00 95.56 366 VAL A C 1
ATOM 2891 O O . VAL A 1 366 ? -10.485 -4.159 13.281 1.00 95.56 366 VAL A O 1
ATOM 2894 N N . ARG A 1 367 ? -11.334 -5.768 11.979 1.00 92.44 367 ARG A N 1
ATOM 2895 C CA . ARG A 1 367 ? -10.862 -6.905 12.765 1.00 92.44 367 ARG A CA 1
ATOM 2896 C C . ARG A 1 367 ? -10.564 -8.096 11.864 1.00 92.44 367 ARG A C 1
ATOM 2898 O O . ARG A 1 367 ? -11.084 -8.203 10.751 1.00 92.44 367 ARG A O 1
ATOM 2905 N N . SER A 1 368 ? -9.776 -9.017 12.393 1.00 89.31 368 SER A N 1
ATOM 2906 C CA . SER A 1 368 ? -9.440 -10.280 11.738 1.00 89.31 368 SER A CA 1
ATOM 2907 C C . SER A 1 368 ? -10.518 -11.329 12.009 1.00 89.31 368 SER A C 1
ATOM 2909 O O . SER A 1 368 ? -11.110 -11.375 13.092 1.00 89.31 368 SER A O 1
ATOM 2911 N N . LEU A 1 369 ? -10.777 -12.214 11.047 1.00 83.31 369 LEU A N 1
ATOM 2912 C CA . LEU A 1 369 ? -11.549 -13.427 11.317 1.00 83.31 369 LEU A CA 1
ATOM 2913 C C . LEU A 1 369 ? -10.678 -14.467 12.042 1.00 83.31 369 LEU A C 1
ATOM 2915 O O . LEU A 1 369 ? -9.460 -14.490 11.898 1.00 83.31 369 LEU A O 1
ATOM 2919 N N . LYS A 1 370 ? -11.307 -15.368 12.813 1.00 65.00 370 LYS A N 1
ATOM 2920 C CA . LYS A 1 370 ? -10.602 -16.403 13.604 1.00 65.00 370 LYS A CA 1
ATOM 2921 C C . LYS A 1 370 ? -9.762 -17.374 12.766 1.00 65.00 370 LYS A C 1
ATOM 2923 O O . LYS A 1 370 ? -8.858 -17.998 13.309 1.00 65.00 370 LYS A O 1
ATOM 2928 N N . ASP A 1 371 ? -10.054 -17.483 11.473 1.00 58.69 371 ASP A N 1
ATOM 2929 C CA . ASP A 1 371 ? -9.318 -18.338 10.537 1.00 58.69 371 ASP A CA 1
ATOM 2930 C C . ASP A 1 371 ? -8.077 -17.639 9.935 1.00 58.69 371 ASP A C 1
ATOM 2932 O O . ASP A 1 371 ? -7.415 -18.220 9.078 1.00 58.69 371 ASP A O 1
ATOM 2936 N N . GLY A 1 372 ? -7.757 -16.418 10.388 1.00 56.62 372 GLY A N 1
ATOM 2937 C CA . GLY A 1 372 ? -6.607 -15.617 9.958 1.00 56.62 372 GLY A CA 1
ATOM 2938 C C . GLY A 1 372 ? -6.970 -14.447 9.039 1.00 56.62 372 GLY A C 1
ATOM 2939 O O . GLY A 1 372 ? -8.076 -14.376 8.494 1.00 56.62 372 GLY A O 1
ATOM 2940 N N . ASP A 1 373 ? -6.014 -13.530 8.876 1.00 53.84 373 ASP A N 1
ATOM 2941 C CA . ASP A 1 373 ? -6.052 -12.502 7.834 1.00 53.84 373 ASP A CA 1
ATOM 2942 C C . ASP A 1 373 ? -5.878 -13.167 6.457 1.00 53.84 373 ASP A C 1
ATOM 2944 O O . ASP A 1 373 ? -5.160 -14.158 6.314 1.00 53.84 373 ASP A O 1
ATOM 2948 N N . GLY A 1 374 ? -6.573 -12.658 5.441 1.00 59.62 374 GLY A N 1
ATOM 2949 C CA . GLY A 1 374 ? -6.486 -13.132 4.059 1.00 59.62 374 GLY A CA 1
ATOM 2950 C C . GLY A 1 374 ? -5.151 -12.765 3.389 1.00 59.62 374 GLY A C 1
ATOM 2951 O O . GLY A 1 374 ? -4.144 -12.574 4.062 1.00 59.62 374 GLY A O 1
ATOM 2952 N N . PRO A 1 375 ? -5.090 -12.646 2.051 1.00 70.00 375 PRO A N 1
ATOM 2953 C CA . PRO A 1 375 ? -3.834 -12.546 1.298 1.00 70.00 375 PRO A CA 1
ATOM 2954 C C . PRO A 1 375 ? -3.106 -11.190 1.419 1.00 70.00 375 PRO A C 1
ATOM 2956 O O . PRO A 1 375 ? -2.311 -10.849 0.547 1.00 70.00 375 PRO A O 1
ATOM 2959 N N . LEU A 1 376 ? -3.376 -10.386 2.451 1.00 82.62 376 LEU A N 1
ATOM 2960 C CA . LEU A 1 376 ? -2.706 -9.101 2.639 1.00 82.62 376 LEU A CA 1
ATOM 2961 C C . LEU A 1 376 ? -1.357 -9.303 3.322 1.00 82.62 376 LEU A C 1
ATOM 2963 O O . LEU A 1 376 ? -1.255 -9.983 4.341 1.00 82.62 376 LEU A O 1
ATOM 2967 N N . TRP A 1 377 ? -0.320 -8.692 2.764 1.00 81.81 377 TRP A N 1
ATOM 2968 C CA . TRP A 1 377 ? 1.006 -8.649 3.367 1.00 81.81 377 TRP A CA 1
ATOM 2969 C C . TRP A 1 377 ? 1.128 -7.501 4.370 1.00 81.81 377 TRP A C 1
ATOM 2971 O O . TRP A 1 377 ? 0.410 -6.497 4.289 1.00 81.81 377 TRP A O 1
ATOM 2981 N N . LYS A 1 378 ? 2.082 -7.645 5.291 1.00 83.56 378 LYS A N 1
ATOM 2982 C CA . LYS A 1 378 ? 2.494 -6.586 6.220 1.00 83.56 378 LYS A CA 1
ATOM 2983 C C . LYS A 1 378 ? 2.890 -5.318 5.463 1.00 83.56 378 LYS A C 1
ATOM 2985 O O . LYS A 1 378 ? 3.397 -5.387 4.346 1.00 83.56 378 LYS A O 1
ATOM 2990 N N . THR A 1 379 ? 2.694 -4.157 6.073 1.00 80.44 379 THR A N 1
ATOM 2991 C CA . THR A 1 379 ? 3.079 -2.847 5.510 1.00 80.44 379 THR A CA 1
ATOM 2992 C C . THR A 1 379 ? 4.589 -2.642 5.394 1.00 80.44 379 THR A C 1
ATOM 2994 O O . THR A 1 379 ? 5.021 -1.796 4.614 1.00 80.44 379 THR A O 1
ATOM 2997 N N . ALA A 1 380 ? 5.388 -3.419 6.122 1.00 73.25 380 ALA A N 1
ATOM 2998 C CA . ALA A 1 380 ? 6.837 -3.467 6.002 1.00 73.25 380 ALA A CA 1
ATOM 2999 C C . ALA A 1 380 ? 7.379 -4.848 6.381 1.00 73.25 380 ALA A C 1
ATOM 3001 O O . ALA A 1 380 ? 6.639 -5.717 6.866 1.00 73.25 380 ALA A O 1
ATOM 3002 N N . PHE A 1 381 ? 8.686 -5.034 6.197 1.00 65.31 381 PHE A N 1
ATOM 3003 C CA . PHE A 1 381 ? 9.389 -6.213 6.677 1.00 65.31 381 PHE A CA 1
ATOM 3004 C C . PHE A 1 381 ? 9.661 -6.118 8.182 1.00 65.31 381 PHE A C 1
ATOM 3006 O O . PHE A 1 381 ? 10.803 -6.051 8.624 1.00 65.31 381 PHE A O 1
ATOM 3013 N N . TRP A 1 382 ? 8.587 -6.177 8.975 1.00 56.88 382 TRP A N 1
ATOM 3014 C CA . TRP A 1 382 ? 8.660 -6.151 10.431 1.00 56.88 382 TRP A CA 1
ATOM 3015 C C . TRP A 1 382 ? 9.377 -7.411 10.933 1.00 56.88 382 TRP A C 1
ATOM 3017 O O . TRP A 1 382 ? 8.748 -8.445 11.193 1.00 56.88 382 TRP A O 1
ATOM 3027 N N . LYS A 1 383 ? 10.710 -7.349 11.026 1.00 45.78 383 LYS A N 1
ATOM 3028 C CA . LYS A 1 383 ? 11.521 -8.400 11.637 1.00 45.78 383 LYS A CA 1
ATOM 3029 C C . LYS A 1 383 ? 11.074 -8.534 13.087 1.00 45.78 383 LYS A C 1
ATOM 3031 O O . LYS A 1 383 ? 11.161 -7.584 13.862 1.00 45.78 383 LYS A O 1
ATOM 3036 N N . ALA A 1 384 ? 10.635 -9.727 13.474 1.00 35.50 384 ALA A N 1
ATOM 3037 C CA . ALA A 1 384 ? 10.639 -10.093 14.880 1.00 35.50 384 ALA A CA 1
ATOM 3038 C C . ALA A 1 384 ? 12.113 -10.137 15.313 1.00 35.50 384 ALA A C 1
ATOM 3040 O O . ALA A 1 384 ? 12.817 -11.088 14.997 1.00 35.50 384 ALA A O 1
ATOM 3041 N N . GLY A 1 385 ? 12.589 -9.047 15.920 1.00 35.25 385 GLY A N 1
ATOM 3042 C CA . GLY A 1 385 ? 13.919 -8.932 16.508 1.00 35.25 385 GLY A CA 1
ATOM 3043 C C . GLY A 1 385 ? 15.084 -9.037 15.523 1.00 35.25 385 GLY A C 1
ATOM 3044 O O . GLY A 1 385 ? 15.718 -10.074 15.450 1.00 35.25 385 GLY A O 1
ATOM 3045 N N . LEU A 1 386 ? 15.442 -7.935 14.858 1.00 34.47 386 LEU A N 1
ATOM 3046 C CA . LEU A 1 386 ? 16.845 -7.625 14.542 1.00 34.47 386 LEU A CA 1
ATOM 3047 C C . LEU A 1 386 ? 17.037 -6.105 14.594 1.00 34.47 386 LEU A C 1
ATOM 3049 O O . LEU A 1 386 ? 17.028 -5.417 13.573 1.00 34.47 386 LEU A O 1
ATOM 3053 N N . ALA A 1 387 ? 17.236 -5.576 15.800 1.00 33.03 387 ALA A N 1
ATOM 3054 C CA . ALA A 1 387 ? 18.008 -4.353 15.946 1.00 33.03 387 ALA A CA 1
ATOM 3055 C C . ALA A 1 387 ? 19.450 -4.693 15.548 1.00 33.03 387 ALA A C 1
ATOM 3057 O O . ALA A 1 387 ? 20.129 -5.387 16.296 1.00 33.03 387 ALA A O 1
ATOM 3058 N N . ASN A 1 388 ? 19.841 -4.316 14.326 1.00 29.64 388 ASN A N 1
ATOM 3059 C CA . ASN A 1 388 ? 21.183 -3.875 13.913 1.00 29.64 388 ASN A CA 1
ATOM 3060 C C . ASN A 1 388 ? 21.285 -3.886 12.379 1.00 29.64 388 ASN A C 1
ATOM 3062 O O . ASN A 1 388 ? 21.956 -4.724 11.780 1.00 29.64 388 ASN A O 1
ATOM 3066 N N . THR A 1 389 ? 20.643 -2.916 11.727 1.00 24.98 389 THR A N 1
ATOM 3067 C CA . THR A 1 389 ? 20.979 -2.569 10.342 1.00 24.98 389 THR A CA 1
ATOM 3068 C C . THR A 1 389 ? 22.112 -1.545 10.381 1.00 24.98 389 THR A C 1
ATOM 3070 O O . THR A 1 389 ? 21.919 -0.393 10.750 1.00 24.98 389 THR A O 1
ATOM 3073 N N . TYR A 1 390 ? 23.315 -2.026 10.082 1.00 25.45 390 TYR A N 1
ATOM 3074 C CA . TYR A 1 390 ? 24.515 -1.319 9.632 1.00 25.45 390 TYR A CA 1
ATOM 3075 C C . TYR A 1 390 ? 24.518 0.224 9.673 1.00 25.45 390 TYR A C 1
ATOM 3077 O O . TYR A 1 390 ? 24.048 0.893 8.759 1.00 25.45 390 TYR A O 1
ATOM 3085 N N . MET A 1 391 ? 25.269 0.774 10.630 1.00 22.97 391 MET A N 1
ATOM 3086 C CA . MET A 1 391 ? 26.108 1.954 10.404 1.00 22.97 391 MET A CA 1
ATOM 3087 C C . MET A 1 391 ? 27.534 1.661 10.881 1.00 22.97 391 MET A C 1
ATOM 3089 O O . MET A 1 391 ? 27.864 1.886 12.040 1.00 22.97 391 MET A O 1
ATOM 3093 N N . ARG A 1 392 ? 28.406 1.204 9.972 1.00 24.45 392 ARG A N 1
ATOM 3094 C CA . ARG A 1 392 ? 29.804 1.667 9.939 1.00 24.45 392 ARG A CA 1
ATOM 3095 C C . ARG A 1 392 ? 30.423 1.390 8.567 1.00 24.45 392 ARG A C 1
ATOM 3097 O O . ARG A 1 392 ? 30.960 0.320 8.305 1.00 24.45 392 ARG A O 1
ATOM 3104 N N . LEU A 1 393 ? 30.405 2.407 7.707 1.00 24.05 393 LEU A N 1
ATOM 3105 C CA . LEU A 1 393 ? 31.507 2.618 6.773 1.00 24.05 393 LEU A CA 1
ATOM 3106 C C . LEU A 1 393 ? 32.750 2.897 7.627 1.00 24.05 393 LEU A C 1
ATOM 3108 O O . LEU A 1 393 ? 32.929 4.015 8.110 1.00 24.05 393 LEU A O 1
ATOM 3112 N N . VAL A 1 394 ? 33.599 1.893 7.851 1.00 23.11 394 VAL A N 1
ATOM 3113 C CA . VAL A 1 394 ? 34.984 2.158 8.259 1.00 23.11 394 VAL A CA 1
ATOM 3114 C C . VAL A 1 394 ? 35.818 2.182 6.999 1.00 23.11 394 VAL A C 1
ATOM 3116 O O . VAL A 1 394 ? 36.136 1.156 6.406 1.00 23.11 394 VAL A O 1
ATOM 3119 N N . ARG A 1 395 ? 36.137 3.404 6.586 1.00 24.53 395 ARG A N 1
ATOM 3120 C CA . ARG A 1 395 ? 37.267 3.704 5.716 1.00 24.53 395 ARG A CA 1
ATOM 3121 C C . ARG A 1 395 ? 38.516 3.062 6.327 1.00 24.53 395 ARG A C 1
ATOM 3123 O O . ARG A 1 395 ? 38.723 3.208 7.529 1.00 24.53 395 ARG A O 1
ATOM 3130 N N . GLU A 1 396 ? 39.330 2.386 5.518 1.00 33.53 396 GLU A N 1
ATOM 3131 C CA . GLU A 1 396 ? 40.657 1.910 5.927 1.00 33.53 396 GLU A CA 1
ATOM 3132 C C . GLU A 1 396 ? 41.398 2.997 6.723 1.00 33.53 396 GLU A C 1
ATOM 3134 O O . GLU A 1 396 ? 41.580 4.119 6.241 1.00 33.53 396 GLU A O 1
ATOM 3139 N N . GLY A 1 397 ? 41.803 2.673 7.951 1.00 27.69 397 GLY A N 1
ATOM 3140 C CA . GLY A 1 397 ? 42.560 3.596 8.786 1.00 27.69 397 GLY A CA 1
ATOM 3141 C C . GLY A 1 397 ? 42.593 3.207 10.258 1.00 27.69 397 GLY A C 1
ATOM 3142 O O . GLY A 1 397 ? 41.712 3.605 11.004 1.00 27.69 397 GLY A O 1
ATOM 3143 N N . ALA A 1 398 ? 43.677 2.521 10.632 1.00 29.97 398 ALA A N 1
ATOM 3144 C CA . ALA A 1 398 ? 44.224 2.339 11.980 1.00 29.97 398 ALA A CA 1
ATOM 3145 C C . ALA A 1 398 ? 43.359 1.587 13.012 1.00 29.97 398 ALA A C 1
ATOM 3147 O O . ALA A 1 398 ? 42.213 1.918 13.285 1.00 29.97 398 ALA A O 1
ATOM 3148 N N . GLY A 1 399 ? 43.967 0.544 13.586 1.00 42.56 399 GLY A N 1
ATOM 3149 C CA . GLY A 1 399 ? 43.338 -0.372 14.526 1.00 42.56 399 GLY A CA 1
ATOM 3150 C C . GLY A 1 399 ? 42.784 0.302 15.779 1.00 42.56 399 GLY A C 1
ATOM 3151 O O . GLY A 1 399 ? 43.477 1.061 16.450 1.00 42.56 399 GLY A O 1
ATOM 3152 N N . GLU A 1 400 ? 41.558 -0.083 16.106 1.00 32.34 400 GLU A N 1
ATOM 3153 C CA . GLU A 1 400 ? 40.989 -0.051 17.448 1.00 32.34 400 GLU A CA 1
ATOM 3154 C C . GLU A 1 400 ? 40.427 -1.447 17.730 1.00 32.34 400 GLU A C 1
ATOM 3156 O O . GLU A 1 400 ? 39.854 -2.089 16.845 1.00 32.34 400 GLU A O 1
ATOM 3161 N N . GLU A 1 401 ? 40.679 -1.942 18.941 1.00 38.62 401 GLU A N 1
ATOM 3162 C CA . GLU A 1 401 ? 40.312 -3.278 19.407 1.00 38.62 401 GLU A CA 1
ATOM 3163 C C . GLU A 1 401 ? 38.801 -3.514 19.273 1.00 38.62 401 GLU A C 1
ATOM 3165 O O . GLU A 1 401 ? 37.985 -2.784 19.829 1.00 38.62 401 GLU A O 1
ATOM 3170 N N . VAL A 1 402 ? 38.428 -4.558 18.529 1.00 47.50 402 VAL A N 1
ATOM 3171 C CA . VAL A 1 402 ? 37.067 -5.104 18.539 1.00 47.50 402 VAL A CA 1
ATOM 3172 C C . VAL A 1 402 ? 36.813 -5.625 19.950 1.00 47.50 402 VAL A C 1
ATOM 3174 O O . VAL A 1 402 ? 37.557 -6.500 20.402 1.00 47.50 402 VAL A O 1
ATOM 3177 N N . GLU A 1 403 ? 35.798 -5.102 20.643 1.00 53.28 403 GLU A N 1
ATOM 3178 C CA . GLU A 1 403 ? 35.410 -5.638 21.950 1.00 53.28 403 GLU A CA 1
ATOM 3179 C C . GLU A 1 403 ? 35.240 -7.165 21.860 1.00 53.28 403 GLU A C 1
ATOM 3181 O O . GLU A 1 403 ? 34.642 -7.672 20.902 1.00 53.28 403 GLU A O 1
ATOM 3186 N N . PRO A 1 404 ? 35.806 -7.938 22.802 1.00 61.06 404 PRO A N 1
ATOM 3187 C CA . PRO A 1 404 ? 35.775 -9.384 22.705 1.00 61.06 404 PRO A CA 1
ATOM 3188 C C . PRO A 1 404 ? 34.334 -9.881 22.843 1.00 61.06 404 PRO A C 1
ATOM 3190 O O . PRO A 1 404 ? 33.643 -9.570 23.812 1.00 61.06 404 PRO A O 1
ATOM 3193 N N . LEU A 1 405 ? 33.905 -10.708 21.887 1.00 69.00 405 LEU A N 1
ATOM 3194 C CA . LEU A 1 405 ? 32.662 -11.468 21.980 1.00 69.00 405 LEU A CA 1
ATOM 3195 C C . LEU A 1 405 ? 32.712 -12.327 23.256 1.00 69.00 405 LEU A C 1
ATOM 3197 O O . LEU A 1 405 ? 33.464 -13.305 23.335 1.00 69.00 405 LEU A O 1
ATOM 3201 N N . THR A 1 406 ? 31.959 -11.912 24.273 1.00 78.44 406 THR A N 1
ATOM 3202 C CA . THR A 1 406 ? 31.918 -12.536 25.599 1.00 78.44 406 THR A CA 1
ATOM 3203 C C . THR A 1 406 ? 30.499 -12.955 25.940 1.00 78.44 406 THR A C 1
ATOM 3205 O O . THR A 1 406 ? 29.526 -12.359 25.478 1.00 78.44 406 THR A O 1
ATOM 3208 N N . PHE A 1 407 ? 30.396 -14.000 26.755 1.00 83.38 407 PHE A N 1
ATOM 3209 C CA . PHE A 1 407 ? 29.132 -14.549 27.210 1.00 83.38 407 PHE A CA 1
ATOM 3210 C C . PHE A 1 407 ? 29.137 -14.669 28.728 1.00 83.38 407 PHE A C 1
ATOM 3212 O O . PHE A 1 407 ? 30.168 -14.997 29.320 1.00 83.38 407 PHE A O 1
ATOM 3219 N N . THR A 1 408 ? 27.984 -14.422 29.338 1.00 87.19 408 THR A N 1
ATOM 3220 C CA . THR A 1 408 ? 27.781 -14.547 30.781 1.00 87.19 408 THR A CA 1
ATOM 3221 C C . THR A 1 408 ? 26.737 -15.622 31.049 1.00 87.19 408 THR A C 1
ATOM 3223 O O . THR A 1 408 ? 25.633 -15.555 30.517 1.00 87.19 408 THR A O 1
ATOM 3226 N N . ASP A 1 409 ? 27.082 -16.615 31.866 1.00 89.12 409 ASP A N 1
ATOM 3227 C CA . ASP A 1 409 ? 26.126 -17.606 32.369 1.00 89.12 409 ASP A CA 1
ATOM 3228 C C . ASP A 1 409 ? 25.246 -16.958 33.444 1.00 89.12 409 ASP A C 1
ATOM 3230 O O . ASP A 1 409 ? 25.751 -16.469 34.459 1.00 89.12 409 ASP A O 1
ATOM 3234 N N . SER A 1 410 ? 23.935 -16.950 33.216 1.00 84.69 410 SER A N 1
ATOM 3235 C CA . SER A 1 410 ? 22.957 -16.329 34.115 1.00 84.69 410 SER A CA 1
ATOM 3236 C C . SER A 1 410 ? 22.632 -17.204 35.334 1.00 84.69 410 SER A C 1
ATOM 3238 O O . SER A 1 410 ? 21.945 -16.761 36.253 1.00 84.69 410 SER A O 1
ATOM 3240 N N . GLY A 1 411 ? 23.108 -18.456 35.369 1.00 86.25 411 GLY A N 1
ATOM 3241 C CA . GLY A 1 411 ? 22.880 -19.391 36.476 1.00 86.25 411 GLY A CA 1
ATOM 3242 C C . GLY A 1 411 ? 21.478 -20.009 36.517 1.00 86.25 411 GLY A C 1
ATOM 3243 O O . GLY A 1 411 ? 21.185 -20.789 37.421 1.00 86.25 411 GLY A O 1
ATOM 3244 N N . ASP A 1 412 ? 20.632 -19.704 35.534 1.00 86.19 412 ASP A N 1
ATOM 3245 C CA . ASP A 1 412 ? 19.261 -20.199 35.379 1.00 86.19 412 ASP A CA 1
ATOM 3246 C C . ASP A 1 412 ? 19.089 -21.082 34.127 1.00 86.19 412 ASP A C 1
ATOM 3248 O O . ASP A 1 412 ? 17.977 -21.278 33.633 1.00 86.19 412 ASP A O 1
ATOM 3252 N N . GLY A 1 413 ? 20.206 -21.584 33.591 1.00 84.94 413 GLY A N 1
ATOM 3253 C CA . GLY A 1 413 ? 20.264 -22.351 32.347 1.00 84.94 413 GLY A CA 1
ATOM 3254 C C . GLY A 1 413 ? 20.196 -21.497 31.080 1.00 84.94 413 GLY A C 1
ATOM 3255 O O . GLY A 1 413 ? 19.988 -22.048 29.996 1.00 84.94 413 GLY A O 1
ATOM 3256 N N . THR A 1 414 ? 20.399 -20.181 31.193 1.00 86.88 414 THR A N 1
ATOM 3257 C CA . THR A 1 414 ? 20.606 -19.277 30.057 1.00 86.88 414 THR A CA 1
ATOM 3258 C C . THR A 1 414 ? 22.021 -18.703 30.010 1.00 86.88 414 THR A C 1
ATOM 3260 O O . THR A 1 414 ? 22.725 -18.636 31.019 1.00 86.88 414 THR A O 1
ATOM 3263 N N . ILE A 1 415 ? 22.446 -18.305 28.814 1.00 85.81 415 ILE A N 1
ATOM 3264 C CA . ILE A 1 415 ? 23.707 -17.613 28.558 1.00 85.81 415 ILE A CA 1
ATOM 3265 C C . ILE A 1 415 ? 23.409 -16.333 27.783 1.00 85.81 415 ILE A C 1
ATOM 3267 O O . ILE A 1 415 ? 22.781 -16.379 26.728 1.00 85.81 415 ILE A O 1
ATOM 3271 N N . THR A 1 416 ? 23.917 -15.205 28.264 1.00 82.19 416 THR A N 1
ATOM 3272 C CA . THR A 1 416 ? 23.731 -13.895 27.633 1.00 82.19 416 THR A CA 1
ATOM 3273 C C . THR A 1 416 ? 24.966 -13.506 26.835 1.00 82.19 416 THR A C 1
ATOM 3275 O O . THR A 1 416 ? 26.078 -13.526 27.360 1.00 82.19 416 THR A O 1
ATOM 3278 N N . ASN A 1 417 ? 24.787 -13.132 25.570 1.00 79.44 417 ASN A N 1
ATOM 3279 C CA . ASN A 1 417 ? 25.820 -12.482 24.770 1.00 79.44 417 ASN A CA 1
ATOM 3280 C C . ASN A 1 417 ? 25.995 -11.041 25.266 1.00 79.44 417 ASN A C 1
ATOM 3282 O O . ASN A 1 417 ? 25.081 -10.229 25.146 1.00 79.44 417 ASN A O 1
ATOM 3286 N N . ASN A 1 418 ? 27.167 -10.708 25.802 1.00 76.81 418 ASN A N 1
ATOM 3287 C CA . ASN A 1 418 ? 27.414 -9.400 26.414 1.00 76.81 418 ASN A CA 1
ATOM 3288 C C . ASN A 1 418 ? 27.476 -8.253 25.392 1.00 76.81 418 ASN A C 1
ATOM 3290 O O . ASN A 1 418 ? 27.310 -7.101 25.777 1.00 76.81 418 ASN A O 1
ATOM 3294 N N . LEU A 1 419 ? 27.713 -8.556 24.110 1.00 69.25 419 LEU A N 1
ATOM 3295 C CA . LEU A 1 419 ? 27.742 -7.559 23.039 1.00 69.25 419 LEU A CA 1
ATOM 3296 C C . LEU A 1 419 ? 26.335 -7.244 22.519 1.00 69.25 419 LEU A C 1
ATOM 3298 O O . LEU A 1 419 ? 26.027 -6.093 22.228 1.00 69.25 419 LEU A O 1
ATOM 3302 N N . THR A 1 420 ? 25.489 -8.266 22.362 1.00 64.25 420 THR A N 1
ATOM 3303 C CA . THR A 1 420 ? 24.161 -8.113 21.737 1.00 64.25 420 THR A CA 1
ATOM 3304 C C . THR A 1 420 ? 23.011 -8.078 22.739 1.00 64.25 420 THR A C 1
ATOM 3306 O O . THR A 1 420 ? 21.886 -7.772 22.355 1.00 64.25 420 THR A O 1
ATOM 3309 N N . GLY A 1 421 ? 23.257 -8.432 24.002 1.00 74.06 421 GLY A N 1
ATOM 3310 C CA . GLY A 1 421 ? 22.222 -8.623 25.022 1.00 74.06 421 GLY A CA 1
ATOM 3311 C C . GLY A 1 421 ? 21.336 -9.852 24.787 1.00 74.06 421 GLY A C 1
ATOM 3312 O O . GLY A 1 421 ? 20.403 -10.085 25.551 1.00 74.06 421 GLY A O 1
ATOM 3313 N N . GLN A 1 422 ? 21.598 -10.648 23.745 1.00 75.81 422 GLN A N 1
ATOM 3314 C CA . GLN A 1 422 ? 20.780 -11.812 23.410 1.00 75.81 422 GLN A CA 1
ATOM 3315 C C . GLN A 1 422 ? 20.969 -12.933 24.424 1.00 75.81 422 GLN A C 1
ATOM 3317 O O . GLN A 1 422 ? 22.099 -13.333 24.716 1.00 75.81 422 GLN A O 1
ATOM 3322 N N . VAL A 1 423 ? 19.851 -13.476 24.894 1.00 81.75 423 VAL A N 1
ATOM 3323 C CA . VAL A 1 423 ? 19.807 -14.591 25.836 1.00 81.75 423 VAL A CA 1
ATOM 3324 C C . VAL A 1 423 ? 19.573 -15.888 25.069 1.00 81.75 423 VAL A C 1
ATOM 3326 O O . VAL A 1 423 ? 18.633 -16.015 24.289 1.00 81.75 423 VAL A O 1
ATOM 3329 N N . TRP A 1 424 ? 20.436 -16.866 25.304 1.00 87.81 424 TRP A N 1
ATOM 3330 C CA . TRP A 1 424 ? 20.408 -18.174 24.669 1.00 87.81 424 TRP A CA 1
ATOM 3331 C C . TRP A 1 424 ? 20.147 -19.252 25.709 1.00 87.81 424 TRP A C 1
ATOM 3333 O O . TRP A 1 424 ? 20.612 -19.159 26.845 1.00 87.81 424 TRP A O 1
ATOM 3343 N N . LEU A 1 425 ? 19.457 -20.325 25.320 1.00 88.19 425 LEU A N 1
ATOM 3344 C CA . LEU A 1 425 ? 19.446 -21.531 26.141 1.00 88.19 425 LEU A CA 1
ATOM 3345 C C . LEU A 1 425 ? 20.858 -22.104 26.192 1.00 88.19 425 LEU A C 1
ATOM 3347 O O . LEU A 1 425 ? 21.492 -22.331 25.161 1.00 88.19 425 LEU A O 1
ATOM 3351 N N . LYS A 1 426 ? 21.323 -22.382 27.408 1.00 87.44 426 LYS A N 1
ATOM 3352 C CA . LYS A 1 426 ? 22.630 -22.991 27.643 1.00 87.44 426 LYS A CA 1
ATOM 3353 C C . LYS A 1 426 ? 22.736 -24.378 27.008 1.00 87.44 426 LYS A C 1
ATOM 3355 O O . LYS A 1 426 ? 23.801 -24.757 26.534 1.00 87.44 426 LYS A O 1
ATOM 3360 N N . ASP A 1 427 ? 21.634 -25.127 26.992 1.00 88.25 427 ASP A N 1
ATOM 3361 C CA . ASP A 1 427 ? 21.535 -26.457 26.388 1.00 88.25 427 ASP A CA 1
ATOM 3362 C C . ASP A 1 427 ? 21.007 -26.378 24.945 1.00 88.25 427 ASP A C 1
ATOM 3364 O O . ASP A 1 427 ? 19.798 -26.309 24.706 1.00 88.25 427 ASP A O 1
ATOM 3368 N N . ALA A 1 428 ? 21.913 -26.445 23.967 1.00 81.56 428 ALA A N 1
ATOM 3369 C CA . ALA A 1 428 ? 21.573 -26.409 22.543 1.00 81.56 428 ALA A CA 1
ATOM 3370 C C . ALA A 1 428 ? 20.844 -27.683 22.057 1.00 81.56 428 ALA A C 1
ATOM 3372 O O . ALA A 1 428 ? 20.305 -27.707 20.948 1.00 81.56 428 ALA A O 1
ATOM 3373 N N . GLY A 1 429 ? 20.811 -28.741 22.875 1.00 80.00 429 GLY A N 1
ATOM 3374 C CA . GLY A 1 429 ? 20.087 -29.987 22.628 1.00 80.00 429 GLY A CA 1
ATOM 3375 C C . GLY A 1 429 ? 18.646 -29.995 23.152 1.00 80.00 429 GLY A C 1
ATOM 3376 O O . GLY A 1 429 ? 17.921 -30.956 22.887 1.00 80.00 429 GLY A O 1
ATOM 3377 N N . CYS A 1 430 ? 18.211 -28.934 23.841 1.00 84.38 430 CYS A N 1
ATOM 3378 C CA . CYS A 1 430 ? 16.919 -28.793 24.530 1.00 84.38 430 CYS A CA 1
ATOM 3379 C C . CYS A 1 430 ? 15.695 -29.294 23.733 1.00 84.38 430 CYS A C 1
ATOM 3381 O O . CYS A 1 430 ? 14.826 -29.993 24.269 1.00 84.38 430 CYS A O 1
ATOM 3383 N N . PHE A 1 431 ? 15.644 -28.989 22.432 1.00 81.25 431 PHE A N 1
ATOM 3384 C CA . PHE A 1 431 ? 14.533 -29.349 21.543 1.00 81.25 431 PHE A CA 1
ATOM 3385 C C . PHE A 1 431 ? 14.742 -30.654 20.758 1.00 81.25 431 PHE A C 1
ATOM 3387 O O . PHE A 1 431 ? 13.801 -31.163 20.145 1.00 81.25 431 PHE A O 1
ATOM 3394 N N . GLY A 1 432 ? 15.955 -31.214 20.756 1.00 79.50 432 GLY A N 1
ATOM 3395 C CA . GLY A 1 432 ? 16.324 -32.330 19.887 1.00 79.50 432 GLY A CA 1
ATOM 3396 C C . GLY A 1 432 ? 16.107 -32.027 18.396 1.00 79.50 432 GLY A C 1
ATOM 3397 O O . GLY A 1 432 ? 16.206 -30.889 17.941 1.00 79.50 432 GLY A O 1
ATOM 3398 N N . LYS A 1 433 ? 15.807 -33.062 17.600 1.00 79.69 433 LYS A N 1
ATOM 3399 C CA . LYS A 1 433 ? 15.516 -32.906 16.165 1.00 79.69 433 LYS A CA 1
ATOM 3400 C C . LYS A 1 433 ? 14.052 -32.521 15.956 1.00 79.69 433 LYS A C 1
ATOM 3402 O O . LYS A 1 433 ? 13.164 -33.339 16.189 1.00 79.69 433 LYS A O 1
ATOM 3407 N N . VAL A 1 434 ? 13.811 -31.318 15.439 1.00 77.31 434 VAL A N 1
ATOM 3408 C CA . VAL A 1 434 ? 12.468 -30.807 15.120 1.00 77.31 434 VAL A CA 1
ATOM 3409 C C . VAL A 1 434 ? 12.337 -30.586 13.609 1.00 77.31 434 VAL A C 1
ATOM 3411 O O . VAL A 1 434 ? 13.260 -30.091 12.959 1.00 77.31 434 VAL A O 1
ATOM 3414 N N . ARG A 1 435 ? 11.200 -30.987 13.027 1.00 75.31 435 ARG A N 1
ATOM 3415 C CA . ARG A 1 435 ? 10.852 -30.666 11.632 1.00 75.31 435 ARG A CA 1
ATOM 3416 C C . ARG A 1 435 ? 10.357 -29.224 11.532 1.00 75.31 435 ARG A C 1
ATOM 3418 O O . ARG A 1 435 ? 9.657 -28.790 12.439 1.00 75.31 435 ARG A O 1
ATOM 3425 N N . TRP A 1 436 ? 10.644 -28.546 10.420 1.00 72.06 436 TRP A N 1
ATOM 3426 C CA . TRP A 1 436 ? 10.276 -27.140 10.200 1.00 72.06 436 TRP A CA 1
ATOM 3427 C C . TRP A 1 436 ? 8.796 -26.835 10.487 1.00 72.06 436 TRP A C 1
ATOM 3429 O O . TRP A 1 436 ? 8.487 -25.970 11.298 1.00 72.06 436 TRP A O 1
ATOM 3439 N N . ASP A 1 437 ? 7.880 -27.651 9.961 1.00 72.94 437 ASP A N 1
ATOM 3440 C CA . ASP A 1 437 ? 6.425 -27.517 10.150 1.00 72.94 437 ASP A CA 1
ATOM 3441 C C . ASP A 1 437 ? 5.937 -27.684 11.605 1.00 72.94 437 ASP A C 1
ATOM 3443 O O . ASP A 1 437 ? 4.760 -27.487 11.917 1.00 72.94 437 ASP A O 1
ATOM 3447 N N . MET A 1 438 ? 6.833 -28.083 12.506 1.00 74.62 438 MET A N 1
ATOM 3448 C CA . MET A 1 438 ? 6.570 -28.290 13.926 1.00 74.62 438 MET A CA 1
ATOM 3449 C C . MET A 1 438 ? 7.317 -27.295 14.819 1.00 74.62 438 MET A C 1
ATOM 3451 O O . MET A 1 438 ? 7.139 -27.362 16.037 1.00 74.62 438 MET A O 1
ATOM 3455 N N . VAL A 1 439 ? 8.128 -26.393 14.254 1.00 74.62 439 VAL A N 1
ATOM 3456 C CA . VAL A 1 439 ? 8.985 -25.499 15.041 1.00 74.62 439 VAL A CA 1
ATOM 3457 C C . VAL A 1 439 ? 8.160 -24.503 15.850 1.00 74.62 439 VAL A C 1
ATOM 3459 O O . VAL A 1 439 ? 8.299 -24.483 17.071 1.00 74.62 439 VAL A O 1
ATOM 3462 N N . ASP A 1 440 ? 7.205 -23.799 15.239 1.00 73.25 440 ASP A N 1
ATOM 3463 C CA . ASP A 1 440 ? 6.337 -22.854 15.963 1.00 73.25 440 ASP A CA 1
ATOM 3464 C C . ASP A 1 440 ? 5.598 -23.531 17.123 1.00 73.25 440 ASP A C 1
ATOM 3466 O O . ASP A 1 440 ? 5.529 -23.023 18.241 1.00 73.25 440 ASP A O 1
ATOM 3470 N N . LYS A 1 441 ? 5.102 -24.754 16.894 1.00 78.88 441 LYS A N 1
ATOM 3471 C CA . LYS A 1 441 ? 4.443 -25.556 17.934 1.00 78.88 441 LYS A CA 1
ATOM 3472 C C . LYS A 1 441 ? 5.404 -25.967 19.049 1.00 78.88 441 LYS A C 1
ATOM 3474 O O . LYS A 1 441 ? 4.952 -26.143 20.180 1.00 78.88 441 LYS A O 1
ATOM 3479 N N . ALA A 1 442 ? 6.683 -26.183 18.749 1.00 75.44 442 ALA A N 1
ATOM 3480 C CA . ALA A 1 442 ? 7.693 -26.525 19.743 1.00 75.44 442 ALA A CA 1
ATOM 3481 C C . ALA A 1 442 ? 8.007 -25.322 20.643 1.00 75.44 442 ALA A C 1
ATOM 3483 O O . ALA A 1 442 ? 7.943 -25.471 21.862 1.00 75.44 442 ALA A O 1
ATOM 3484 N N . PHE A 1 443 ? 8.226 -24.137 20.067 1.00 79.25 443 PHE A N 1
ATOM 3485 C CA . PHE A 1 443 ? 8.482 -22.905 20.824 1.00 79.25 443 PHE A CA 1
ATOM 3486 C C . PHE A 1 443 ? 7.260 -22.454 21.632 1.00 79.25 443 PHE A C 1
ATOM 3488 O O . PHE A 1 443 ? 7.379 -22.229 22.832 1.00 79.25 443 PHE A O 1
ATOM 3495 N N . LEU A 1 444 ? 6.052 -22.476 21.050 1.00 76.00 444 LEU A N 1
ATOM 3496 C CA . LEU A 1 444 ? 4.808 -22.193 21.788 1.00 76.00 444 LEU A CA 1
ATOM 3497 C C . LEU A 1 444 ? 4.622 -23.122 22.998 1.00 76.00 444 LEU A C 1
ATOM 3499 O O . LEU A 1 444 ? 4.177 -22.704 24.067 1.00 76.00 444 LEU A O 1
ATOM 3503 N N . ARG A 1 445 ? 4.959 -24.410 22.851 1.00 79.56 445 ARG A N 1
ATOM 3504 C CA . ARG A 1 445 ? 4.907 -25.367 23.966 1.00 79.56 445 ARG A CA 1
ATOM 3505 C C . ARG A 1 445 ? 5.983 -25.094 25.007 1.00 79.56 445 ARG A C 1
ATOM 3507 O O . ARG A 1 445 ? 5.705 -25.308 26.185 1.00 79.56 445 ARG A O 1
ATOM 3514 N N . PHE A 1 446 ? 7.175 -24.688 24.584 1.00 80.19 446 PHE A N 1
ATOM 3515 C CA . PHE A 1 446 ? 8.280 -24.379 25.482 1.00 80.19 446 PHE A CA 1
ATOM 3516 C C . PHE A 1 446 ? 7.978 -23.137 26.314 1.00 80.19 446 PHE A C 1
ATOM 3518 O O . PHE A 1 446 ? 7.977 -23.250 27.533 1.00 80.19 446 PHE A O 1
ATOM 3525 N N . ASN A 1 447 ? 7.553 -22.040 25.684 1.00 77.50 447 ASN A N 1
ATOM 3526 C CA . ASN A 1 447 ? 7.161 -20.800 26.365 1.00 77.50 447 ASN A CA 1
ATOM 3527 C C . ASN A 1 447 ? 6.011 -21.017 27.355 1.00 77.50 447 ASN A C 1
ATOM 3529 O O . ASN A 1 447 ? 5.963 -20.410 28.416 1.00 77.50 447 ASN A O 1
ATOM 3533 N N . HIS A 1 448 ? 5.096 -21.946 27.057 1.00 78.75 448 HIS A N 1
ATOM 3534 C CA . HIS A 1 448 ? 4.001 -22.262 27.972 1.00 78.75 448 HIS A CA 1
ATOM 3535 C C . HIS A 1 448 ? 4.381 -23.260 29.087 1.00 78.75 448 HIS A C 1
ATOM 3537 O O . HIS A 1 448 ? 3.859 -23.175 30.201 1.00 78.75 448 HIS A O 1
ATOM 3543 N N . LYS A 1 449 ? 5.210 -24.277 28.797 1.00 80.62 449 LYS A N 1
ATOM 3544 C CA . LYS A 1 449 ? 5.578 -25.370 29.726 1.00 80.62 449 LYS A CA 1
ATOM 3545 C C . LYS A 1 449 ? 7.022 -25.854 29.493 1.00 80.62 449 LYS A C 1
ATOM 3547 O O . LYS A 1 449 ? 7.206 -26.987 29.030 1.00 80.62 449 LYS A O 1
ATOM 3552 N N . PRO A 1 450 ? 8.043 -25.082 29.904 1.00 72.94 450 PRO A N 1
ATOM 3553 C CA . PRO A 1 450 ? 9.443 -25.379 29.582 1.00 72.94 450 PRO A CA 1
ATOM 3554 C C . PRO A 1 450 ? 9.942 -26.672 30.242 1.00 72.94 450 PRO A C 1
ATOM 3556 O O . PRO A 1 450 ? 10.678 -27.445 29.637 1.00 72.94 450 PRO A O 1
ATOM 3559 N N . ARG A 1 451 ? 9.414 -27.016 31.429 1.00 72.50 451 ARG A N 1
ATOM 3560 C CA . ARG A 1 451 ? 9.743 -28.247 32.186 1.00 72.50 451 ARG A CA 1
ATOM 3561 C C . ARG A 1 451 ? 9.411 -29.570 31.474 1.00 72.50 451 ARG A C 1
ATOM 3563 O O . ARG A 1 451 ? 9.680 -30.635 32.021 1.00 72.50 451 ARG A O 1
ATOM 3570 N N . LYS A 1 452 ? 8.758 -29.530 30.307 1.00 73.25 452 LYS A N 1
ATOM 3571 C CA . LYS A 1 452 ? 8.465 -30.717 29.484 1.00 73.25 452 LYS A CA 1
ATOM 3572 C C . LYS A 1 452 ? 9.538 -31.019 28.435 1.00 73.25 452 LYS A C 1
ATOM 3574 O O . LYS A 1 452 ? 9.415 -32.033 27.752 1.00 73.25 452 LYS A O 1
ATOM 3579 N N . PHE A 1 453 ? 10.533 -30.150 28.290 1.00 74.75 453 PHE A N 1
ATOM 3580 C CA . PHE A 1 453 ? 11.628 -30.299 27.341 1.00 74.75 453 PHE A CA 1
ATOM 3581 C C . PHE A 1 453 ? 12.911 -30.716 28.063 1.00 74.75 453 PHE A C 1
ATOM 3583 O O . PHE A 1 453 ? 13.052 -30.524 29.271 1.00 74.75 453 PHE A O 1
ATOM 3590 N N . ASN A 1 454 ? 13.847 -31.303 27.319 1.00 70.81 454 ASN A N 1
ATOM 3591 C CA . ASN A 1 454 ? 15.101 -31.827 27.860 1.00 70.81 454 ASN A CA 1
ATOM 3592 C C . ASN A 1 454 ? 16.172 -30.729 27.924 1.00 70.81 454 ASN A C 1
ATOM 3594 O O . ASN A 1 454 ? 17.263 -30.902 27.399 1.00 70.81 454 ASN A O 1
ATOM 3598 N N . CYS A 1 455 ? 15.842 -29.585 28.515 1.00 76.50 455 CYS A N 1
ATOM 3599 C CA . CYS A 1 455 ? 16.731 -28.427 28.588 1.00 76.50 455 CYS A CA 1
ATOM 3600 C C . CYS A 1 455 ? 17.401 -28.481 29.955 1.00 76.50 455 CYS A C 1
ATOM 3602 O O . CYS A 1 455 ? 16.800 -28.093 30.961 1.00 76.50 455 CYS A O 1
ATOM 3604 N N . ALA A 1 456 ? 18.591 -29.081 30.015 1.00 64.94 456 ALA A N 1
ATOM 3605 C CA . ALA A 1 456 ? 19.283 -29.268 31.279 1.00 64.94 456 ALA A CA 1
ATOM 3606 C C . ALA A 1 456 ? 19.507 -27.910 31.960 1.00 64.94 456 ALA A C 1
ATOM 3608 O O . ALA A 1 456 ? 19.929 -26.951 31.322 1.00 64.94 456 ALA A O 1
ATOM 3609 N N . GLU A 1 457 ? 19.231 -27.849 33.266 1.00 74.06 457 GLU A N 1
ATOM 3610 C CA . GLU A 1 457 ? 19.522 -26.690 34.125 1.00 74.06 457 GLU A CA 1
ATOM 3611 C C . GLU A 1 457 ? 18.675 -25.427 33.859 1.00 74.06 457 GLU A C 1
ATOM 3613 O O . GLU A 1 457 ? 18.858 -24.450 34.577 1.00 74.06 457 GLU A O 1
ATOM 3618 N N . TYR A 1 458 ? 17.713 -25.437 32.921 1.00 84.06 458 TYR A N 1
ATOM 3619 C CA . TYR A 1 458 ? 16.846 -24.272 32.702 1.00 84.06 458 TYR A CA 1
ATOM 3620 C C . TYR A 1 458 ? 15.823 -24.084 33.832 1.00 84.06 458 TYR A C 1
ATOM 3622 O O . TYR A 1 458 ? 14.892 -24.879 34.008 1.00 84.06 458 TYR A O 1
ATOM 3630 N N . THR A 1 459 ? 15.996 -23.004 34.590 1.00 82.69 459 THR A N 1
ATOM 3631 C CA . THR A 1 459 ? 15.115 -22.553 35.673 1.00 82.69 459 THR A CA 1
ATOM 3632 C C . THR A 1 459 ? 14.629 -21.114 35.496 1.00 82.69 459 THR A C 1
ATOM 3634 O O . THR A 1 459 ? 13.974 -20.609 36.407 1.00 82.69 459 THR A O 1
ATOM 3637 N N . GLY A 1 460 ? 14.947 -20.468 34.369 1.00 72.12 460 GLY A N 1
ATOM 3638 C CA . GLY A 1 4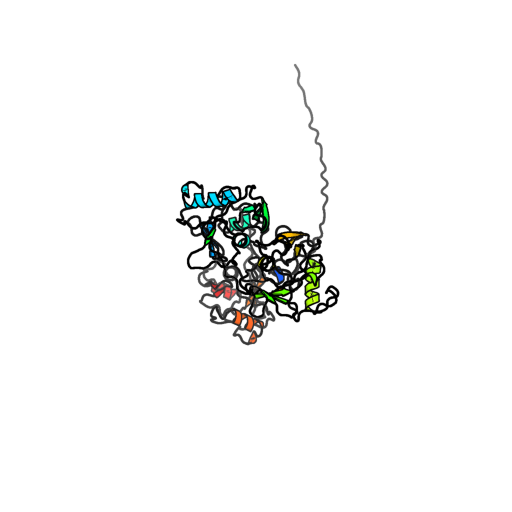60 ? 14.500 -19.111 34.051 1.00 72.12 460 GLY A CA 1
ATOM 3639 C C . GLY A 1 460 ? 12.979 -18.992 33.883 1.00 72.12 460 GLY A C 1
ATOM 3640 O O . GLY A 1 460 ? 12.267 -19.994 33.751 1.00 72.12 460 GLY A O 1
ATOM 3641 N N . ASP A 1 461 ? 12.485 -17.755 33.901 1.00 75.00 461 ASP A N 1
ATOM 3642 C CA . ASP A 1 461 ? 11.065 -17.390 33.801 1.00 75.00 461 ASP A CA 1
ATOM 3643 C C . ASP A 1 461 ? 10.687 -16.699 32.477 1.00 75.00 461 ASP A C 1
ATOM 3645 O O . ASP A 1 461 ? 9.551 -16.253 32.329 1.00 75.00 461 ASP A O 1
ATOM 3649 N N . TYR A 1 462 ? 11.601 -16.678 31.502 1.00 72.31 462 TYR A N 1
ATOM 3650 C CA . TYR A 1 462 ? 11.356 -16.180 30.144 1.00 72.31 462 TYR A CA 1
ATOM 3651 C C . TYR A 1 462 ? 10.228 -16.950 29.437 1.00 72.31 462 TYR A C 1
ATOM 3653 O O . TYR A 1 462 ? 10.218 -18.187 29.413 1.00 72.31 462 TYR A O 1
ATOM 3661 N N . ASP A 1 463 ? 9.312 -16.218 28.803 1.00 72.50 463 ASP A N 1
ATOM 3662 C CA . ASP A 1 463 ? 8.149 -16.744 28.077 1.00 72.50 463 ASP A CA 1
ATOM 3663 C C . ASP A 1 463 ? 8.109 -16.326 26.592 1.00 72.50 463 ASP A C 1
ATOM 3665 O O . ASP A 1 463 ? 7.129 -16.584 25.888 1.00 72.50 463 ASP A O 1
ATOM 3669 N N . ASP A 1 464 ? 9.204 -15.758 26.087 1.00 72.81 464 ASP A N 1
ATOM 3670 C CA . ASP A 1 464 ? 9.326 -15.134 24.770 1.00 72.81 464 ASP A CA 1
ATOM 3671 C C . ASP A 1 464 ? 10.407 -15.773 23.875 1.00 72.81 464 ASP A C 1
ATOM 3673 O O . ASP A 1 464 ? 10.898 -15.145 22.937 1.00 72.81 464 ASP A O 1
ATOM 3677 N N . TRP A 1 465 ? 10.757 -17.050 24.091 1.00 79.94 465 TRP A N 1
ATOM 3678 C CA . TRP A 1 465 ? 11.741 -17.737 23.245 1.00 79.94 465 TRP A CA 1
ATOM 3679 C C . TRP A 1 465 ? 11.294 -17.795 21.783 1.00 79.94 465 TRP A C 1
ATOM 3681 O O . TRP A 1 465 ? 10.169 -18.203 21.474 1.00 79.94 465 TRP A O 1
ATOM 3691 N N . THR A 1 466 ? 12.213 -17.456 20.880 1.00 78.50 466 THR A N 1
ATOM 3692 C CA . THR A 1 466 ? 12.007 -17.450 19.427 1.00 78.50 466 THR A CA 1
ATOM 3693 C C . THR A 1 466 ? 13.134 -18.185 18.700 1.00 78.50 466 THR A C 1
ATOM 3695 O O . THR A 1 466 ? 14.187 -18.479 19.272 1.00 78.50 466 THR A O 1
ATOM 3698 N N . LEU A 1 467 ? 12.900 -18.527 17.429 1.00 76.44 467 LEU A N 1
ATOM 3699 C CA . LEU A 1 467 ? 13.957 -19.026 16.554 1.00 76.44 467 LEU A CA 1
ATOM 3700 C C . LEU A 1 467 ? 14.996 -17.921 16.301 1.00 76.44 467 LEU A C 1
ATOM 3702 O O . LEU A 1 467 ? 14.600 -16.822 15.907 1.00 76.44 467 LEU A O 1
ATOM 3706 N N . PRO A 1 468 ? 16.301 -18.213 16.419 1.00 73.38 468 PRO A N 1
ATOM 3707 C CA . PRO A 1 468 ? 17.340 -17.251 16.070 1.00 73.38 468 PRO A CA 1
ATOM 3708 C C . PRO A 1 468 ? 17.368 -17.004 14.557 1.00 73.38 468 PRO A C 1
ATOM 3710 O O . PRO A 1 468 ? 17.063 -17.898 13.766 1.00 73.38 468 PRO A O 1
ATOM 3713 N N . SER A 1 469 ? 17.766 -15.814 14.118 1.00 71.94 469 SER A N 1
ATOM 3714 C CA . SER A 1 469 ? 18.066 -15.570 12.705 1.00 71.94 469 SER A CA 1
ATOM 3715 C C . SER A 1 469 ? 19.377 -16.249 12.285 1.00 71.94 469 SER A C 1
ATOM 3717 O O . SER A 1 469 ? 20.162 -16.730 13.107 1.00 71.94 469 SER A O 1
ATOM 3719 N N . GLN A 1 470 ? 19.641 -16.292 10.976 1.00 72.25 470 GLN A N 1
ATOM 3720 C CA . GLN A 1 470 ? 20.931 -16.767 10.476 1.00 72.25 470 GLN A CA 1
ATOM 3721 C C . GLN A 1 470 ? 22.090 -15.898 10.984 1.00 72.25 470 GLN A C 1
ATOM 3723 O O . GLN A 1 470 ? 23.138 -16.438 11.333 1.00 72.25 470 GLN A O 1
ATOM 3728 N N . ASP A 1 471 ? 21.898 -14.583 11.064 1.00 67.81 471 ASP A N 1
ATOM 3729 C CA . ASP A 1 471 ? 22.921 -13.667 11.566 1.00 67.81 471 ASP A CA 1
ATOM 3730 C C . ASP A 1 471 ? 23.150 -13.828 13.066 1.00 67.81 471 ASP A C 1
ATOM 3732 O O . ASP A 1 471 ? 24.293 -13.730 13.496 1.00 67.81 471 ASP A O 1
ATOM 3736 N N . ASP A 1 472 ? 22.120 -14.168 13.847 1.00 72.38 472 ASP A N 1
ATOM 3737 C CA . ASP A 1 472 ? 22.282 -14.477 15.272 1.00 72.38 472 ASP A CA 1
ATOM 3738 C C . ASP A 1 472 ? 23.154 -15.720 15.449 1.00 72.38 472 ASP A C 1
ATOM 3740 O O . ASP A 1 472 ? 24.160 -15.683 16.152 1.00 72.38 472 ASP A O 1
ATOM 3744 N N . LEU A 1 473 ? 22.833 -16.799 14.726 1.00 74.00 473 LEU A N 1
ATOM 3745 C CA . LEU A 1 473 ? 23.606 -18.045 14.748 1.00 74.00 473 LEU A CA 1
ATOM 3746 C C . LEU A 1 473 ? 25.061 -17.830 14.301 1.00 74.00 473 LEU A C 1
ATOM 3748 O O . LEU A 1 473 ? 25.981 -18.380 14.903 1.00 74.00 473 LEU A O 1
ATOM 3752 N N . LEU A 1 474 ? 25.285 -17.019 13.265 1.00 74.69 474 LEU A N 1
ATOM 3753 C CA . LEU A 1 474 ? 26.628 -16.701 12.772 1.00 74.69 474 LEU A CA 1
ATOM 3754 C C . LEU A 1 474 ? 27.350 -15.632 13.607 1.00 74.69 474 LEU A C 1
ATOM 3756 O O . LEU A 1 474 ? 28.570 -15.512 13.514 1.00 74.69 474 LEU A O 1
ATOM 3760 N N . GLY A 1 475 ? 26.616 -14.825 14.369 1.00 70.62 475 GLY A N 1
ATOM 3761 C CA . GLY A 1 475 ? 27.122 -13.791 15.270 1.00 70.62 475 GLY A CA 1
ATOM 3762 C C . GLY A 1 475 ? 27.545 -14.347 16.629 1.00 70.62 475 GLY A C 1
ATOM 3763 O O . GLY A 1 475 ? 28.332 -13.716 17.331 1.00 70.62 475 GLY A O 1
ATOM 3764 N N . MET A 1 476 ? 27.090 -15.556 16.977 1.00 71.94 476 MET A N 1
ATOM 3765 C CA . MET 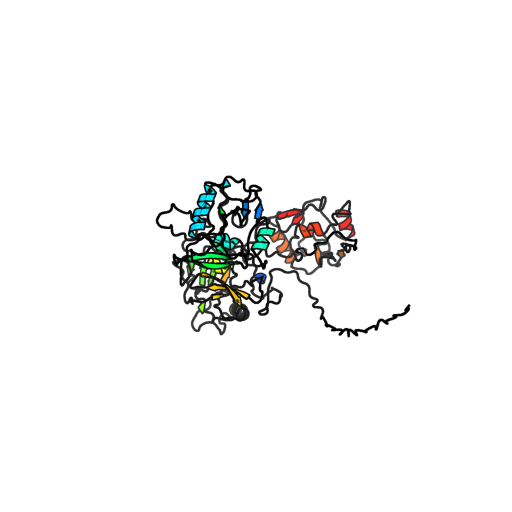A 1 476 ? 27.564 -16.301 18.145 1.00 71.94 476 MET A CA 1
ATOM 3766 C C . MET A 1 476 ? 29.005 -16.801 18.008 1.00 71.94 476 MET A C 1
ATOM 3768 O O . MET A 1 476 ? 29.598 -17.165 19.015 1.00 71.94 476 MET A O 1
ATOM 3772 N N . ILE A 1 477 ? 29.570 -16.847 16.800 1.00 70.62 477 ILE A N 1
ATOM 3773 C CA . ILE A 1 477 ? 30.874 -17.459 16.515 1.00 70.62 477 ILE A CA 1
ATOM 3774 C C . ILE A 1 477 ? 31.840 -16.451 15.886 1.00 70.62 477 ILE A C 1
ATOM 3776 O O . ILE A 1 477 ? 31.490 -15.647 15.020 1.00 70.62 477 ILE A O 1
ATOM 3780 N N . LYS A 1 478 ? 33.106 -16.489 16.312 1.00 63.78 478 LYS A N 1
ATOM 3781 C CA . LYS A 1 478 ? 34.143 -15.586 15.803 1.00 63.78 478 LYS A CA 1
ATOM 3782 C C . LYS A 1 478 ? 34.724 -16.113 14.483 1.00 63.78 478 LYS A C 1
ATOM 3784 O O . LYS A 1 478 ? 35.723 -16.826 14.490 1.00 63.78 478 LYS A O 1
ATOM 3789 N N . ARG A 1 479 ? 34.161 -15.682 13.346 1.00 55.69 479 ARG A N 1
ATOM 3790 C CA . ARG A 1 479 ? 34.507 -16.154 11.979 1.00 55.69 479 ARG A CA 1
ATOM 3791 C C . ARG A 1 479 ? 35.979 -16.020 11.538 1.00 55.69 479 ARG A C 1
ATOM 3793 O O . ARG A 1 479 ? 36.328 -16.500 10.468 1.00 55.69 479 ARG A O 1
ATOM 3800 N N . GLN A 1 480 ? 36.842 -15.324 12.284 1.00 50.28 480 GLN A N 1
ATOM 3801 C CA . GLN A 1 480 ? 38.198 -14.980 11.822 1.00 50.28 480 GLN A CA 1
ATOM 3802 C C . GLN A 1 480 ? 39.355 -15.541 12.663 1.00 50.28 480 GLN A C 1
ATOM 3804 O O . GLN A 1 480 ? 40.501 -15.316 12.282 1.00 50.28 480 GLN A O 1
ATOM 3809 N N . GLN A 1 481 ? 39.118 -16.228 13.791 1.00 51.88 481 GLN A N 1
ATOM 3810 C CA . GLN A 1 481 ? 40.229 -16.589 14.697 1.00 51.88 481 GLN A CA 1
ATOM 3811 C C . GLN A 1 481 ? 40.204 -17.990 15.318 1.00 51.88 481 GLN A C 1
ATOM 3813 O O . GLN A 1 481 ? 41.208 -18.366 15.914 1.00 51.88 481 GLN A O 1
ATOM 3818 N N . GLU A 1 482 ? 39.140 -18.776 15.171 1.00 53.69 482 GLU A N 1
ATOM 3819 C CA . GLU A 1 482 ? 39.019 -20.053 15.887 1.00 53.69 482 GLU A CA 1
ATOM 3820 C C . GLU A 1 482 ? 39.002 -21.226 14.910 1.00 53.69 482 GLU A C 1
ATOM 3822 O O . GLU A 1 482 ? 38.202 -21.261 13.978 1.00 53.69 482 GLU A O 1
ATOM 3827 N N . THR A 1 483 ? 39.893 -22.195 15.118 1.00 56.22 483 THR A N 1
ATOM 3828 C CA . THR A 1 483 ? 39.954 -23.415 14.301 1.00 56.22 483 THR A CA 1
ATOM 3829 C C . THR A 1 483 ? 38.834 -24.405 14.635 1.00 56.22 483 THR A C 1
ATOM 3831 O O . THR A 1 483 ? 38.585 -25.303 13.836 1.00 56.22 483 THR A O 1
ATOM 3834 N N . GLU A 1 484 ? 38.144 -24.240 15.775 1.00 70.56 484 GLU A N 1
ATOM 3835 C CA . GLU A 1 484 ? 37.057 -25.118 16.238 1.00 70.56 484 GLU A CA 1
ATOM 3836 C C . GLU A 1 484 ? 35.939 -24.320 16.966 1.00 70.56 484 GLU A C 1
ATOM 3838 O O . GLU A 1 484 ? 35.971 -24.180 18.191 1.00 70.56 484 GLU A O 1
ATOM 3843 N N . PRO A 1 485 ? 34.912 -23.811 16.248 1.00 71.31 485 PRO A N 1
ATOM 3844 C CA . PRO A 1 485 ? 33.839 -22.970 16.814 1.00 71.31 485 PRO A CA 1
ATOM 3845 C C . PRO A 1 485 ? 33.044 -23.596 17.973 1.00 71.31 485 PRO A C 1
ATOM 3847 O O . PRO A 1 485 ? 32.433 -22.892 18.774 1.00 71.31 485 PRO A O 1
ATOM 3850 N N . LEU A 1 486 ? 33.043 -24.924 18.075 1.00 74.31 486 LEU A N 1
ATOM 3851 C CA . LEU A 1 486 ? 32.318 -25.666 19.108 1.00 74.31 486 LEU A CA 1
ATOM 3852 C C . LEU A 1 486 ? 33.032 -25.631 20.443 1.00 74.31 486 LEU A C 1
ATOM 3854 O O . LEU A 1 486 ? 32.413 -25.286 21.440 1.00 74.31 486 LEU A O 1
ATOM 3858 N N . VAL A 1 487 ? 34.330 -25.949 20.437 1.00 78.44 487 VAL A N 1
ATOM 3859 C CA . VAL A 1 487 ? 35.178 -25.885 21.632 1.00 78.44 487 VAL A CA 1
ATOM 3860 C C . VAL A 1 487 ? 35.102 -24.478 22.204 1.00 78.44 487 VAL A C 1
ATOM 3862 O O . VAL A 1 487 ? 34.909 -24.289 23.399 1.00 78.44 487 VAL A O 1
ATOM 3865 N N . TRP A 1 488 ? 35.109 -23.485 21.318 1.00 80.00 488 TRP A N 1
ATOM 3866 C CA . TRP A 1 488 ? 34.943 -22.093 21.685 1.00 80.00 488 TRP A CA 1
ATOM 3867 C C . TRP A 1 488 ? 33.610 -21.795 22.397 1.00 80.00 488 TRP A C 1
ATOM 3869 O O . TRP A 1 488 ? 33.606 -21.106 23.420 1.00 80.00 488 TRP A O 1
ATOM 3879 N N . LEU A 1 489 ? 32.478 -22.305 21.898 1.00 82.31 489 LEU A N 1
ATOM 3880 C CA . LEU A 1 489 ? 31.169 -22.145 22.548 1.00 82.31 489 LEU A CA 1
ATOM 3881 C C . LEU A 1 489 ? 31.076 -22.941 23.863 1.00 82.31 489 LEU A C 1
ATOM 3883 O O . LEU A 1 489 ? 30.522 -22.443 24.843 1.00 82.31 489 LEU A O 1
ATOM 3887 N N . GLU A 1 490 ? 31.650 -24.142 23.921 1.00 84.94 490 GLU A N 1
ATOM 3888 C CA . GLU A 1 490 ? 31.694 -24.973 25.131 1.00 84.94 490 GLU A CA 1
ATOM 3889 C C . GLU A 1 490 ? 32.511 -24.312 26.250 1.00 84.94 490 GLU A C 1
ATOM 3891 O O . GLU A 1 490 ? 32.067 -24.267 27.399 1.00 84.94 490 GLU A O 1
ATOM 3896 N N . GLU A 1 491 ? 33.650 -23.696 25.920 1.00 83.81 491 GLU A N 1
ATOM 3897 C CA . GLU A 1 491 ? 34.446 -22.880 26.849 1.00 83.81 491 GLU A CA 1
ATOM 3898 C C . GLU A 1 491 ? 33.669 -21.675 27.404 1.00 83.81 491 GLU A C 1
ATOM 3900 O O . GLU A 1 491 ? 33.985 -21.169 28.481 1.00 83.81 491 GLU A O 1
ATOM 3905 N N . ARG A 1 492 ? 32.630 -21.226 26.690 1.00 86.38 492 ARG A N 1
ATOM 3906 C CA . ARG A 1 492 ? 31.719 -20.137 27.087 1.00 86.38 492 ARG A CA 1
ATOM 3907 C C . ARG A 1 492 ? 30.453 -20.632 27.780 1.00 86.38 492 ARG A C 1
ATOM 3909 O O . ARG A 1 492 ? 29.573 -19.836 28.089 1.00 86.38 492 ARG A O 1
ATOM 3916 N N . GLY A 1 493 ? 30.390 -21.929 28.075 1.00 86.00 493 GLY A N 1
ATOM 3917 C CA . GLY A 1 493 ? 29.374 -22.539 28.923 1.00 86.00 493 GLY A CA 1
ATOM 3918 C C . GLY A 1 493 ? 28.218 -23.197 28.177 1.00 86.00 493 GLY A C 1
ATOM 3919 O O . GLY A 1 493 ? 27.376 -23.806 28.843 1.00 86.00 493 GLY A O 1
ATOM 3920 N N . PHE A 1 494 ? 28.161 -23.115 26.842 1.00 87.94 494 PHE A N 1
ATOM 3921 C CA . PHE A 1 494 ? 27.150 -23.831 26.061 1.00 87.94 494 PHE A CA 1
ATOM 3922 C C . PHE A 1 494 ? 27.338 -25.348 26.201 1.00 87.94 494 PHE A C 1
ATOM 3924 O O . PHE A 1 494 ? 28.454 -25.853 26.305 1.00 87.94 494 PHE A O 1
ATOM 3931 N N . LYS A 1 495 ? 26.230 -26.090 26.217 1.00 86.00 495 LYS A N 1
ATOM 3932 C CA . LYS A 1 495 ? 26.194 -27.543 26.423 1.00 86.00 495 LYS A CA 1
ATOM 3933 C C . LYS A 1 495 ? 25.405 -28.234 25.315 1.00 86.00 495 LYS A C 1
ATOM 3935 O O . LYS A 1 495 ? 24.486 -27.658 24.735 1.00 86.00 495 LYS A O 1
ATOM 3940 N N . ASN A 1 496 ? 25.743 -29.502 25.069 1.00 82.81 496 ASN A N 1
ATOM 3941 C CA . ASN A 1 496 ? 25.058 -30.396 24.127 1.00 82.81 496 ASN A CA 1
ATOM 3942 C C . ASN A 1 496 ? 24.887 -29.808 22.712 1.00 82.81 496 ASN A C 1
ATOM 3944 O O . ASN A 1 496 ? 23.862 -30.039 22.061 1.00 82.81 496 ASN A O 1
ATOM 3948 N N . ILE A 1 497 ? 25.878 -29.058 22.225 1.00 81.31 497 ILE A N 1
ATOM 3949 C CA . ILE A 1 497 ? 25.887 -28.550 20.849 1.00 81.31 497 ILE A CA 1
ATOM 3950 C C . ILE A 1 497 ? 25.936 -29.750 19.892 1.00 81.31 497 ILE A C 1
ATOM 3952 O O . ILE A 1 497 ? 26.691 -30.699 20.092 1.00 81.31 497 ILE A O 1
ATOM 3956 N N . GLN A 1 498 ? 25.067 -29.759 18.885 1.00 74.31 498 GLN A N 1
ATOM 3957 C CA . GLN A 1 498 ? 24.841 -30.900 18.008 1.00 74.31 498 GLN A CA 1
ATOM 3958 C C . GLN A 1 498 ? 25.605 -30.735 16.677 1.00 74.31 498 GLN A C 1
ATOM 3960 O O . GLN A 1 498 ? 25.577 -29.647 16.100 1.00 74.31 498 GLN A O 1
ATOM 3965 N N . PRO A 1 499 ? 26.198 -31.813 16.118 1.00 69.44 499 PRO A N 1
ATOM 3966 C CA . PRO A 1 499 ? 26.839 -31.855 14.793 1.00 69.44 499 PRO A CA 1
ATOM 3967 C C . PRO A 1 499 ? 25.869 -31.795 13.623 1.00 69.44 499 PRO A C 1
ATOM 3969 O O . PRO A 1 499 ? 25.816 -32.689 12.779 1.00 69.44 499 PRO A O 1
ATOM 3972 N N . MET A 1 500 ? 25.047 -30.756 13.575 1.00 67.56 500 MET A N 1
ATOM 3973 C CA . MET A 1 500 ? 23.983 -30.638 12.592 1.00 67.56 500 MET A CA 1
ATOM 3974 C C . MET A 1 500 ? 23.609 -29.189 12.315 1.00 67.56 500 MET A C 1
ATOM 3976 O O . MET A 1 500 ? 24.074 -28.250 12.953 1.00 67.56 500 MET A O 1
ATOM 3980 N N . TYR A 1 501 ? 22.752 -29.032 11.313 1.00 73.38 501 TYR A N 1
ATOM 3981 C CA . TYR A 1 501 ? 22.155 -27.757 10.980 1.00 73.38 501 TYR A CA 1
ATOM 3982 C C . TYR A 1 501 ? 21.148 -27.327 12.043 1.00 73.38 501 TYR A C 1
ATOM 3984 O O . TYR A 1 501 ? 20.274 -28.106 12.434 1.00 73.38 501 TYR A O 1
ATOM 3992 N N . TYR A 1 502 ? 21.243 -26.063 12.420 1.00 76.50 502 TYR A N 1
ATOM 3993 C CA . TYR A 1 502 ? 20.280 -25.351 13.234 1.00 76.50 502 TYR A CA 1
ATOM 3994 C C . TYR A 1 502 ? 19.311 -24.608 12.321 1.00 76.50 502 TYR A C 1
ATOM 3996 O O . TYR A 1 502 ? 19.708 -24.040 11.299 1.00 76.50 502 TYR A O 1
ATOM 4004 N N . TRP A 1 503 ? 18.028 -24.659 12.669 1.00 75.81 503 TRP A N 1
ATOM 4005 C CA . TRP A 1 503 ? 17.013 -23.867 11.989 1.00 75.81 503 TRP A CA 1
ATOM 4006 C C . TRP A 1 503 ? 17.183 -22.401 12.366 1.00 75.81 503 TRP A C 1
ATOM 4008 O O . TRP A 1 503 ? 17.314 -22.083 13.547 1.00 75.81 503 TRP A O 1
ATOM 4018 N N . SER A 1 504 ? 17.153 -21.534 11.362 1.00 73.94 504 SER A N 1
ATOM 4019 C CA . SER A 1 504 ? 16.945 -20.106 11.564 1.00 73.94 504 SER A CA 1
ATOM 4020 C C . SER A 1 504 ? 15.466 -19.749 11.416 1.00 73.94 504 SER A C 1
ATOM 4022 O O . SER A 1 504 ? 14.681 -20.532 10.877 1.00 73.94 504 SER A O 1
ATOM 4024 N N . SER A 1 505 ? 15.090 -18.546 11.840 1.00 64.62 505 SER A N 1
ATOM 4025 C CA . SER A 1 505 ? 13.743 -17.987 11.676 1.00 64.62 505 SER A CA 1
ATOM 4026 C C . SER A 1 505 ? 13.267 -17.877 10.218 1.00 64.62 505 SER A C 1
ATOM 4028 O O . SER A 1 505 ? 12.077 -17.678 9.992 1.00 64.62 505 SER A O 1
ATOM 4030 N N . THR A 1 506 ? 14.147 -18.065 9.226 1.00 57.41 506 THR A N 1
ATOM 4031 C CA . THR A 1 506 ? 13.850 -17.950 7.785 1.00 57.41 506 THR A CA 1
ATOM 4032 C C . THR A 1 506 ? 13.880 -19.290 7.031 1.00 57.41 506 THR A C 1
ATOM 4034 O O . THR A 1 506 ? 14.126 -19.312 5.829 1.00 57.41 506 THR A O 1
ATOM 4037 N N . GLU A 1 507 ? 13.705 -20.428 7.718 1.00 57.28 507 GLU A N 1
ATOM 4038 C CA . GLU A 1 507 ? 13.830 -21.799 7.162 1.00 57.28 507 GLU A CA 1
ATOM 4039 C C . GLU A 1 507 ? 15.247 -22.143 6.649 1.00 57.28 507 GLU A C 1
ATOM 4041 O O . GLU A 1 507 ? 15.540 -23.273 6.246 1.00 57.28 507 GLU A O 1
ATOM 4046 N N . SER A 1 508 ? 16.186 -21.200 6.735 1.00 63.94 508 SER A N 1
ATOM 4047 C CA . SER A 1 508 ? 17.579 -21.423 6.371 1.00 63.94 508 SER A CA 1
ATOM 4048 C C . SER A 1 508 ? 18.272 -22.268 7.436 1.00 63.94 508 SER A C 1
ATOM 4050 O O . SER A 1 508 ? 18.083 -22.081 8.641 1.00 63.94 508 SER A O 1
ATOM 4052 N N . LYS A 1 509 ? 19.082 -23.224 6.986 1.00 70.81 509 LYS A N 1
ATOM 4053 C CA . LYS A 1 509 ? 19.830 -24.151 7.836 1.00 70.81 509 LYS A CA 1
ATOM 4054 C C . LYS A 1 509 ? 21.258 -23.653 8.014 1.00 70.81 509 LYS A C 1
ATOM 4056 O O . LYS A 1 509 ? 22.018 -23.643 7.048 1.00 70.81 509 LYS A O 1
ATOM 4061 N N . VAL A 1 510 ? 21.645 -23.311 9.239 1.00 66.25 510 VAL A N 1
ATOM 4062 C CA . VAL A 1 510 ? 23.014 -22.876 9.560 1.00 66.25 510 VAL A CA 1
ATOM 4063 C C . VAL A 1 510 ? 23.773 -24.024 10.203 1.00 66.25 510 VAL A C 1
ATOM 4065 O O . VAL A 1 510 ? 23.304 -24.616 11.172 1.00 66.25 510 VAL A O 1
ATOM 4068 N N . ASN A 1 511 ? 24.941 -24.365 9.662 1.00 72.38 511 ASN A N 1
ATOM 4069 C CA . ASN A 1 511 ? 25.807 -25.368 10.268 1.00 72.38 511 ASN A CA 1
ATOM 4070 C C . ASN A 1 511 ? 26.898 -24.691 11.093 1.00 72.38 511 ASN A C 1
ATOM 4072 O O . ASN A 1 511 ? 27.862 -24.188 10.526 1.00 72.38 511 ASN A O 1
ATOM 4076 N N . LEU A 1 512 ? 26.769 -24.739 12.418 1.00 67.06 512 LEU A N 1
ATOM 4077 C CA . LEU A 1 512 ? 27.748 -24.148 13.331 1.00 67.06 512 LEU A CA 1
ATOM 4078 C C . LEU A 1 512 ? 29.120 -24.864 13.314 1.00 67.06 512 LEU A C 1
ATOM 4080 O O . LEU A 1 512 ? 30.072 -24.330 13.866 1.00 67.06 512 LEU A O 1
ATOM 4084 N N . TYR A 1 513 ? 29.257 -26.037 12.669 1.00 62.12 513 TYR A N 1
ATOM 4085 C CA . TYR A 1 513 ? 30.550 -26.734 12.512 1.00 62.12 513 TYR A CA 1
ATOM 4086 C C . TYR A 1 513 ? 31.453 -26.144 11.421 1.00 62.12 513 TYR A C 1
ATOM 4088 O O . TYR A 1 513 ? 32.665 -26.320 11.492 1.00 62.12 513 TYR A O 1
ATOM 4096 N N . PHE A 1 514 ? 30.883 -25.520 10.386 1.00 54.69 514 PHE A N 1
ATOM 4097 C CA . PHE A 1 514 ? 31.625 -25.070 9.194 1.00 54.69 514 PHE A CA 1
ATOM 4098 C C . PHE A 1 514 ? 31.491 -23.561 8.939 1.00 54.69 514 PHE A C 1
ATOM 4100 O O . PHE A 1 514 ? 31.777 -23.107 7.831 1.00 54.69 514 PHE A O 1
ATOM 4107 N N . ALA A 1 515 ? 30.972 -22.821 9.918 1.00 49.00 515 ALA A N 1
ATOM 4108 C CA . ALA A 1 515 ? 30.561 -21.428 9.774 1.00 49.00 515 ALA A CA 1
ATOM 4109 C C . ALA A 1 515 ? 31.646 -20.408 10.141 1.00 49.00 515 ALA A C 1
ATOM 4111 O O . ALA A 1 515 ? 32.517 -20.737 10.978 1.00 49.00 515 ALA A O 1
#

pLDDT: mean 77.9, std 20.5, range [22.97, 98.31]

Secondary structure (DSSP, 8-state):
-------PPPPPP---------------------SS-EE-TTS-EE--TTS-SHHHH--SBPPPSSSEEE-SSSEEEETTTTEEEESBTTSSPPB-HHHHHHHHHHHHH-GGGS--TT--------BPPPHHHHHTT--TT-S-HHHHHHHTT-BS--SSEEEEEEE-SSTTEEEEEETTT--EEEEETTS-BB---EEEPTTT---SBPP-PPPPTTS------SBPPPSSSEEE-SSSEEEETTT-EEEES-GGGSPPB-HHHHHHHHHHHHH-SS-TTSPTTPPPPS----BPPPHHHHHTT--SS-SSS-S-TT----S--SSEEEEEEEPTT-TTEEEEEETTT--EEEEETTS-BB---EEE-TT---SPBPSS---SS----------S----PPPP--EEE-SSSEEEETTT--EEESBTTTT-S--GGGHHHHHHHHHH-GGGS--TT---------PPPHHHHHHSS-TTT-S-HHHHHHHTT-B---SSEEEPTTS-EEETT--

Radius of gyration: 28.5 Å; chains: 1; bounding box: 102×92×67 Å

Sequence (515 aa):
MFRKHQWQFSFIWLLITLSIFVSTTSPVSGDTPLVGQCYDAKGNLIKCPGTGQDGDTMAGLAWPEPRFVDNRDGTVTDKLTNLMWLRDAGCITKSSWQGSVDTVKEFIGNPDKFECVEYSADYDDWTVPTILELESFFNAEVPNLAEWLNNSGFINARESFYWSNTLYANPYNAWVFSLQSGEVLYLSKLQYHNVWPVRAVPGEGVKVPAVETVSPAGSDVVPQRGIARPSPRFTDNGDGTVTDNLTRLMWLKSPNFFAGTDWETALQMIKTFNTVPMAPEAKKGAAAPPYNDWRLPNRNELASIISRLHDFPALPDGQPFTGLQSSYYWTSTTLPGDSVMAWSAHQEYGDMTFHAKDSTQGVWPVRSLKDGDGPLWKTAFWKAGLANTYMRLVREGAGEEVEPLTFTDSGDGTITNNLTGQVWLKDAGCFGKVRWDMVDKAFLRFNHKPRKFNCAEYTGDYDDWTLPSQDDLLGMIKRQQETEPLVWLEERGFKNIQPMYYWSSTESKVNLYFA